Protein AF-A0A3M2DHF3-F1 (afdb_monomer)

pLDDT: mean 87.42, std 21.54, range [24.28, 98.69]

Foldseek 3Di:
DPDPDPPPPPQKFKAFQLRHGDLDSDDVVVLLLLLLLLLLQLQVLQVLLVVLVVQLVVLVVVLVVQLVVLVVVLVVLLVVLVVQLPPDVPDPSNVVSVVSSVVSVVVSVVSNVVSVVVSVVSSVVSPNLVSLVSLQVSVFVSVLQDDFPPKWKKKKWFFDADPRFTWIKIWIAQPPQRKIFIFTFDQDPPACRRHWHALLVQDPPQWFWDFDQDPDPDGDTDTDIDTRRQWTWGIFIDGPAWGKTKTFNDRYDFGWIKIWTCGHNVDPFIWIWIQGRVVRDTGDIDGTDPVSSVSVVSSSVSVCVRVVVRSSRGDHTPFIDGPNHTSSPDSRSSSVSLSSCVRCLVVLQVQQVSNPDPQKRWMWIDPDPPDIDIDIDGLVVSLVSNVPRDPVSSVSNCSNVSPVPPPPPDDPDPDPPPSPPPDDDDDDDDDDDDDDDDDDDDDDDDDDDDPPPPPD

Sequence (456 aa):
MPAGRPGAEATMRYLYGDATPFPLEENFIETLVAATDACVSLLRLDAAAERSRREAHLARMQAGVETGEVDGLAEAVAAVCDRYAQAGEDSAAAALARRLRQTAAAGAKSARAAIARRRDARIRKLGLDTTADAVVEVLGELLCARELPDTTWRLRWKAASGDDATKAHLHATANPIDLQALFEVDVPADHLWHGPVRVDQLAGDVEVSVLSVRSWVRGGKRLRRERLDRQWITEVEVSPERRAFVVSRKPSGPSRRIQVVLDAPDQDDATLRVVDDGAGGVGDVQIVSDADRAELERLWDRIEDTIRSLIVHRRRILLATLDKRPVRELERPQQVAEAILEAIGPLAREMRRRSRVPGEITLKRELGDGRREELFIPKQELAAKFAGLSDEHRRMFDVFGLDGTAELVTTERPRNFPIQKRIARGTGDLSDAGTNPAADDRANAAAGAPPLRLVT

Mean predicted aligned error: 8.52 Å

Secondary structure (DSSP, 8-state):
-PPPPPP---PPPEEETTSPBPSSSS-HHHHHHHHHHHHHHHHHHHHHHHHHHHHHHHHHHHHHHHHHHHHHHHHHHHHHHHHHHTS-TT-HHHHHHHHHHHHHHHHHHHHHHHHHHHHHHHHHHT-HHHHHHHHHHHHHHHHHH-PPTTEEEEEEEE--BTTBPPEEEEEEEETTTTEEEEEEE---TTSGGGSPEEHHHH-SS-EEEEEEEPPTTS--EEEEEEE-TTSEEEEEEEETTEEEEEEESSSSSS-EEEEEEEEBTTBSS-EEEEEETTTTEEEEEEEPPHHHHHHHHHHHHHHHHHHGGGGGGEEEEEEEEETTEEGGG-S-THHHHHHHHHHHHHHHHHHHHH-SSTTEEEEEEE-SSS-EEEEEEEHHHHHHHHTTS-HHHHHGGGGG-TTS--TTS---PPP---------------------------------PPP-----

Structure (mmCIF, N/CA/C/O backbone):
data_AF-A0A3M2DHF3-F1
#
_entry.id   AF-A0A3M2DHF3-F1
#
loop_
_atom_site.group_PDB
_atom_site.id
_atom_site.type_symbol
_atom_site.label_atom_id
_atom_site.label_alt_id
_atom_site.label_comp_id
_atom_site.label_asym_id
_atom_site.label_entity_id
_atom_site.label_seq_id
_atom_site.pdbx_PDB_ins_code
_atom_site.Cartn_x
_atom_site.Cartn_y
_atom_site.Cartn_z
_atom_site.occupancy
_atom_site.B_iso_or_equiv
_atom_site.auth_seq_id
_atom_site.auth_comp_id
_atom_site.auth_asym_id
_atom_site.auth_atom_id
_atom_site.pdbx_PDB_model_num
ATOM 1 N N . MET A 1 1 ? 30.944 -13.758 -37.509 1.00 31.44 1 MET A N 1
ATOM 2 C CA . MET A 1 1 ? 29.666 -14.395 -37.133 1.00 31.44 1 MET A CA 1
ATOM 3 C C . MET A 1 1 ? 28.914 -13.411 -36.249 1.00 31.44 1 MET A C 1
ATOM 5 O O . MET A 1 1 ? 29.344 -13.230 -35.116 1.00 31.44 1 MET A O 1
ATOM 9 N N . PRO A 1 2 ? 27.908 -12.680 -36.755 1.00 34.84 2 PRO A N 1
ATOM 10 C CA . PRO A 1 2 ? 27.100 -11.821 -35.898 1.00 34.84 2 PRO A CA 1
ATOM 11 C C . PRO A 1 2 ? 26.352 -12.716 -34.905 1.00 34.84 2 PRO A C 1
ATOM 13 O O . PRO A 1 2 ? 25.656 -13.641 -35.318 1.00 34.84 2 PRO A O 1
ATOM 16 N N . ALA A 1 3 ? 26.547 -12.481 -33.607 1.00 37.78 3 ALA A N 1
ATOM 17 C CA . ALA A 1 3 ? 25.734 -13.104 -32.573 1.00 37.78 3 ALA A CA 1
ATOM 18 C C . ALA A 1 3 ? 24.266 -12.795 -32.897 1.00 37.78 3 ALA A C 1
ATOM 20 O O . ALA A 1 3 ? 23.898 -11.623 -33.022 1.00 37.78 3 ALA A O 1
ATOM 21 N N . GLY A 1 4 ? 23.465 -13.837 -33.141 1.00 38.34 4 GLY A N 1
ATOM 22 C CA . GLY A 1 4 ? 22.039 -13.687 -33.405 1.00 38.34 4 GLY A CA 1
ATOM 23 C C . GLY A 1 4 ? 21.431 -12.834 -32.301 1.00 38.34 4 GLY A C 1
ATOM 24 O O . GLY A 1 4 ? 21.710 -13.074 -31.126 1.00 38.34 4 GLY A O 1
ATOM 25 N N . ARG A 1 5 ? 20.665 -11.800 -32.676 1.00 40.28 5 ARG A N 1
ATOM 26 C CA . ARG A 1 5 ? 19.909 -11.008 -31.701 1.00 40.28 5 ARG A CA 1
ATOM 27 C C . ARG A 1 5 ? 19.171 -12.001 -30.796 1.00 40.28 5 ARG A C 1
ATOM 29 O O . ARG A 1 5 ? 18.537 -12.896 -31.362 1.00 40.28 5 ARG A O 1
ATOM 36 N N . PRO A 1 6 ? 19.275 -11.892 -29.457 1.00 49.16 6 PRO A N 1
ATOM 37 C CA . PRO A 1 6 ? 18.445 -12.695 -28.569 1.00 49.16 6 PRO A CA 1
ATOM 38 C C . PRO A 1 6 ? 17.013 -12.569 -29.084 1.00 49.16 6 PRO A C 1
ATOM 40 O O . PRO A 1 6 ? 16.548 -11.450 -29.327 1.00 49.16 6 PRO A O 1
ATOM 43 N N . GLY A 1 7 ? 16.408 -13.710 -29.428 1.00 48.88 7 GLY A N 1
ATOM 44 C CA . GLY A 1 7 ? 15.079 -13.739 -30.021 1.00 48.88 7 GLY A CA 1
ATOM 45 C C . GLY A 1 7 ? 14.173 -12.936 -29.111 1.00 48.88 7 GLY A C 1
ATOM 46 O O . GLY A 1 7 ? 14.147 -13.215 -27.917 1.00 48.88 7 GLY A O 1
ATOM 47 N N . ALA A 1 8 ? 13.536 -11.894 -29.648 1.00 58.75 8 ALA A N 1
ATOM 48 C CA . ALA A 1 8 ? 12.580 -11.107 -28.890 1.00 58.75 8 ALA A CA 1
ATOM 49 C C . ALA A 1 8 ? 11.589 -12.101 -28.283 1.00 58.75 8 ALA A C 1
ATOM 51 O O . ALA A 1 8 ? 10.870 -12.765 -29.035 1.00 58.75 8 ALA A O 1
ATOM 52 N N . GLU A 1 9 ? 11.642 -12.284 -26.962 1.00 64.06 9 GLU A N 1
ATOM 53 C CA . GLU A 1 9 ? 10.686 -13.132 -26.268 1.00 64.06 9 GLU A CA 1
ATOM 54 C C . GLU A 1 9 ? 9.311 -12.623 -26.671 1.00 64.06 9 GLU A C 1
ATOM 56 O O . GLU A 1 9 ? 9.014 -11.432 -26.548 1.00 64.06 9 GLU A O 1
ATOM 61 N N . ALA A 1 10 ? 8.520 -13.503 -27.280 1.00 73.50 10 ALA A N 1
ATOM 62 C CA . ALA A 1 10 ? 7.196 -13.141 -27.733 1.00 73.50 10 ALA A CA 1
ATOM 63 C C . ALA A 1 10 ? 6.414 -12.670 -26.504 1.00 73.50 10 ALA A C 1
ATOM 65 O O . ALA A 1 10 ? 6.122 -13.466 -25.613 1.00 73.50 10 ALA A O 1
ATOM 66 N N . THR A 1 11 ? 6.127 -11.367 -26.435 1.00 83.00 11 THR A N 1
ATOM 67 C CA . THR A 1 11 ? 5.344 -10.781 -25.348 1.00 83.00 11 THR A CA 1
ATOM 68 C C . THR A 1 11 ? 4.028 -11.545 -25.264 1.00 83.00 11 THR A C 1
ATOM 70 O O . THR A 1 11 ? 3.289 -11.596 -26.252 1.00 83.00 11 THR A O 1
ATOM 73 N N . MET A 1 12 ? 3.760 -12.188 -24.123 1.00 91.00 12 MET A N 1
ATOM 74 C CA . MET A 1 12 ? 2.538 -12.969 -23.936 1.00 91.00 12 MET A CA 1
ATOM 75 C C . MET A 1 12 ? 1.328 -12.053 -24.105 1.00 91.00 12 MET A C 1
ATOM 77 O O . MET A 1 12 ? 1.151 -11.093 -23.359 1.00 91.00 12 MET A O 1
ATOM 81 N N . ARG A 1 13 ? 0.490 -12.351 -25.099 1.00 95.31 13 ARG A N 1
ATOM 82 C CA . ARG A 1 13 ? -0.731 -11.591 -25.372 1.00 95.31 13 ARG A CA 1
ATOM 83 C C . ARG A 1 13 ? -1.937 -12.303 -24.789 1.00 95.31 13 ARG A C 1
ATOM 85 O O . ARG A 1 13 ? -2.061 -13.526 -24.892 1.00 95.31 13 ARG A O 1
ATOM 92 N N . TYR A 1 14 ? -2.850 -11.516 -24.236 1.00 97.44 14 TYR A N 1
ATOM 93 C CA . TYR A 1 14 ? -4.128 -11.995 -23.733 1.00 97.44 14 TYR A CA 1
ATOM 94 C C . TYR A 1 14 ? -5.268 -11.525 -24.638 1.00 97.44 14 TYR A C 1
ATOM 96 O O . TYR A 1 14 ? -5.214 -10.459 -25.256 1.00 97.44 14 TYR A O 1
ATOM 104 N N . LEU A 1 15 ? -6.312 -12.341 -24.735 1.00 97.75 15 LEU A N 1
ATOM 105 C CA . LEU A 1 15 ? -7.521 -12.067 -25.502 1.00 97.75 15 LEU A CA 1
ATOM 106 C C . LEU A 1 15 ? -8.746 -12.319 -24.620 1.00 97.75 15 LEU A C 1
ATOM 108 O O . LEU A 1 15 ? -8.731 -13.190 -23.751 1.00 97.75 15 LEU A O 1
ATOM 112 N N . TYR A 1 16 ? -9.844 -11.622 -24.884 1.00 98.44 16 TYR A N 1
ATOM 113 C CA . TYR A 1 16 ? -11.146 -11.966 -24.315 1.00 98.44 16 TYR A CA 1
ATOM 114 C C . TYR A 1 16 ? -11.624 -13.352 -24.801 1.00 98.44 16 TYR A C 1
ATOM 116 O O . TYR A 1 16 ? -11.098 -13.917 -25.766 1.00 98.44 16 TYR A O 1
ATOM 124 N N . GLY A 1 17 ? -12.674 -13.898 -24.175 1.00 97.19 17 GLY A N 1
ATOM 125 C CA . GLY A 1 17 ? -13.284 -15.180 -24.571 1.00 97.19 17 GLY A CA 1
ATOM 126 C C . GLY A 1 17 ? -13.715 -15.253 -26.046 1.00 97.19 17 GLY A C 1
ATOM 127 O O . GLY A 1 17 ? -13.624 -16.303 -26.693 1.00 97.19 17 GLY A O 1
ATOM 128 N N . ASP A 1 18 ? -14.102 -14.123 -26.635 1.00 97.31 18 ASP A N 1
ATOM 129 C CA . ASP A 1 18 ? -14.450 -13.990 -28.053 1.00 97.31 18 ASP A CA 1
ATOM 130 C C . ASP A 1 18 ? -13.242 -13.893 -29.010 1.00 97.31 18 ASP A C 1
ATOM 132 O O . ASP A 1 18 ? -13.446 -13.893 -30.223 1.00 97.31 18 ASP A O 1
ATOM 136 N N . ALA A 1 19 ? -12.014 -13.931 -28.478 1.00 96.88 19 ALA A N 1
ATOM 137 C CA . ALA A 1 19 ? -10.724 -13.782 -29.158 1.00 96.88 19 ALA A CA 1
ATOM 138 C C . ALA A 1 19 ? -10.368 -12.356 -29.626 1.00 96.88 19 ALA A C 1
ATOM 140 O O . ALA A 1 19 ? -9.439 -12.187 -30.417 1.00 96.88 19 ALA A O 1
ATOM 141 N N . THR A 1 20 ? -11.056 -11.328 -29.128 1.00 97.50 20 THR A N 1
ATOM 142 C CA . THR A 1 20 ? -10.622 -9.931 -29.301 1.00 97.50 20 THR A CA 1
ATOM 143 C C . THR A 1 20 ? -9.468 -9.574 -28.347 1.00 97.50 20 THR A C 1
ATOM 145 O O . THR A 1 20 ? -9.386 -10.167 -27.270 1.00 97.50 20 THR A O 1
ATOM 148 N N . PRO A 1 21 ? -8.571 -8.626 -28.693 1.00 97.44 21 PRO A N 1
ATOM 149 C CA . PRO A 1 21 ? -7.447 -8.249 -27.829 1.00 97.44 21 PRO A CA 1
ATOM 150 C C . PRO A 1 21 ? -7.879 -7.782 -26.435 1.00 97.44 21 PRO A C 1
ATOM 152 O O . PRO A 1 21 ? -8.762 -6.931 -26.325 1.00 97.44 21 PRO A O 1
ATOM 155 N N . PHE A 1 22 ? -7.245 -8.322 -25.391 1.00 97.50 22 PHE A N 1
ATOM 156 C CA . PHE A 1 22 ? -7.387 -7.856 -24.011 1.00 97.50 22 PHE A CA 1
ATOM 157 C C . PHE A 1 22 ? -6.411 -6.688 -23.765 1.00 97.50 22 PHE A C 1
ATOM 159 O O . PHE A 1 22 ? -5.303 -6.721 -24.300 1.00 97.50 22 PHE A O 1
ATOM 166 N N . PRO A 1 23 ? -6.790 -5.639 -23.010 1.00 96.00 23 PRO A N 1
ATOM 167 C CA . PRO A 1 23 ? -5.954 -4.447 -22.858 1.00 96.00 23 PRO A CA 1
ATOM 168 C C . PRO A 1 23 ? -4.717 -4.647 -21.973 1.00 96.00 23 PRO A C 1
ATOM 170 O O . PRO A 1 23 ? -3.811 -3.824 -22.046 1.00 96.00 23 PRO A O 1
ATOM 173 N N . LEU A 1 24 ? -4.675 -5.700 -21.149 1.00 95.56 24 LEU A N 1
ATOM 174 C CA . LEU A 1 24 ? -3.553 -5.973 -20.246 1.00 95.56 24 LEU A CA 1
ATOM 175 C C . LEU A 1 24 ? -2.720 -7.165 -20.734 1.00 95.56 24 LEU A C 1
ATOM 177 O O . LEU A 1 24 ? -3.219 -8.068 -21.407 1.00 95.56 24 LEU A O 1
ATOM 181 N N . GLU A 1 25 ? -1.452 -7.187 -20.338 1.00 94.25 25 GLU A N 1
ATOM 182 C CA . GLU A 1 25 ? -0.481 -8.239 -20.672 1.00 94.25 25 GLU A CA 1
ATOM 183 C C . GLU A 1 25 ? -0.314 -9.260 -19.526 1.00 94.25 25 GLU A C 1
ATOM 185 O O . GLU A 1 25 ? 0.721 -9.910 -19.402 1.00 94.25 25 GLU A O 1
ATOM 190 N N . GLU A 1 26 ? -1.333 -9.421 -18.674 1.00 95.19 26 GLU A N 1
ATOM 191 C CA . GLU A 1 26 ? -1.298 -10.305 -17.502 1.00 95.19 26 GLU A CA 1
ATOM 192 C C . GLU A 1 26 ? -2.521 -11.230 -17.382 1.00 95.19 26 GLU A C 1
ATOM 194 O O . GLU A 1 26 ? -3.573 -11.014 -17.993 1.00 95.19 26 GLU A O 1
ATOM 199 N N . ASN A 1 27 ? -2.393 -12.258 -16.534 1.00 97.12 27 ASN A N 1
ATOM 200 C CA . ASN A 1 27 ? -3.495 -13.148 -16.180 1.00 97.12 27 ASN A CA 1
ATOM 201 C C . ASN A 1 27 ? -4.488 -12.442 -15.244 1.00 97.12 27 ASN A C 1
ATOM 203 O O . ASN A 1 27 ? -4.478 -12.626 -14.025 1.00 97.12 27 ASN A O 1
ATOM 207 N N . PHE A 1 28 ? -5.391 -11.667 -15.837 1.00 97.88 28 PHE A N 1
ATOM 208 C CA . PHE A 1 28 ? -6.363 -10.890 -15.079 1.00 97.88 28 PHE A CA 1
ATOM 209 C C . PHE A 1 28 ? -7.400 -11.742 -14.328 1.00 97.88 28 PHE A C 1
ATOM 211 O O . PHE A 1 28 ? -8.031 -11.241 -13.403 1.00 97.88 28 PHE A O 1
ATOM 218 N N . ILE A 1 29 ? -7.574 -13.030 -14.656 1.00 98.12 29 ILE A N 1
ATOM 219 C CA . ILE A 1 29 ? -8.435 -13.914 -13.847 1.00 98.12 29 ILE A CA 1
ATOM 220 C C . ILE A 1 29 ? -7.840 -14.092 -12.452 1.00 98.12 29 ILE A C 1
ATOM 222 O O . ILE A 1 29 ? -8.555 -13.983 -11.457 1.00 98.12 29 ILE A O 1
ATOM 226 N N . GLU A 1 30 ? -6.530 -14.308 -12.362 1.00 98.00 30 GLU A N 1
ATOM 227 C CA . GLU A 1 30 ? -5.862 -14.413 -11.068 1.00 98.00 30 GLU A CA 1
ATOM 228 C C . GLU A 1 30 ? -5.871 -13.075 -10.311 1.00 98.00 30 GLU A C 1
ATOM 230 O O . GLU A 1 30 ? -6.071 -13.069 -9.095 1.00 98.00 30 GLU A O 1
ATOM 235 N N . THR A 1 31 ? -5.726 -11.946 -11.016 1.00 97.88 31 THR A N 1
ATOM 236 C CA . THR A 1 31 ? -5.891 -10.600 -10.436 1.00 97.88 31 THR A CA 1
ATOM 237 C C . THR A 1 31 ? -7.302 -10.399 -9.885 1.00 97.88 31 THR A C 1
ATOM 239 O O . THR A 1 31 ? -7.454 -9.971 -8.744 1.00 97.88 31 THR A O 1
ATOM 242 N N . LEU A 1 32 ? -8.341 -10.768 -10.641 1.00 98.31 32 LEU A N 1
ATOM 243 C CA . LEU A 1 32 ? -9.742 -10.665 -10.224 1.00 98.31 32 LEU A CA 1
ATOM 244 C C . LEU A 1 32 ? -10.026 -11.494 -8.964 1.00 98.31 32 LEU A C 1
ATOM 246 O O . LEU A 1 32 ? -10.703 -11.018 -8.051 1.00 98.31 32 LEU A O 1
ATOM 250 N N . VAL A 1 33 ? -9.495 -12.717 -8.894 1.00 98.44 33 VAL A N 1
ATOM 251 C CA . VAL A 1 33 ? -9.628 -13.593 -7.722 1.00 98.44 33 VAL A CA 1
ATOM 252 C C . VAL A 1 33 ? -8.940 -12.990 -6.502 1.00 98.44 33 VAL A C 1
ATOM 254 O O . VAL A 1 33 ? -9.585 -12.825 -5.467 1.00 98.44 33 VAL A O 1
ATOM 257 N N . ALA A 1 34 ? -7.665 -12.619 -6.632 1.00 98.44 34 ALA A N 1
ATOM 258 C CA . ALA A 1 34 ? -6.889 -12.061 -5.530 1.00 98.44 34 ALA A CA 1
ATOM 259 C C . ALA A 1 34 ? -7.490 -10.744 -5.020 1.00 98.44 34 ALA A C 1
ATOM 261 O O . ALA A 1 34 ? -7.609 -10.541 -3.814 1.00 98.44 34 ALA A O 1
ATOM 262 N N . ALA A 1 35 ? -7.927 -9.869 -5.928 1.00 98.38 35 ALA A N 1
ATOM 263 C CA . ALA A 1 35 ? -8.576 -8.618 -5.566 1.00 98.38 35 ALA A CA 1
ATOM 264 C C . ALA A 1 35 ? -9.923 -8.859 -4.866 1.00 98.38 35 ALA A C 1
ATOM 266 O O . ALA A 1 35 ? -10.227 -8.190 -3.883 1.00 98.38 35 ALA A O 1
ATOM 267 N N . THR A 1 36 ? -10.698 -9.859 -5.301 1.00 98.62 36 THR A N 1
ATOM 268 C CA . THR A 1 36 ? -11.938 -10.258 -4.613 1.00 98.62 36 THR A CA 1
ATOM 269 C C . THR A 1 36 ? -11.653 -10.736 -3.190 1.00 98.62 36 THR A C 1
ATOM 271 O O . THR A 1 36 ? -12.309 -10.279 -2.255 1.00 98.62 36 THR A O 1
ATOM 274 N N . ASP A 1 37 ? -10.657 -11.606 -3.002 1.00 98.62 37 ASP A N 1
ATOM 275 C CA . ASP A 1 37 ? -10.268 -12.104 -1.678 1.00 98.62 37 ASP A CA 1
ATOM 276 C C . ASP A 1 37 ? -9.769 -10.967 -0.764 1.00 98.62 37 ASP A C 1
ATOM 278 O O . ASP A 1 37 ? -10.147 -10.897 0.411 1.00 98.62 37 ASP A O 1
ATOM 282 N N . ALA A 1 38 ? -8.994 -10.024 -1.309 1.00 98.56 38 ALA A N 1
ATOM 283 C CA . ALA A 1 38 ? -8.543 -8.834 -0.592 1.00 98.56 38 ALA A CA 1
ATOM 284 C C . ALA A 1 38 ? -9.718 -7.930 -0.181 1.00 98.56 38 ALA A C 1
ATOM 286 O O . ALA A 1 38 ? -9.824 -7.562 0.989 1.00 98.56 38 ALA A O 1
ATOM 287 N N . CYS A 1 39 ? -10.651 -7.629 -1.091 1.00 98.69 39 CYS A N 1
ATOM 288 C CA . CYS A 1 39 ? -11.853 -6.849 -0.784 1.00 98.69 39 CYS A CA 1
ATOM 289 C C . CYS A 1 39 ? -12.715 -7.530 0.288 1.00 98.69 39 CYS A C 1
ATOM 291 O O . CYS A 1 39 ? -13.159 -6.869 1.223 1.00 98.69 39 CYS A O 1
ATOM 293 N N . VAL A 1 40 ? -12.908 -8.852 0.224 1.00 98.62 40 VAL A N 1
ATOM 294 C CA . VAL A 1 40 ? -13.626 -9.610 1.267 1.00 98.62 40 VAL A CA 1
ATOM 295 C C . VAL A 1 40 ? -12.942 -9.460 2.628 1.00 98.62 40 VAL A C 1
ATOM 297 O O . VAL A 1 40 ? -13.617 -9.231 3.636 1.00 98.62 40 VAL A O 1
ATOM 300 N N . SER A 1 41 ? -11.613 -9.560 2.676 1.00 98.50 41 SER A N 1
ATOM 301 C CA . SER A 1 41 ? -10.835 -9.374 3.906 1.00 98.50 41 SER A CA 1
ATOM 302 C C . SER A 1 41 ? -10.956 -7.948 4.453 1.00 98.50 41 SER A C 1
ATOM 304 O O . SER A 1 41 ? -11.246 -7.773 5.638 1.00 98.50 41 SER A O 1
ATOM 306 N N . LEU A 1 42 ? -10.844 -6.929 3.595 1.00 98.50 42 LEU A N 1
ATOM 307 C CA . LEU A 1 42 ? -11.028 -5.520 3.960 1.00 98.50 42 LEU A CA 1
ATOM 308 C C . LEU A 1 42 ? -12.431 -5.242 4.517 1.00 98.50 42 LEU A C 1
ATOM 310 O O . LEU A 1 42 ? -12.566 -4.582 5.544 1.00 98.50 42 LEU A O 1
ATOM 314 N N . LEU A 1 43 ? -13.480 -5.790 3.902 1.00 98.56 43 LEU A N 1
ATOM 315 C CA . LEU A 1 43 ? -14.864 -5.606 4.355 1.00 98.56 43 LEU A CA 1
ATOM 316 C C . LEU A 1 43 ? -15.146 -6.328 5.682 1.00 98.56 43 LEU A C 1
ATOM 318 O O . LEU A 1 43 ? -15.884 -5.827 6.533 1.00 98.56 43 LEU A O 1
ATOM 322 N N . ARG A 1 44 ? -14.497 -7.472 5.931 1.00 98.12 44 ARG A N 1
ATOM 323 C CA . ARG A 1 44 ? -14.533 -8.133 7.249 1.00 98.12 44 ARG A CA 1
ATOM 324 C C . ARG A 1 44 ? -13.843 -7.302 8.328 1.00 98.12 44 ARG A C 1
ATOM 326 O O . ARG A 1 44 ? -14.377 -7.208 9.438 1.00 98.12 44 ARG A O 1
ATOM 333 N N . LEU A 1 45 ? -12.693 -6.701 8.010 1.00 97.75 45 LEU A N 1
ATOM 334 C CA . LEU A 1 45 ? -11.992 -5.769 8.900 1.00 97.75 45 LEU A CA 1
ATOM 335 C C . LEU A 1 45 ? -12.853 -4.534 9.188 1.00 97.75 45 LEU A C 1
ATOM 337 O O . LEU A 1 45 ? -12.972 -4.135 10.343 1.00 97.75 45 LEU A O 1
ATOM 341 N N . ASP A 1 46 ? -13.525 -3.989 8.174 1.00 98.00 46 ASP A N 1
ATOM 342 C CA . ASP A 1 46 ? -14.455 -2.867 8.316 1.00 98.00 46 ASP A CA 1
ATOM 343 C C . ASP A 1 46 ? -15.618 -3.198 9.267 1.00 98.00 46 ASP A C 1
ATOM 345 O O . ASP A 1 46 ? -15.835 -2.493 10.257 1.00 98.00 46 ASP A O 1
ATOM 349 N N . ALA A 1 47 ? -16.292 -4.335 9.060 1.00 97.62 47 ALA A N 1
ATOM 350 C CA . ALA A 1 47 ? -17.375 -4.789 9.933 1.00 97.62 47 ALA A CA 1
ATOM 351 C C . ALA A 1 47 ? -16.903 -5.027 11.381 1.00 97.62 47 ALA A C 1
ATOM 353 O O . ALA A 1 47 ? -17.636 -4.761 12.339 1.00 97.62 47 ALA A O 1
ATOM 354 N N . ALA A 1 48 ? -15.685 -5.546 11.566 1.00 96.81 48 ALA A N 1
ATOM 355 C CA . ALA A 1 48 ? -15.087 -5.713 12.887 1.00 96.81 48 ALA A CA 1
ATOM 356 C C . ALA A 1 48 ? -14.794 -4.358 13.549 1.00 96.81 48 ALA A C 1
ATOM 358 O O . ALA A 1 48 ? -15.181 -4.148 14.700 1.00 96.81 48 ALA A O 1
ATOM 359 N N . ALA A 1 49 ? -14.207 -3.415 12.812 1.00 96.19 49 ALA A N 1
ATOM 360 C CA . ALA A 1 49 ? -13.915 -2.069 13.289 1.00 96.19 49 ALA A CA 1
ATOM 361 C C . ALA A 1 49 ? -15.187 -1.298 13.666 1.00 96.19 49 ALA A C 1
ATOM 363 O O . ALA A 1 49 ? -15.218 -0.595 14.677 1.00 96.19 49 ALA A O 1
ATOM 364 N N . GLU A 1 50 ? -16.272 -1.439 12.904 1.00 97.00 50 GLU A N 1
ATOM 365 C CA . GLU A 1 50 ? -17.580 -0.891 13.269 1.00 97.00 50 GLU A CA 1
ATOM 366 C C . GLU A 1 50 ? -18.131 -1.470 14.576 1.00 97.00 50 GLU A C 1
ATOM 368 O O . GLU A 1 50 ? -18.658 -0.723 15.406 1.00 97.00 50 GLU A O 1
ATOM 373 N N . ARG A 1 51 ? -18.044 -2.794 14.773 1.00 97.06 51 ARG A N 1
ATOM 374 C CA . ARG A 1 51 ? -18.467 -3.430 16.033 1.00 97.06 51 ARG A CA 1
ATOM 375 C C . ARG A 1 51 ? -17.635 -2.906 17.201 1.00 97.06 51 ARG A C 1
ATOM 377 O O . ARG A 1 51 ? -18.211 -2.430 18.178 1.00 97.06 51 ARG A O 1
ATOM 384 N N . SER A 1 52 ? -16.311 -2.864 17.056 1.00 96.25 52 SER A N 1
ATOM 385 C CA . SER A 1 52 ? -15.399 -2.297 18.055 1.00 96.25 52 SER A CA 1
ATOM 386 C C . SER A 1 52 ? -15.710 -0.829 18.364 1.00 96.25 52 SER A C 1
ATOM 388 O O . SER A 1 52 ? -15.755 -0.437 19.529 1.00 96.25 52 SER A O 1
ATOM 390 N N . ARG A 1 53 ? -16.001 0.007 17.359 1.00 96.31 53 ARG A N 1
ATOM 391 C CA . ARG A 1 53 ? -16.387 1.414 17.581 1.00 96.31 53 ARG A CA 1
ATOM 392 C C . ARG A 1 53 ? -17.707 1.540 18.342 1.00 96.31 53 ARG A C 1
ATOM 394 O O . ARG A 1 53 ? -17.785 2.340 19.278 1.00 96.31 53 ARG A O 1
ATOM 401 N N . ARG A 1 54 ? -18.717 0.734 17.996 1.00 97.50 54 ARG A N 1
ATOM 402 C CA . ARG A 1 54 ? -20.002 0.686 18.715 1.00 97.50 54 ARG A CA 1
ATOM 403 C C . ARG A 1 54 ? -19.817 0.259 20.171 1.00 97.50 54 ARG A C 1
ATOM 405 O O . ARG A 1 54 ? -20.324 0.922 21.072 1.00 97.50 54 ARG A O 1
ATOM 412 N N . GLU A 1 55 ? -19.034 -0.784 20.424 1.00 97.25 55 GLU A N 1
ATOM 413 C CA . GLU A 1 55 ? -18.739 -1.244 21.784 1.00 97.25 55 GLU A CA 1
ATOM 414 C C . GLU A 1 55 ? -17.942 -0.219 22.598 1.00 97.25 55 GLU A C 1
ATOM 416 O O . GLU A 1 55 ? -18.241 0.005 23.774 1.00 97.25 55 GLU A O 1
ATOM 421 N N . ALA A 1 56 ? -16.966 0.451 21.982 1.00 96.88 56 ALA A N 1
ATOM 422 C CA . ALA A 1 56 ? -16.221 1.533 22.616 1.00 96.88 56 ALA A CA 1
ATOM 423 C C . ALA A 1 56 ? -17.138 2.709 22.976 1.00 96.88 56 ALA A C 1
ATOM 425 O O . ALA A 1 56 ? -17.002 3.295 24.050 1.00 96.88 56 ALA A O 1
ATOM 426 N N . HIS A 1 57 ? -18.085 3.054 22.100 1.00 97.69 57 HIS A N 1
ATOM 427 C CA . HIS A 1 57 ? -19.087 4.081 22.373 1.00 97.69 57 HIS A CA 1
ATOM 428 C C . HIS A 1 57 ? -19.974 3.699 23.567 1.00 97.69 57 HIS A C 1
ATOM 430 O O . HIS A 1 57 ? -20.077 4.477 24.516 1.00 97.69 57 HIS A O 1
ATOM 436 N N . LEU A 1 58 ? -20.516 2.477 23.590 1.00 98.00 58 LEU A N 1
ATOM 437 C CA . LEU A 1 58 ? -21.303 1.969 24.721 1.00 98.00 58 LEU A CA 1
ATOM 438 C C . LEU A 1 58 ? -20.507 1.969 26.035 1.00 98.00 58 LEU A C 1
ATOM 440 O O . LEU A 1 58 ? -21.022 2.383 27.070 1.00 98.00 58 LEU A O 1
ATOM 444 N N . ALA A 1 59 ? -19.232 1.571 25.999 1.00 97.06 59 ALA A N 1
ATOM 445 C CA . ALA A 1 59 ? -18.360 1.597 27.172 1.00 97.06 59 ALA A CA 1
ATOM 446 C C . ALA A 1 59 ? -18.129 3.021 27.708 1.00 97.06 59 ALA A C 1
ATOM 448 O O . ALA A 1 59 ? -18.061 3.217 28.922 1.00 97.06 59 ALA A O 1
ATOM 449 N N . ARG A 1 60 ? -18.019 4.023 26.822 1.00 97.94 60 ARG A N 1
ATOM 450 C CA . ARG A 1 60 ? -17.920 5.439 27.215 1.00 97.94 60 ARG A CA 1
ATOM 451 C C . ARG A 1 60 ? -19.216 5.934 27.849 1.00 97.94 60 ARG A C 1
ATOM 453 O O . ARG A 1 60 ? -19.147 6.573 28.894 1.00 97.94 60 ARG A O 1
ATOM 460 N N . MET A 1 61 ? -20.365 5.603 27.258 1.00 98.44 61 MET A N 1
ATOM 461 C CA . MET A 1 61 ? -21.679 5.970 27.796 1.00 98.44 61 MET A CA 1
ATOM 462 C C . MET A 1 61 ? -21.896 5.378 29.191 1.00 98.44 61 MET A C 1
ATOM 464 O O . MET A 1 61 ? -22.220 6.109 30.122 1.00 98.44 61 MET A O 1
ATOM 468 N N . GLN A 1 62 ? -21.625 4.081 29.363 1.00 98.12 62 GLN A N 1
ATOM 469 C CA . GLN A 1 62 ? -21.738 3.408 30.657 1.00 98.12 62 GLN A CA 1
ATOM 470 C C . GLN A 1 62 ? -20.815 4.037 31.712 1.00 98.12 62 GLN A C 1
ATOM 472 O O . GLN A 1 62 ? -21.252 4.329 32.821 1.00 98.12 62 GLN A O 1
ATOM 477 N N . ALA A 1 63 ? -19.552 4.304 31.363 1.00 98.00 63 ALA A N 1
ATOM 478 C CA . ALA A 1 63 ? -18.616 4.971 32.265 1.00 98.00 63 ALA A CA 1
ATOM 479 C C . ALA A 1 63 ? -19.074 6.388 32.656 1.00 98.00 63 ALA A C 1
ATOM 481 O O . ALA A 1 63 ? -18.821 6.821 33.781 1.00 98.00 63 ALA A O 1
ATOM 482 N N . GLY A 1 64 ? -19.740 7.104 31.744 1.00 97.88 64 GLY A N 1
ATOM 483 C CA . GLY A 1 64 ? -20.345 8.408 32.016 1.00 97.88 64 GLY A CA 1
ATOM 484 C C . GLY A 1 64 ? -21.471 8.323 33.045 1.00 97.88 64 GLY A C 1
ATOM 485 O O . GLY A 1 64 ? -21.464 9.091 34.003 1.00 97.88 64 GLY A O 1
ATOM 486 N N . VAL A 1 65 ? -22.377 7.351 32.895 1.00 98.44 65 VAL A N 1
ATOM 487 C CA . VAL A 1 65 ? -23.465 7.099 33.858 1.00 98.44 65 VAL A CA 1
ATOM 488 C C . VAL A 1 65 ? -22.906 6.751 35.238 1.00 98.44 65 VAL A C 1
ATOM 490 O O . VAL A 1 65 ? -23.227 7.434 36.204 1.00 98.44 65 VAL A O 1
ATOM 493 N N . GLU A 1 66 ? -21.998 5.772 35.326 1.00 98.25 66 GLU A N 1
ATOM 494 C CA . GLU A 1 66 ? -21.386 5.361 36.603 1.00 98.25 66 GLU A CA 1
ATOM 495 C C . GLU A 1 66 ? -20.643 6.523 37.286 1.00 98.25 66 GLU A C 1
ATOM 497 O O . GLU A 1 66 ? -20.662 6.661 38.507 1.00 98.25 66 GLU A O 1
ATOM 502 N N . THR A 1 67 ? -19.982 7.383 36.503 1.00 98.38 67 THR A N 1
ATOM 503 C CA . THR A 1 67 ? -19.310 8.576 37.038 1.00 98.38 67 THR A CA 1
ATOM 504 C C . THR A 1 67 ? -20.321 9.568 37.610 1.00 98.38 67 THR A C 1
ATOM 506 O O . THR A 1 67 ? -20.120 10.054 38.720 1.00 98.38 67 THR A O 1
ATOM 509 N N . GLY A 1 68 ? -21.424 9.818 36.896 1.00 97.81 68 GLY A N 1
ATOM 510 C CA . GLY A 1 68 ? -22.501 10.689 37.366 1.00 97.81 68 GLY A CA 1
ATOM 511 C C . GLY A 1 68 ? -23.161 10.187 38.653 1.00 97.81 68 GLY A C 1
ATOM 512 O O . GLY A 1 68 ? -23.432 10.982 39.549 1.00 97.81 68 GLY A O 1
ATOM 513 N N . GLU A 1 69 ? -23.354 8.874 38.795 1.00 98.38 69 GLU A N 1
ATOM 514 C CA . GLU A 1 69 ? -23.865 8.261 40.029 1.00 98.38 69 GLU A CA 1
ATOM 515 C C . GLU A 1 69 ? -22.902 8.452 41.212 1.00 98.38 69 GLU A C 1
ATOM 517 O O . GLU A 1 69 ? -23.325 8.809 42.314 1.00 98.38 69 GLU A O 1
ATOM 522 N N . VAL A 1 70 ? -21.597 8.251 40.989 1.00 98.19 70 VAL A N 1
ATOM 523 C CA . VAL A 1 70 ? -20.556 8.464 42.008 1.00 98.19 70 VAL A CA 1
ATOM 524 C C . VAL A 1 70 ? -20.497 9.926 42.448 1.00 98.19 70 VAL A C 1
ATOM 526 O O . VAL A 1 70 ? -20.391 10.198 43.647 1.00 98.19 70 VAL A O 1
ATOM 529 N N . ASP A 1 71 ? -20.559 10.858 41.498 1.00 97.94 71 ASP A N 1
ATOM 530 C CA . ASP A 1 71 ? -20.516 12.289 41.788 1.00 97.94 71 ASP A CA 1
ATOM 531 C C . ASP A 1 71 ? -21.790 12.735 42.524 1.00 97.94 71 ASP A C 1
ATOM 533 O O . ASP A 1 71 ? -21.688 13.373 43.573 1.00 97.94 71 ASP A O 1
ATOM 537 N N . GLY A 1 72 ? -22.973 12.289 42.086 1.00 97.56 72 GLY A N 1
ATOM 538 C CA . GLY A 1 72 ? -24.240 12.565 42.773 1.00 97.56 72 GLY A CA 1
ATOM 539 C C . GLY A 1 72 ? -24.276 12.031 44.210 1.00 97.56 72 GLY A C 1
ATOM 540 O O . GLY A 1 72 ? -24.743 12.715 45.123 1.00 97.56 72 GLY A O 1
ATOM 541 N N . LEU A 1 73 ? -23.716 10.840 44.454 1.00 98.38 73 LEU A N 1
ATOM 542 C CA . LEU A 1 73 ? -23.572 10.302 45.809 1.00 98.38 73 LEU A CA 1
ATOM 543 C C . LEU A 1 73 ? -22.620 11.153 46.664 1.00 98.38 73 LEU A C 1
ATOM 545 O O . LEU A 1 73 ? -22.918 11.441 47.825 1.00 98.38 73 LEU A O 1
ATOM 549 N N . ALA A 1 74 ? -21.477 11.562 46.109 1.00 97.50 74 ALA A N 1
ATOM 550 C CA . ALA A 1 74 ? -20.505 12.389 46.817 1.00 97.50 74 ALA A CA 1
ATOM 551 C C . ALA A 1 74 ? -21.081 13.766 47.188 1.00 97.50 74 ALA A C 1
ATOM 553 O O . ALA A 1 74 ? -20.867 14.242 48.306 1.00 97.50 74 ALA A O 1
ATOM 554 N N . GLU A 1 75 ? -21.842 14.377 46.279 1.00 97.94 75 GLU A N 1
ATOM 555 C CA . GLU A 1 75 ? -22.553 15.637 46.500 1.00 97.94 75 GLU A CA 1
ATOM 556 C C . GLU A 1 75 ? -23.639 15.501 47.569 1.00 97.94 75 GLU A C 1
ATOM 558 O O . GLU A 1 75 ? -23.707 16.332 48.476 1.00 97.94 75 GLU A O 1
ATOM 563 N N . ALA A 1 76 ? -24.434 14.427 47.534 1.00 98.06 76 ALA A N 1
ATOM 564 C CA . ALA A 1 76 ? -25.442 14.161 48.557 1.00 98.06 76 ALA A CA 1
ATOM 565 C C . ALA A 1 76 ? -24.812 14.028 49.956 1.00 98.06 76 ALA A C 1
ATOM 567 O O . ALA A 1 76 ? -25.298 14.627 50.919 1.00 98.06 76 ALA A O 1
ATOM 568 N N . VAL A 1 77 ? -23.690 13.303 50.074 1.00 98.12 77 VAL A N 1
ATOM 569 C CA . VAL A 1 77 ? -22.949 13.182 51.342 1.00 98.12 77 VAL A CA 1
ATOM 570 C C . VAL A 1 77 ? -22.398 14.536 51.790 1.00 98.12 77 VAL A C 1
ATOM 572 O O . VAL A 1 77 ? -22.518 14.878 52.969 1.00 98.12 77 VAL A O 1
ATOM 575 N N . ALA A 1 78 ? -21.827 15.325 50.877 1.00 97.75 78 ALA A N 1
ATOM 576 C CA . ALA A 1 78 ? -21.319 16.657 51.191 1.00 97.75 78 ALA A CA 1
ATOM 577 C C . ALA A 1 78 ? -22.435 17.586 51.696 1.00 97.75 78 ALA A C 1
ATOM 579 O O . ALA A 1 78 ? -22.275 18.206 52.744 1.00 97.75 78 ALA A O 1
ATOM 580 N N . ALA A 1 79 ? -23.590 17.605 51.026 1.00 97.19 79 ALA A N 1
ATOM 581 C CA . ALA A 1 79 ? -24.735 18.428 51.405 1.00 97.19 79 ALA A CA 1
ATOM 582 C C . ALA A 1 79 ? -25.286 18.080 52.799 1.00 97.19 79 ALA A C 1
ATOM 584 O O . ALA A 1 79 ? -25.679 18.972 53.552 1.00 97.19 79 ALA A O 1
ATOM 585 N N . VAL A 1 80 ? -25.301 16.794 53.171 1.00 98.06 80 VAL A N 1
ATOM 586 C CA . VAL A 1 80 ? -25.673 16.367 54.530 1.00 98.06 80 VAL A CA 1
ATOM 587 C C . VAL A 1 80 ? -24.617 16.809 55.543 1.00 98.06 80 VAL A C 1
ATOM 589 O O . VAL A 1 80 ? -24.970 17.378 56.576 1.00 98.06 80 VAL A O 1
ATOM 592 N N . CYS A 1 81 ? -23.331 16.593 55.251 1.00 97.38 81 CYS A N 1
ATOM 593 C CA . CYS A 1 81 ? -22.232 16.971 56.144 1.00 97.38 81 CYS A CA 1
ATOM 594 C C . CYS A 1 81 ? -22.188 18.483 56.408 1.00 97.38 81 CYS A C 1
ATOM 596 O O . CYS A 1 81 ? -21.919 18.898 57.535 1.00 97.38 81 CYS A O 1
ATOM 598 N N . ASP A 1 82 ? -22.508 19.304 55.410 1.00 96.69 82 ASP A N 1
ATOM 599 C CA . ASP A 1 82 ? -22.446 20.764 55.516 1.00 96.69 82 ASP A CA 1
ATOM 600 C C . ASP A 1 82 ? -23.459 21.331 56.518 1.00 96.69 82 ASP A C 1
ATOM 602 O O . ASP A 1 82 ? -23.157 22.305 57.205 1.00 96.69 82 ASP A O 1
ATOM 606 N N . ARG A 1 83 ? -24.609 20.670 56.708 1.00 96.50 83 ARG A N 1
ATOM 607 C CA . ARG A 1 83 ? -25.591 21.053 57.741 1.00 96.50 83 ARG A CA 1
ATOM 608 C C . ARG A 1 83 ? -25.040 20.882 59.157 1.00 96.50 83 ARG A C 1
ATOM 610 O O . ARG A 1 83 ? -25.287 21.715 60.020 1.00 96.50 83 ARG A O 1
ATOM 617 N N . TYR A 1 84 ? -24.279 19.815 59.397 1.00 96.06 84 TYR A N 1
ATOM 618 C CA . TYR A 1 84 ? -23.673 19.542 60.706 1.00 96.06 84 TYR A CA 1
ATOM 619 C C . TYR A 1 84 ? -22.394 20.347 60.940 1.00 96.06 84 TYR A C 1
ATOM 621 O O . TYR A 1 84 ? -22.081 20.683 62.079 1.00 96.06 84 TYR A O 1
ATOM 629 N N . ALA A 1 85 ? -21.669 20.696 59.875 1.00 93.12 85 ALA A N 1
ATOM 630 C CA . ALA A 1 85 ? -20.486 21.545 59.969 1.00 93.12 85 ALA A CA 1
ATOM 631 C C . ALA A 1 85 ? -20.811 22.971 60.462 1.00 93.12 85 ALA A C 1
ATOM 633 O O . ALA A 1 85 ? -19.943 23.620 61.037 1.00 93.12 85 ALA A O 1
ATOM 634 N N . GLN A 1 86 ? -22.053 23.434 60.280 1.00 92.19 86 GLN A N 1
ATOM 635 C CA . GLN A 1 86 ? -22.530 24.749 60.724 1.00 92.19 86 GLN A CA 1
ATOM 636 C C . GLN A 1 86 ? -22.910 24.813 62.217 1.00 92.19 86 GLN A C 1
ATOM 638 O O . GLN A 1 86 ? -23.098 25.905 62.743 1.00 92.19 86 GLN A O 1
ATOM 643 N N . ALA A 1 87 ? -22.996 23.681 62.929 1.00 86.38 87 ALA A N 1
ATOM 644 C CA . ALA A 1 87 ? -23.487 23.619 64.314 1.00 86.38 87 ALA A CA 1
ATOM 645 C C . ALA A 1 87 ? -22.474 24.072 65.399 1.00 86.38 87 ALA A C 1
ATOM 647 O O . ALA A 1 87 ? -22.723 23.877 66.588 1.00 86.38 87 ALA A O 1
ATOM 648 N N . GLY A 1 88 ? -21.342 24.673 65.010 1.00 85.94 88 GLY A N 1
ATOM 649 C CA . GLY A 1 88 ? -20.293 25.187 65.904 1.00 85.94 88 GLY A CA 1
ATOM 650 C C . GLY A 1 88 ? -18.930 24.526 65.668 1.00 85.94 88 GLY A C 1
ATOM 651 O O . GLY A 1 88 ? -18.852 23.302 65.521 1.00 85.94 88 GLY A O 1
ATOM 652 N N . GLU A 1 89 ? -17.861 25.337 65.634 1.00 85.31 89 GLU A N 1
ATOM 653 C CA . GLU A 1 89 ? -16.492 24.924 65.259 1.00 85.31 89 GLU A CA 1
ATOM 654 C C . GLU A 1 89 ? -15.936 23.772 66.114 1.00 85.31 89 GLU A C 1
ATOM 656 O O . GLU A 1 89 ? -15.312 22.857 65.559 1.00 85.31 89 GLU A O 1
ATOM 661 N N . ASP A 1 90 ? -16.270 23.761 67.409 1.00 90.06 90 ASP A N 1
ATOM 662 C CA . ASP A 1 90 ? -15.762 22.809 68.408 1.00 90.06 90 ASP A CA 1
ATOM 663 C C . ASP A 1 90 ? -16.677 21.602 68.667 1.00 90.06 90 ASP A C 1
ATOM 665 O O . ASP A 1 90 ? -16.397 20.766 69.530 1.00 90.06 90 ASP A O 1
ATOM 669 N N . SER A 1 91 ? -17.786 21.458 67.934 1.00 95.94 91 SER A N 1
ATOM 670 C CA . SER A 1 91 ? -18.667 20.308 68.148 1.00 95.94 91 SER A CA 1
ATOM 671 C C . SER A 1 91 ? -18.057 19.017 67.576 1.00 95.94 91 SER A C 1
ATOM 673 O O . SER A 1 91 ? -17.565 18.970 66.443 1.00 95.94 91 SER A O 1
ATOM 675 N N . ALA A 1 92 ? -18.152 17.914 68.328 1.00 94.62 92 ALA A N 1
ATOM 676 C CA . ALA A 1 92 ? -17.741 16.589 67.848 1.00 94.62 92 ALA A CA 1
ATOM 677 C C . ALA A 1 92 ? -18.473 16.186 66.548 1.00 94.62 92 ALA A C 1
ATOM 679 O O . ALA A 1 92 ? -17.899 15.520 65.683 1.00 94.62 92 ALA A O 1
ATOM 680 N N . ALA A 1 93 ? -19.721 16.643 66.380 1.00 94.56 93 ALA A N 1
ATOM 681 C CA . ALA A 1 93 ? -20.516 16.445 65.172 1.00 94.56 93 ALA A CA 1
ATOM 682 C C . ALA A 1 93 ? -19.906 17.151 63.947 1.00 94.56 93 ALA A C 1
ATOM 684 O O . ALA A 1 93 ? -19.790 16.532 62.887 1.00 94.56 93 ALA A O 1
ATOM 685 N N . ALA A 1 94 ? -19.452 18.403 64.087 1.00 94.81 94 ALA A N 1
ATOM 686 C CA . ALA A 1 94 ? -18.796 19.134 63.004 1.00 94.81 94 ALA A CA 1
ATOM 687 C C . ALA A 1 94 ? -17.469 18.474 62.588 1.00 94.81 94 ALA A C 1
ATOM 689 O O . ALA A 1 94 ? -17.183 18.349 61.394 1.00 94.81 94 ALA A O 1
ATOM 690 N N . ALA A 1 95 ? -16.675 17.987 63.550 1.00 94.19 95 ALA A N 1
ATOM 691 C CA . ALA A 1 95 ? -15.441 17.253 63.261 1.00 94.19 95 ALA A CA 1
ATOM 692 C C . ALA A 1 95 ? -15.703 15.950 62.481 1.00 94.19 95 ALA A C 1
ATOM 694 O O . ALA A 1 95 ? -15.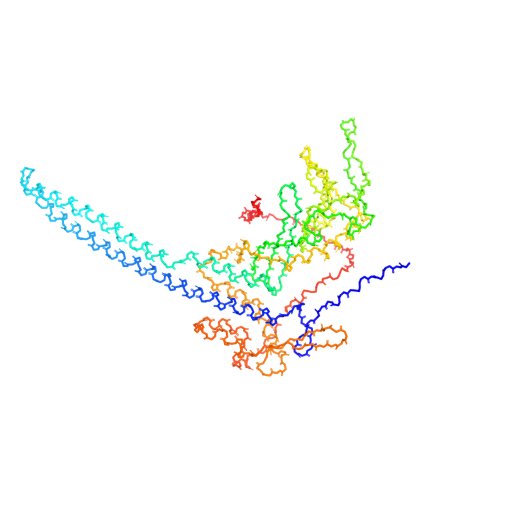021 15.670 61.488 1.00 94.19 95 ALA A O 1
ATOM 695 N N . LEU A 1 96 ? -16.719 15.178 62.883 1.00 95.50 96 LEU A N 1
ATOM 696 C CA . LEU A 1 96 ? -17.126 13.961 62.179 1.00 95.50 96 LEU A CA 1
ATOM 697 C C . LEU A 1 96 ? -17.628 14.263 60.760 1.00 95.50 96 LEU A C 1
ATOM 699 O O . LEU A 1 96 ? -17.212 13.594 59.814 1.00 95.50 96 LEU A O 1
ATOM 703 N N . ALA A 1 97 ? -18.462 15.293 60.593 1.00 96.25 97 ALA A N 1
ATOM 704 C CA . ALA A 1 97 ? -18.994 15.703 59.296 1.00 96.25 97 ALA A CA 1
ATOM 705 C C . ALA A 1 97 ? -17.882 16.091 58.305 1.00 96.25 97 ALA A C 1
ATOM 707 O O . ALA A 1 97 ? -17.874 15.621 57.165 1.00 96.25 97 ALA A O 1
ATOM 708 N N . ARG A 1 98 ? -16.881 16.868 58.748 1.00 95.50 98 ARG A N 1
ATOM 709 C CA . ARG A 1 98 ? -15.701 17.206 57.928 1.00 95.50 98 ARG A CA 1
ATOM 710 C C . ARG A 1 98 ? -14.949 15.953 57.470 1.00 95.50 98 ARG A C 1
ATOM 712 O O . ARG A 1 98 ? -14.604 15.834 56.292 1.00 95.50 98 ARG A O 1
ATOM 719 N N . ARG A 1 99 ? -14.739 14.989 58.374 1.00 96.88 99 ARG A N 1
ATOM 720 C CA . ARG A 1 99 ? -14.051 13.726 58.064 1.00 96.88 99 ARG A CA 1
ATOM 721 C C . ARG A 1 99 ? -14.840 12.858 57.081 1.00 96.88 99 ARG A C 1
ATOM 723 O O . ARG A 1 99 ? -14.241 12.294 56.163 1.00 96.88 99 ARG A O 1
ATOM 730 N N . LEU A 1 100 ? -16.160 12.762 57.242 1.00 97.19 100 LEU A N 1
ATOM 731 C CA . LEU A 1 100 ? -17.035 12.034 56.318 1.00 97.19 100 LEU A CA 1
ATOM 732 C C . LEU A 1 100 ? -16.999 12.651 54.921 1.00 97.19 100 LEU A C 1
ATOM 734 O O . LEU A 1 100 ? -16.775 11.929 53.952 1.00 97.19 100 LEU A O 1
ATOM 738 N N . ARG A 1 101 ? -17.108 13.981 54.816 1.00 97.69 101 ARG A N 1
ATOM 739 C CA . ARG A 1 101 ? -17.000 14.700 53.540 1.00 97.69 101 ARG A CA 1
ATOM 740 C C . ARG A 1 101 ? -15.659 14.445 52.850 1.00 97.69 101 ARG A C 1
ATOM 742 O O . ARG A 1 101 ? -15.634 14.115 51.666 1.00 97.69 101 ARG A O 1
ATOM 749 N N . GLN A 1 102 ? -14.547 14.552 53.578 1.00 97.31 102 GLN A N 1
ATOM 750 C CA . GLN A 1 102 ? -13.215 14.287 53.025 1.00 97.31 102 GLN A CA 1
ATOM 751 C C . GLN A 1 102 ? -13.075 12.834 52.547 1.00 97.31 102 GLN A C 1
ATOM 753 O O . GLN A 1 102 ? -12.543 12.584 51.465 1.00 97.31 102 GLN A O 1
ATOM 758 N N . THR A 1 103 ? -13.584 11.880 53.331 1.00 97.75 103 THR A N 1
ATOM 759 C CA . THR A 1 103 ? -13.554 10.450 52.994 1.00 97.75 103 THR A CA 1
ATOM 760 C C . THR A 1 103 ? -14.403 10.157 51.757 1.00 97.75 103 THR A C 1
ATOM 762 O O . THR A 1 103 ? -13.937 9.468 50.852 1.00 97.75 103 THR A O 1
ATOM 765 N N . ALA A 1 104 ? -15.608 10.726 51.667 1.00 96.81 104 ALA A N 1
ATOM 766 C CA . ALA A 1 104 ? -16.487 10.590 50.509 1.00 96.81 104 ALA A CA 1
ATOM 767 C C . ALA A 1 104 ? -15.858 11.191 49.245 1.00 96.81 104 ALA A C 1
ATOM 769 O O . ALA A 1 104 ? -15.839 10.541 48.204 1.00 96.81 104 ALA A O 1
ATOM 770 N N . ALA A 1 105 ? -15.253 12.380 49.342 1.00 97.31 105 ALA A N 1
ATOM 771 C CA . 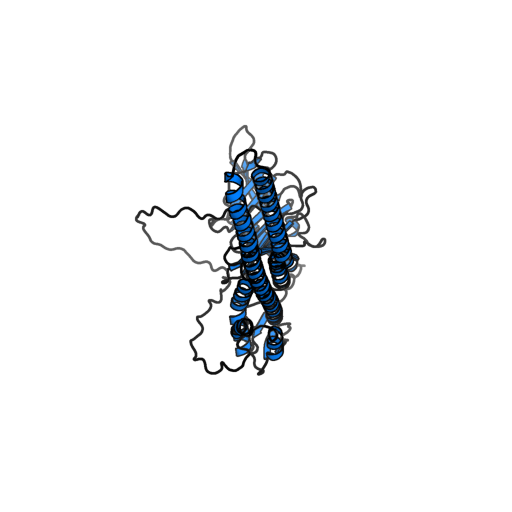ALA A 1 105 ? -14.554 13.009 48.224 1.00 97.31 105 ALA A CA 1
ATOM 772 C C . ALA A 1 105 ? -13.358 12.170 47.734 1.00 97.31 105 ALA A C 1
ATOM 774 O O . ALA A 1 105 ? -13.174 11.980 46.528 1.00 97.31 105 ALA A O 1
ATOM 775 N N . ALA A 1 106 ? -12.558 11.627 48.659 1.00 97.19 106 ALA A N 1
ATOM 776 C CA . ALA A 1 106 ? -11.454 10.728 48.325 1.00 97.19 106 ALA A CA 1
ATOM 777 C C . ALA A 1 106 ? -11.955 9.417 47.689 1.00 97.19 106 ALA A C 1
ATOM 779 O O . ALA A 1 106 ? -11.395 8.965 46.686 1.00 97.19 106 ALA A O 1
ATOM 780 N N . GLY A 1 107 ? -13.039 8.848 48.224 1.00 97.44 107 GLY A N 1
ATOM 781 C CA . GLY A 1 107 ? -13.712 7.670 47.680 1.00 97.44 107 GLY A CA 1
ATOM 782 C C . GLY A 1 107 ? -14.221 7.900 46.258 1.00 97.44 107 GLY A C 1
ATOM 783 O O . GLY A 1 107 ? -13.896 7.123 45.363 1.00 97.44 107 GLY A O 1
ATOM 784 N N . ALA A 1 108 ? -14.913 9.014 46.016 1.00 97.75 108 ALA A N 1
ATOM 785 C CA . ALA A 1 108 ? -15.417 9.395 44.699 1.00 97.75 108 ALA A CA 1
ATOM 786 C C . ALA A 1 108 ? -14.286 9.598 43.682 1.00 97.75 108 ALA A C 1
ATOM 788 O O . ALA A 1 108 ? -14.362 9.118 42.552 1.00 97.75 108 ALA A O 1
ATOM 789 N N . LYS A 1 109 ? -13.187 10.253 44.082 1.00 98.12 109 LYS A N 1
ATOM 790 C CA . LYS A 1 109 ? -11.989 10.390 43.237 1.00 98.12 109 LYS A CA 1
ATOM 791 C C . LYS A 1 109 ? -11.400 9.023 42.864 1.00 98.12 109 LYS A C 1
ATOM 793 O O . LYS A 1 109 ? -11.053 8.801 41.704 1.00 98.12 109 LYS A O 1
ATOM 798 N N . SER A 1 110 ? -11.299 8.108 43.829 1.00 97.75 110 SER A N 1
ATOM 799 C CA . SER A 1 110 ? -10.800 6.746 43.600 1.00 97.75 110 SER A CA 1
ATOM 800 C C . SER A 1 110 ? -11.721 5.943 42.673 1.00 97.75 110 SER A C 1
ATOM 802 O O . SER A 1 110 ? -11.249 5.315 41.722 1.00 97.75 110 SER A O 1
ATOM 804 N N . ALA A 1 111 ? -13.036 6.023 42.893 1.00 98.00 111 ALA A N 1
ATOM 805 C CA . ALA A 1 111 ? -14.046 5.358 42.077 1.00 98.00 111 ALA A CA 1
ATOM 806 C C . ALA A 1 111 ? -14.021 5.854 40.624 1.00 98.00 111 ALA A C 1
ATOM 808 O O . ALA A 1 111 ? -13.946 5.037 39.709 1.00 98.00 111 ALA A O 1
ATOM 809 N N . ARG A 1 112 ? -13.945 7.172 40.393 1.00 98.38 112 ARG A N 1
ATOM 810 C CA . ARG A 1 112 ? -13.781 7.750 39.047 1.00 98.38 112 ARG A CA 1
ATOM 811 C C . ARG A 1 112 ? -12.534 7.234 38.336 1.00 98.38 112 ARG A C 1
ATOM 813 O O . ARG A 1 112 ? -12.603 6.821 37.180 1.00 98.38 112 ARG A O 1
ATOM 820 N N . ALA A 1 113 ? -11.398 7.190 39.033 1.00 97.94 113 ALA A N 1
ATOM 821 C CA . ALA A 1 113 ? -10.171 6.630 38.473 1.00 97.94 113 ALA A CA 1
ATOM 822 C C . ALA A 1 113 ? -10.318 5.13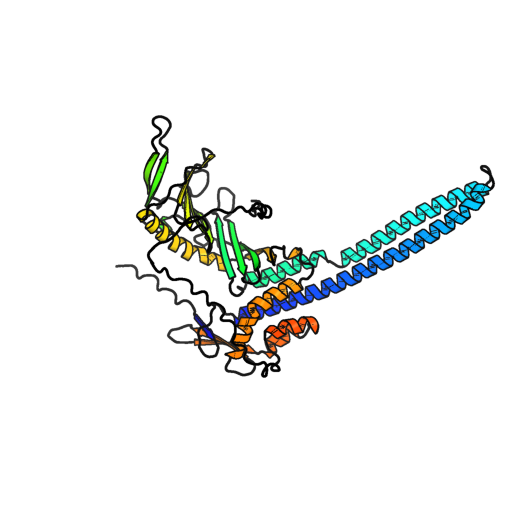3 38.138 1.00 97.94 113 ALA A C 1
ATOM 824 O O . ALA A 1 113 ? -9.792 4.670 37.126 1.00 97.94 113 ALA A O 1
ATOM 825 N N . ALA A 1 114 ? -11.044 4.364 38.956 1.00 98.06 114 ALA A N 1
ATOM 826 C CA . ALA A 1 114 ? -11.333 2.960 38.677 1.00 98.06 114 ALA A CA 1
ATOM 827 C C . ALA A 1 114 ? -12.249 2.785 37.452 1.00 98.06 114 ALA A C 1
ATOM 829 O O . ALA A 1 114 ? -11.940 1.961 36.589 1.00 98.06 114 ALA A O 1
ATOM 830 N N . ILE A 1 115 ? -13.312 3.585 37.332 1.00 98.19 115 ILE A N 1
ATOM 831 C CA . ILE A 1 115 ? -14.221 3.596 36.175 1.00 98.19 115 ILE A CA 1
ATOM 832 C C . ILE A 1 115 ? -13.445 3.932 34.894 1.00 98.19 115 ILE A C 1
ATOM 834 O O . ILE A 1 115 ? -13.518 3.180 33.920 1.00 98.19 115 ILE A O 1
ATOM 838 N N . ALA A 1 116 ? -12.627 4.990 34.917 1.00 98.19 116 ALA A N 1
ATOM 839 C CA . ALA A 1 116 ? -11.785 5.381 33.788 1.00 98.19 116 ALA A CA 1
ATOM 840 C C . ALA A 1 116 ? -10.826 4.253 33.368 1.00 98.19 116 ALA A C 1
ATOM 842 O O . ALA A 1 116 ? -10.789 3.881 32.197 1.00 98.19 116 ALA A O 1
ATOM 843 N N . ARG A 1 117 ? -10.128 3.619 34.324 1.00 98.31 117 ARG A N 1
ATOM 844 C CA . ARG A 1 117 ? -9.244 2.475 34.036 1.00 98.31 117 ARG A CA 1
ATOM 845 C C . ARG A 1 117 ? -9.987 1.295 33.407 1.00 98.31 117 ARG A C 1
ATOM 847 O O . ARG A 1 117 ? -9.463 0.699 32.469 1.00 98.31 117 ARG A O 1
ATOM 854 N N . ARG A 1 118 ? -11.191 0.954 33.891 1.00 98.12 118 ARG A N 1
ATOM 855 C CA . ARG A 1 118 ? -12.016 -0.124 33.309 1.00 98.12 118 ARG A CA 1
ATOM 856 C C . ARG A 1 118 ? -12.443 0.206 31.881 1.00 98.12 118 ARG A C 1
ATOM 858 O O . ARG A 1 118 ? -12.306 -0.643 31.003 1.00 98.12 118 ARG A O 1
ATOM 865 N N . ARG A 1 119 ? -12.908 1.437 31.641 1.00 98.00 119 ARG A N 1
ATOM 866 C CA . ARG A 1 119 ? -13.265 1.939 30.306 1.00 98.00 119 ARG A CA 1
ATOM 867 C C . ARG A 1 119 ? -12.078 1.840 29.351 1.00 98.00 119 ARG A C 1
ATOM 869 O O . ARG A 1 119 ? -12.213 1.263 28.278 1.00 98.00 119 ARG A O 1
ATOM 876 N N . ASP A 1 120 ? -10.915 2.342 29.751 1.00 97.12 120 ASP A N 1
ATOM 877 C CA . ASP A 1 120 ? -9.730 2.390 28.889 1.00 97.12 120 ASP A CA 1
ATOM 878 C C . ASP A 1 120 ? -9.137 0.996 28.649 1.00 97.12 120 ASP A C 1
ATOM 880 O O . ASP A 1 120 ? -8.651 0.703 27.559 1.00 97.12 120 ASP A O 1
ATOM 8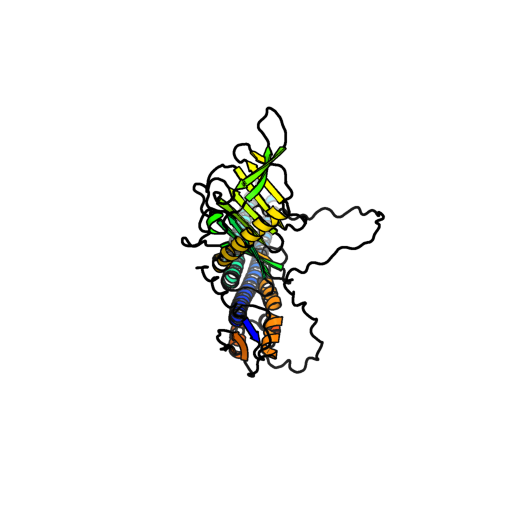84 N N . ALA A 1 121 ? -9.204 0.094 29.634 1.00 96.81 121 ALA A N 1
ATOM 885 C CA . ALA A 1 121 ? -8.860 -1.314 29.440 1.00 96.81 121 ALA A CA 1
ATOM 886 C C . ALA A 1 121 ? -9.815 -1.999 28.449 1.00 96.81 121 ALA A C 1
ATOM 888 O O . ALA A 1 121 ? -9.358 -2.727 27.568 1.00 96.81 121 ALA A O 1
ATOM 889 N N . ARG A 1 122 ? -11.124 -1.727 28.549 1.00 96.88 122 ARG A N 1
ATOM 890 C CA . ARG A 1 122 ? -12.125 -2.249 27.612 1.00 96.88 122 ARG A CA 1
ATOM 891 C C . ARG A 1 122 ? -11.895 -1.717 26.200 1.00 96.88 122 ARG A C 1
ATOM 893 O O . ARG A 1 122 ? -11.862 -2.520 25.283 1.00 96.88 122 ARG A O 1
ATOM 900 N N . ILE A 1 123 ? -11.663 -0.412 26.032 1.00 95.94 123 ILE A N 1
ATOM 901 C CA . ILE A 1 123 ? -11.388 0.203 24.722 1.00 95.94 123 ILE A CA 1
ATOM 902 C C . ILE A 1 123 ? -10.101 -0.356 24.105 1.00 95.94 123 ILE A C 1
ATOM 904 O O . ILE A 1 123 ? -10.113 -0.732 22.939 1.00 95.94 123 ILE A O 1
ATOM 908 N N . ARG A 1 124 ? -9.012 -0.481 24.877 1.00 94.94 124 ARG A N 1
ATOM 909 C CA . ARG A 1 124 ? -7.755 -1.065 24.370 1.00 94.94 124 ARG A CA 1
ATOM 910 C C . ARG A 1 124 ? -7.917 -2.514 23.916 1.00 94.94 124 ARG A C 1
ATOM 912 O O . ARG A 1 124 ? -7.348 -2.895 22.901 1.00 94.94 124 ARG A O 1
ATOM 919 N N . LYS A 1 125 ? -8.727 -3.312 24.622 1.00 95.44 125 LYS A N 1
ATOM 920 C CA . LYS A 1 125 ? -9.010 -4.708 24.245 1.00 95.44 125 LYS A CA 1
ATOM 921 C C . LYS A 1 125 ? -9.709 -4.832 22.881 1.00 95.44 125 LYS A C 1
ATOM 923 O O . LYS A 1 125 ? -9.629 -5.890 22.270 1.00 95.44 125 LYS A O 1
ATOM 928 N N . LEU A 1 126 ? -10.369 -3.777 22.397 1.00 93.94 126 LEU A N 1
ATOM 929 C CA . LEU A 1 126 ? -11.079 -3.787 21.114 1.00 93.94 126 LEU A CA 1
ATOM 930 C C . LEU A 1 126 ? -10.155 -3.664 19.890 1.00 93.94 126 LEU A C 1
ATOM 932 O O . LEU A 1 126 ? -10.648 -3.802 18.773 1.00 93.94 126 LEU A O 1
ATOM 936 N N . GLY A 1 127 ? -8.849 -3.413 20.081 1.00 90.75 127 GLY A N 1
ATOM 937 C CA . GLY A 1 127 ? -7.842 -3.525 19.017 1.00 90.75 127 GLY A CA 1
ATOM 938 C C . GLY A 1 127 ? -8.072 -2.599 17.818 1.00 90.75 127 GLY A C 1
ATOM 939 O O . GLY A 1 127 ? -7.856 -2.999 16.679 1.00 90.75 127 GLY A O 1
ATOM 940 N N . LEU A 1 128 ? -8.539 -1.364 18.035 1.00 87.06 128 LEU A N 1
ATOM 941 C CA . LEU A 1 128 ? -8.769 -0.435 16.920 1.00 87.06 128 LEU A CA 1
ATOM 942 C C . LEU A 1 128 ? -7.475 -0.175 16.124 1.00 87.06 128 LEU A C 1
ATOM 944 O O . LEU A 1 128 ? -7.511 -0.195 14.897 1.00 87.06 128 LEU A O 1
ATOM 948 N N . 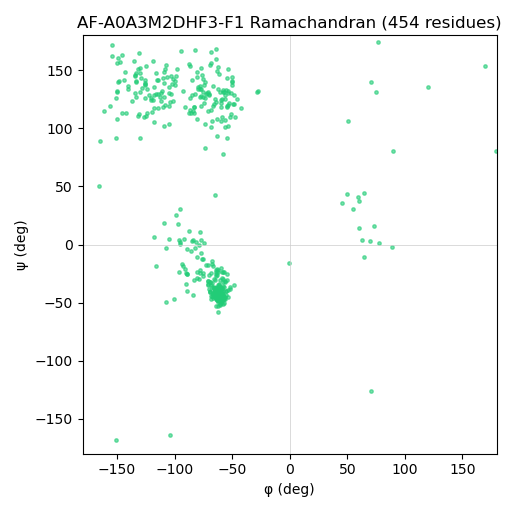ASP A 1 129 ? -6.332 -0.071 16.806 1.00 86.75 129 ASP A N 1
ATOM 949 C CA . ASP A 1 129 ? -5.030 0.178 16.172 1.00 86.75 129 ASP A CA 1
ATOM 950 C C . ASP A 1 129 ? -4.554 -1.002 15.304 1.00 86.75 129 ASP A C 1
ATOM 952 O O . ASP A 1 129 ? -3.966 -0.797 14.246 1.00 86.75 129 ASP A O 1
ATOM 956 N N . THR A 1 130 ? -4.878 -2.248 15.679 1.00 92.12 130 THR A N 1
ATOM 957 C CA . THR A 1 130 ? -4.471 -3.437 14.904 1.00 92.12 130 THR A CA 1
ATOM 958 C C . THR A 1 130 ? -5.219 -3.562 13.580 1.00 92.12 130 THR A C 1
ATOM 960 O O . THR A 1 130 ? -4.777 -4.281 12.689 1.00 92.12 130 THR A O 1
ATOM 963 N N . THR A 1 131 ? -6.349 -2.862 13.430 1.00 94.31 131 THR A N 1
ATOM 964 C CA . THR A 1 131 ? -7.108 -2.860 12.172 1.00 94.31 131 THR A CA 1
ATOM 965 C C . THR A 1 131 ? -6.314 -2.170 11.065 1.00 94.31 131 THR A C 1
ATOM 967 O O . THR A 1 131 ? -6.267 -2.678 9.951 1.00 94.31 131 THR A O 1
ATOM 970 N N . ALA A 1 132 ? -5.658 -1.044 11.364 1.00 93.94 132 ALA A N 1
ATOM 971 C CA . ALA A 1 132 ? -4.910 -0.279 10.368 1.00 93.94 132 ALA A CA 1
ATOM 972 C C . ALA A 1 132 ? -3.731 -1.078 9.788 1.00 93.94 132 ALA A C 1
ATOM 974 O O . ALA A 1 132 ? -3.508 -1.062 8.579 1.00 93.94 132 ALA A O 1
ATOM 975 N N . ASP A 1 133 ? -3.004 -1.813 10.633 1.00 95.00 133 ASP A N 1
ATOM 976 C CA . ASP A 1 133 ? -1.909 -2.671 10.173 1.00 95.00 133 ASP A CA 1
ATOM 977 C C . ASP A 1 133 ? -2.415 -3.872 9.366 1.00 95.00 133 ASP A C 1
ATOM 979 O O . ASP A 1 133 ? -1.847 -4.165 8.316 1.00 95.00 133 ASP A O 1
ATOM 983 N N . ALA A 1 134 ? -3.528 -4.492 9.776 1.00 96.94 134 ALA A N 1
ATOM 984 C CA . ALA A 1 134 ? -4.152 -5.578 9.016 1.00 96.94 134 ALA A CA 1
ATOM 985 C C . ALA A 1 134 ? -4.628 -5.123 7.622 1.00 96.94 134 ALA A C 1
ATOM 987 O O . ALA A 1 134 ? -4.533 -5.875 6.656 1.00 96.94 134 ALA A O 1
ATOM 988 N N . VAL A 1 135 ? -5.102 -3.879 7.484 1.00 97.75 135 VAL A N 1
ATOM 989 C CA . VAL A 1 135 ? -5.458 -3.308 6.173 1.00 97.75 135 VAL A CA 1
ATOM 990 C C . VAL A 1 135 ? -4.230 -3.188 5.268 1.00 97.75 135 VAL A C 1
ATOM 992 O O . VAL A 1 135 ? -4.297 -3.559 4.097 1.00 97.75 135 VAL A O 1
ATOM 995 N N . VAL A 1 136 ? -3.108 -2.688 5.796 1.00 97.31 136 VAL A N 1
ATOM 996 C CA . VAL A 1 136 ? -1.855 -2.571 5.029 1.00 97.31 136 VAL A CA 1
ATOM 997 C C . VAL A 1 136 ? -1.306 -3.946 4.653 1.00 97.31 136 VAL A C 1
ATOM 999 O O . VAL A 1 136 ? -0.783 -4.099 3.553 1.00 97.31 136 VAL A O 1
ATOM 1002 N N . GLU A 1 137 ? -1.438 -4.941 5.529 1.00 97.62 137 GLU A N 1
ATOM 1003 C CA . GLU A 1 137 ? -1.043 -6.326 5.260 1.00 97.62 137 GLU A CA 1
ATOM 1004 C C . GLU A 1 137 ? -1.845 -6.922 4.097 1.00 97.62 137 GLU A C 1
ATOM 1006 O O . GLU A 1 137 ? -1.245 -7.335 3.108 1.00 97.62 137 GLU A O 1
ATOM 1011 N N . VAL A 1 138 ? -3.181 -6.853 4.147 1.00 98.25 138 VAL A N 1
ATOM 1012 C CA . VAL A 1 138 ? -4.061 -7.343 3.068 1.00 98.25 138 VAL A CA 1
ATOM 1013 C C . VAL A 1 138 ? -3.763 -6.645 1.736 1.00 98.25 138 VAL A C 1
ATOM 1015 O O . VAL A 1 138 ? -3.690 -7.288 0.688 1.00 98.25 138 VAL A O 1
ATOM 1018 N N . LEU A 1 139 ? -3.561 -5.323 1.757 1.00 98.12 139 LEU A N 1
ATOM 1019 C CA . LEU A 1 139 ? -3.192 -4.574 0.555 1.00 98.12 139 LEU A CA 1
ATOM 1020 C C . LEU A 1 139 ? -1.795 -4.968 0.046 1.00 98.12 139 LEU A C 1
ATOM 1022 O O . LEU A 1 139 ? -1.575 -5.050 -1.161 1.00 98.12 139 LEU A O 1
ATOM 1026 N N . GLY A 1 140 ? -0.864 -5.233 0.964 1.00 97.38 140 GLY A N 1
ATOM 1027 C CA . GLY A 1 140 ? 0.475 -5.735 0.678 1.00 97.38 140 GLY A CA 1
ATOM 1028 C C . GLY A 1 140 ? 0.451 -7.070 -0.041 1.00 97.38 140 GLY A C 1
ATOM 1029 O O . GLY A 1 140 ? 1.086 -7.203 -1.081 1.00 97.38 140 GLY A O 1
ATOM 1030 N N . GLU A 1 141 ? -0.318 -8.029 0.466 1.00 98.12 141 GLU A N 1
ATOM 1031 C CA . GLU A 1 141 ? -0.489 -9.339 -0.163 1.00 98.12 141 GLU A CA 1
ATOM 1032 C C . GLU A 1 141 ? -1.019 -9.212 -1.595 1.00 98.12 141 GLU A C 1
ATOM 1034 O O . GLU A 1 141 ? -0.451 -9.803 -2.518 1.00 98.12 141 GLU A O 1
ATOM 1039 N N . LEU A 1 142 ? -2.053 -8.386 -1.800 1.00 98.12 142 LEU A N 1
ATOM 1040 C CA . LEU A 1 142 ? -2.617 -8.147 -3.126 1.00 98.12 142 LEU A CA 1
ATOM 1041 C C . LEU A 1 142 ? -1.591 -7.519 -4.072 1.00 98.12 142 LEU A C 1
ATOM 1043 O O . LEU A 1 142 ? -1.308 -8.083 -5.128 1.00 98.12 142 LEU A O 1
ATOM 1047 N N . LEU A 1 143 ? -1.039 -6.356 -3.718 1.00 97.62 143 LEU A N 1
ATOM 1048 C CA . LEU A 1 143 ? -0.227 -5.574 -4.651 1.00 97.62 143 LEU A CA 1
ATOM 1049 C C . LEU A 1 143 ? 1.193 -6.128 -4.823 1.00 97.62 143 LEU A C 1
ATOM 1051 O O . LEU A 1 143 ? 1.829 -5.875 -5.846 1.00 97.62 143 LEU A O 1
ATOM 1055 N N . CYS A 1 144 ? 1.710 -6.915 -3.873 1.00 97.00 144 CYS A N 1
ATOM 1056 C CA . CYS A 1 144 ? 2.952 -7.660 -4.087 1.00 97.00 144 CYS A CA 1
ATOM 1057 C C . CYS A 1 144 ? 2.755 -8.815 -5.079 1.00 97.00 144 CYS A C 1
ATOM 1059 O O . CYS A 1 144 ? 3.678 -9.133 -5.825 1.00 97.00 144 CYS A O 1
ATOM 1061 N N . ALA A 1 145 ? 1.564 -9.418 -5.134 1.00 96.56 145 ALA A N 1
ATOM 1062 C CA . ALA A 1 145 ? 1.280 -10.531 -6.036 1.00 96.56 145 ALA A CA 1
ATOM 1063 C C . ALA A 1 145 ? 0.740 -10.085 -7.406 1.00 96.56 145 ALA A C 1
ATOM 1065 O O . ALA A 1 145 ? 1.031 -10.724 -8.416 1.00 96.56 145 ALA A O 1
ATOM 1066 N N . ARG A 1 146 ? -0.039 -8.997 -7.460 1.00 97.06 146 ARG A N 1
ATOM 1067 C CA . ARG A 1 146 ? -0.832 -8.587 -8.632 1.00 97.06 146 ARG A CA 1
ATOM 1068 C C . ARG A 1 146 ? -0.712 -7.102 -8.931 1.00 97.06 146 ARG A C 1
ATOM 1070 O O . ARG A 1 146 ? -0.374 -6.312 -8.055 1.00 97.06 146 ARG A O 1
ATOM 1077 N N . GLU A 1 147 ? -0.992 -6.746 -10.176 1.00 95.94 147 GLU A N 1
ATOM 1078 C CA . GLU A 1 147 ? -1.114 -5.367 -10.631 1.00 95.94 147 GLU A CA 1
ATOM 1079 C C . GLU A 1 147 ? -2.600 -5.002 -10.754 1.00 95.94 147 GLU A C 1
ATOM 1081 O O . GLU A 1 147 ? -3.429 -5.841 -11.105 1.00 95.94 147 GLU A O 1
ATOM 1086 N N . LEU A 1 148 ? -2.965 -3.767 -10.400 1.00 97.25 148 LEU A N 1
ATOM 1087 C CA . LEU A 1 148 ? -4.305 -3.252 -10.688 1.00 97.25 148 LEU A CA 1
ATOM 1088 C C . LEU A 1 148 ? -4.326 -2.638 -12.096 1.00 97.25 148 LEU A C 1
ATOM 1090 O O . LEU A 1 148 ? -3.289 -2.156 -12.557 1.00 97.25 148 LEU A O 1
ATOM 1094 N N . PRO A 1 149 ? -5.484 -2.588 -12.775 1.00 96.88 149 PRO A N 1
ATOM 1095 C CA . PRO A 1 149 ? -5.602 -1.911 -14.063 1.00 96.88 149 PRO A CA 1
ATOM 1096 C C . PRO A 1 149 ? -5.038 -0.489 -14.027 1.00 96.88 149 PRO A C 1
ATOM 1098 O O . PRO A 1 149 ? -5.153 0.204 -13.016 1.00 96.88 149 PRO A O 1
ATOM 1101 N N . ASP A 1 150 ? -4.420 -0.077 -15.136 1.00 96.00 150 ASP A N 1
ATOM 1102 C CA . ASP A 1 150 ? -3.855 1.264 -15.320 1.00 96.00 150 ASP A CA 1
ATOM 1103 C C . ASP A 1 150 ? -2.851 1.678 -14.220 1.00 96.00 150 ASP A C 1
ATOM 1105 O O . ASP A 1 150 ? -2.695 2.864 -13.891 1.00 96.00 150 ASP A O 1
ATOM 1109 N N . THR A 1 151 ? -2.135 0.695 -13.657 1.00 97.06 151 THR A N 1
ATOM 1110 C CA . THR A 1 151 ? -1.029 0.954 -12.737 1.00 97.06 151 THR A CA 1
ATOM 1111 C C . THR A 1 151 ? 0.174 1.504 -13.491 1.00 97.06 151 THR A C 1
ATOM 1113 O O . THR A 1 151 ? 0.659 0.972 -14.487 1.00 97.06 151 THR A O 1
ATOM 1116 N N . THR A 1 152 ? 0.691 2.611 -12.978 1.00 96.69 152 THR A N 1
ATOM 1117 C CA . THR A 1 152 ? 1.951 3.197 -13.422 1.00 96.69 152 THR A CA 1
ATOM 1118 C C . THR A 1 152 ? 3.030 2.919 -12.392 1.00 96.69 152 THR A C 1
ATOM 1120 O O . THR A 1 152 ? 2.816 3.062 -11.188 1.00 96.69 152 THR A O 1
ATOM 1123 N N . TRP A 1 153 ? 4.206 2.525 -12.874 1.00 96.75 153 TRP A N 1
ATOM 1124 C CA . TRP A 1 153 ? 5.334 2.152 -12.033 1.00 96.75 153 TRP A CA 1
ATOM 1125 C C . TRP A 1 153 ? 6.457 3.184 -12.139 1.00 96.75 153 TRP A C 1
ATOM 1127 O O . TRP A 1 153 ? 6.887 3.546 -13.237 1.00 96.75 153 TRP A O 1
ATOM 1137 N N . ARG A 1 154 ? 6.974 3.615 -10.988 1.00 97.81 154 ARG A N 1
ATOM 1138 C CA . ARG A 1 154 ? 8.217 4.380 -10.852 1.00 97.81 154 ARG A CA 1
ATOM 1139 C C . ARG A 1 154 ? 9.204 3.569 -10.023 1.00 97.81 154 ARG A C 1
ATOM 1141 O O . 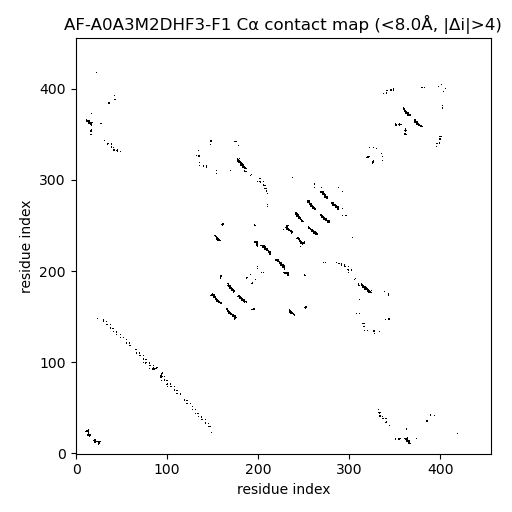ARG A 1 154 ? 8.960 3.303 -8.853 1.00 97.81 154 ARG A O 1
ATOM 1148 N N . LEU A 1 155 ? 10.332 3.202 -10.612 1.00 98.31 155 LEU A N 1
ATOM 1149 C CA . LEU A 1 155 ? 11.397 2.464 -9.947 1.00 98.31 155 LEU A CA 1
ATOM 1150 C C . LEU A 1 155 ? 12.563 3.401 -9.633 1.00 98.31 155 LEU A C 1
ATOM 1152 O O . LEU A 1 155 ? 13.042 4.132 -10.499 1.00 98.31 155 LEU A O 1
ATOM 1156 N N . ARG A 1 156 ? 13.028 3.365 -8.386 1.00 98.31 156 ARG A N 1
ATOM 1157 C CA . ARG A 1 156 ? 14.248 4.034 -7.936 1.00 98.31 156 ARG A CA 1
ATOM 1158 C C . ARG A 1 156 ? 15.203 3.004 -7.378 1.00 98.31 156 ARG A C 1
ATOM 1160 O O . ARG A 1 156 ? 14.871 2.291 -6.436 1.00 98.31 156 ARG A O 1
ATOM 1167 N N . TRP A 1 157 ? 16.401 2.976 -7.925 1.00 98.50 157 TRP A N 1
ATOM 1168 C CA . TRP A 1 157 ? 17.451 2.060 -7.527 1.00 98.50 157 TRP A CA 1
ATOM 1169 C C . TRP A 1 157 ? 18.717 2.835 -7.178 1.00 98.50 157 TRP A C 1
ATOM 1171 O O . TRP A 1 157 ? 19.078 3.801 -7.854 1.00 98.50 157 TRP A O 1
ATOM 1181 N N . LYS A 1 158 ? 19.387 2.400 -6.114 1.00 98.00 158 LYS A N 1
ATOM 1182 C CA . LYS A 1 158 ? 20.670 2.927 -5.666 1.00 98.00 158 LYS A CA 1
ATOM 1183 C C . LYS A 1 158 ? 21.577 1.770 -5.270 1.00 98.00 158 LYS A C 1
ATOM 1185 O O . LYS A 1 158 ? 21.231 0.980 -4.390 1.00 98.00 158 LYS A O 1
ATOM 1190 N N . ALA A 1 159 ? 22.740 1.706 -5.903 1.00 97.69 159 ALA A N 1
ATOM 1191 C CA . ALA A 1 159 ? 23.760 0.717 -5.605 1.00 97.69 159 ALA A CA 1
ATOM 1192 C C . ALA A 1 159 ? 24.285 0.848 -4.167 1.00 97.69 159 ALA A C 1
ATOM 1194 O O . ALA A 1 159 ? 24.327 1.949 -3.607 1.00 97.69 159 ALA A O 1
ATOM 1195 N N . ALA A 1 160 ? 24.748 -0.272 -3.615 1.00 94.81 160 ALA A N 1
ATOM 1196 C CA . ALA A 1 160 ? 25.517 -0.316 -2.378 1.00 94.81 160 ALA A CA 1
ATOM 1197 C C . ALA A 1 160 ? 26.698 0.674 -2.395 1.00 94.81 160 ALA A C 1
ATOM 1199 O O . ALA A 1 160 ? 27.406 0.811 -3.399 1.00 94.81 160 ALA A O 1
ATOM 1200 N N . SER A 1 161 ? 26.944 1.345 -1.268 1.00 91.88 161 SER A N 1
ATOM 1201 C CA . SER A 1 161 ? 28.070 2.269 -1.104 1.00 91.88 161 SER A CA 1
ATOM 1202 C C . SER A 1 161 ? 28.657 2.157 0.299 1.00 91.88 161 SER A C 1
ATOM 1204 O O . SER A 1 161 ? 28.036 2.573 1.271 1.00 91.88 161 SER A O 1
ATOM 1206 N N . GLY A 1 162 ? 29.892 1.662 0.401 1.00 90.31 162 GLY A N 1
ATOM 1207 C CA . GLY A 1 162 ? 30.506 1.382 1.701 1.00 90.31 162 GLY A CA 1
ATOM 1208 C C . GLY A 1 162 ? 29.825 0.184 2.357 1.00 90.31 162 GLY A C 1
ATOM 1209 O O . GLY A 1 162 ? 29.720 -0.861 1.720 1.00 90.31 162 GLY A O 1
ATOM 1210 N N . ASP A 1 163 ? 29.350 0.365 3.588 1.00 90.44 163 ASP A N 1
ATOM 1211 C CA . ASP A 1 163 ? 28.642 -0.670 4.354 1.00 90.44 163 ASP A CA 1
ATOM 1212 C C . ASP A 1 163 ? 27.128 -0.712 4.054 1.00 90.44 163 ASP A C 1
ATOM 1214 O O . ASP A 1 163 ? 26.423 -1.602 4.529 1.00 90.44 163 ASP A O 1
ATOM 1218 N N . ASP A 1 164 ? 26.614 0.234 3.258 1.00 93.69 164 ASP A N 1
ATOM 1219 C CA . ASP A 1 164 ? 25.201 0.278 2.881 1.00 93.69 164 ASP A CA 1
ATOM 1220 C C . ASP A 1 164 ? 24.869 -0.790 1.833 1.00 93.69 164 ASP A C 1
ATOM 1222 O O . ASP A 1 164 ? 25.517 -0.872 0.787 1.00 93.69 164 ASP A O 1
ATOM 1226 N N . ALA A 1 165 ? 23.794 -1.544 2.068 1.00 95.56 165 ALA A N 1
ATOM 1227 C CA . ALA A 1 165 ? 23.230 -2.461 1.084 1.00 95.56 165 ALA A CA 1
ATOM 1228 C C . ALA A 1 165 ? 22.601 -1.714 -0.108 1.00 95.56 165 ALA A C 1
ATOM 1230 O O . ALA A 1 165 ? 22.173 -0.562 0.005 1.00 95.56 165 ALA A O 1
ATOM 1231 N N . THR A 1 166 ? 22.502 -2.398 -1.248 1.00 97.25 166 THR A N 1
ATOM 1232 C CA . THR A 1 166 ? 21.753 -1.917 -2.415 1.00 97.25 166 THR A CA 1
ATOM 1233 C C . THR A 1 166 ? 20.287 -1.718 -2.041 1.00 97.25 166 THR A C 1
ATOM 1235 O O . THR A 1 166 ? 19.666 -2.599 -1.449 1.00 97.25 166 THR A O 1
ATOM 1238 N N . LYS A 1 167 ? 19.730 -0.554 -2.388 1.00 97.69 167 LYS A N 1
ATOM 1239 C CA . LYS A 1 167 ? 18.342 -0.189 -2.084 1.00 97.69 167 LYS A CA 1
ATOM 1240 C C . LYS A 1 167 ? 17.566 -0.015 -3.381 1.00 97.69 167 LYS A C 1
ATOM 1242 O O . LYS A 1 167 ? 17.978 0.743 -4.262 1.00 97.69 167 LYS A O 1
ATOM 1247 N N . ALA A 1 168 ? 16.411 -0.659 -3.468 1.00 98.19 168 ALA A N 1
ATOM 1248 C CA . ALA A 1 168 ? 15.469 -0.480 -4.558 1.00 98.19 168 ALA A CA 1
ATOM 1249 C C . ALA A 1 168 ? 14.073 -0.221 -3.991 1.00 98.19 168 ALA A C 1
ATOM 1251 O O . ALA A 1 168 ? 13.603 -0.922 -3.096 1.00 98.19 168 ALA A O 1
ATOM 1252 N N . HIS A 1 169 ? 13.426 0.812 -4.516 1.00 98.31 169 HIS A N 1
ATOM 1253 C CA . HIS A 1 169 ? 12.067 1.181 -4.169 1.00 98.31 169 HIS A CA 1
ATOM 1254 C C . HIS A 1 169 ? 11.227 1.263 -5.430 1.00 98.31 169 HIS A C 1
ATOM 1256 O O . HIS A 1 169 ? 11.672 1.773 -6.462 1.00 98.31 169 HIS A O 1
ATOM 1262 N N . LEU A 1 170 ? 9.992 0.803 -5.321 1.00 98.25 170 LEU A N 1
ATOM 1263 C CA . LEU A 1 170 ? 9.027 0.830 -6.404 1.00 98.25 170 LEU A CA 1
ATOM 1264 C C . LEU A 1 170 ? 7.806 1.613 -5.939 1.00 98.25 170 LEU A C 1
ATOM 1266 O O . LEU A 1 170 ? 7.281 1.360 -4.865 1.00 98.25 170 LEU A O 1
ATOM 1270 N N . HIS A 1 171 ? 7.377 2.585 -6.722 1.00 98.38 171 HIS A N 1
ATOM 1271 C CA . HIS A 1 171 ? 6.176 3.363 -6.478 1.00 98.38 171 HIS A CA 1
ATOM 1272 C C . HIS A 1 171 ? 5.140 2.989 -7.533 1.00 98.38 171 HIS A C 1
ATOM 1274 O O . HIS A 1 171 ? 5.390 3.168 -8.725 1.00 98.38 171 HIS A O 1
ATOM 1280 N N . ALA A 1 172 ? 4.010 2.455 -7.094 1.00 98.06 172 ALA A N 1
ATOM 1281 C CA . ALA A 1 172 ? 2.865 2.134 -7.929 1.00 98.06 172 ALA A CA 1
ATOM 1282 C C . ALA A 1 172 ? 1.789 3.198 -7.749 1.00 98.06 172 ALA A C 1
ATOM 1284 O O . ALA A 1 172 ? 1.514 3.589 -6.616 1.00 98.06 172 ALA A O 1
ATOM 1285 N N . THR A 1 173 ? 1.156 3.608 -8.842 1.00 98.25 173 THR A N 1
ATOM 1286 C CA . THR A 1 173 ? -0.044 4.451 -8.823 1.00 98.25 173 THR A CA 1
ATOM 1287 C C . THR A 1 173 ? -1.087 3.825 -9.735 1.00 98.25 173 THR A C 1
ATOM 1289 O O . THR A 1 173 ? -0.881 3.807 -10.950 1.00 98.25 173 THR A O 1
ATOM 1292 N N . ALA A 1 174 ? -2.182 3.325 -9.160 1.00 97.69 174 ALA A N 1
ATOM 1293 C CA . ALA A 1 174 ? -3.327 2.796 -9.896 1.00 97.69 174 ALA A CA 1
ATOM 1294 C C . ALA A 1 174 ? -4.304 3.931 -10.232 1.00 97.69 174 ALA A C 1
ATOM 1296 O O . ALA A 1 174 ? -4.883 4.552 -9.338 1.00 97.69 174 ALA A O 1
ATOM 1297 N N . ASN A 1 175 ? -4.480 4.213 -11.523 1.00 95.38 175 ASN A N 1
ATOM 1298 C CA . ASN A 1 175 ? -5.404 5.238 -12.007 1.00 95.38 175 ASN A CA 1
ATOM 1299 C C . ASN A 1 175 ? -6.729 4.591 -12.451 1.00 95.38 175 ASN A C 1
ATOM 1301 O O . ASN A 1 175 ? -6.726 3.441 -12.867 1.00 95.38 175 ASN A O 1
ATOM 1305 N N . PRO A 1 176 ? -7.878 5.286 -12.383 1.00 95.38 176 PRO A N 1
ATOM 1306 C CA . PRO A 1 176 ? -8.086 6.643 -11.876 1.00 95.38 176 PRO A CA 1
ATOM 1307 C C . PRO A 1 176 ? -8.294 6.724 -10.352 1.00 95.38 176 PRO A C 1
ATOM 1309 O O . PRO A 1 176 ? -8.534 7.813 -9.847 1.00 95.38 176 PRO A O 1
ATOM 1312 N N . ILE A 1 177 ? -8.209 5.606 -9.625 1.00 96.31 177 ILE A N 1
ATOM 1313 C CA . ILE A 1 177 ? -8.596 5.510 -8.204 1.00 96.31 177 ILE A CA 1
ATOM 1314 C C . ILE A 1 177 ? -7.607 6.155 -7.211 1.00 96.31 177 ILE A C 1
ATOM 1316 O O . ILE A 1 177 ? -7.801 6.038 -6.007 1.00 96.31 177 ILE A O 1
ATOM 1320 N N . ASP A 1 178 ? -6.518 6.759 -7.700 1.00 97.25 178 ASP A N 1
ATOM 1321 C CA . ASP A 1 178 ? -5.432 7.383 -6.920 1.00 97.25 178 ASP A CA 1
ATOM 1322 C C . ASP A 1 178 ? -4.940 6.535 -5.727 1.00 97.25 178 ASP A C 1
ATOM 1324 O O . ASP A 1 178 ? -4.579 7.050 -4.664 1.00 97.25 178 ASP A O 1
ATOM 1328 N N . LEU A 1 179 ? -4.919 5.207 -5.902 1.00 98.25 179 LEU A N 1
ATOM 1329 C CA . LEU A 1 179 ? -4.310 4.287 -4.948 1.00 98.25 179 LEU A CA 1
ATOM 1330 C C . LEU A 1 179 ? -2.814 4.219 -5.244 1.00 98.25 179 LEU A C 1
ATOM 1332 O O . LEU A 1 179 ? -2.397 3.735 -6.300 1.00 98.25 179 LEU A O 1
ATOM 1336 N N . GLN A 1 180 ? -2.008 4.691 -4.299 1.00 98.50 180 GLN A N 1
ATOM 1337 C CA . GLN A 1 180 ? -0.556 4.712 -4.417 1.00 98.50 180 GLN A CA 1
ATOM 1338 C C . GLN A 1 180 ? 0.076 3.777 -3.393 1.00 98.50 180 GLN A C 1
ATOM 1340 O O . GLN A 1 180 ? -0.368 3.696 -2.246 1.00 98.50 180 GLN A O 1
ATOM 1345 N N . ALA A 1 181 ? 1.140 3.088 -3.789 1.00 98.38 181 ALA A N 1
ATOM 1346 C CA . ALA A 1 181 ? 1.890 2.202 -2.910 1.00 98.38 181 ALA A CA 1
ATOM 1347 C C . ALA A 1 181 ? 3.395 2.320 -3.157 1.00 98.38 181 ALA A C 1
ATOM 1349 O O . ALA A 1 181 ? 3.862 2.296 -4.294 1.00 98.38 181 ALA A O 1
ATOM 1350 N N . LEU A 1 182 ? 4.163 2.420 -2.074 1.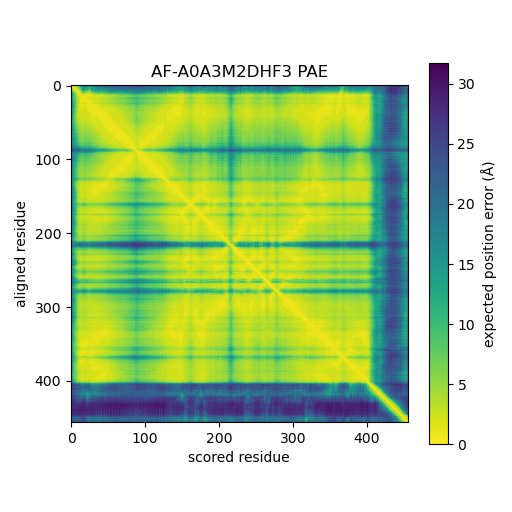00 98.50 182 LEU A N 1
ATOM 1351 C CA . LEU A 1 182 ? 5.619 2.361 -2.076 1.00 98.50 182 LEU A CA 1
ATOM 1352 C C . LEU A 1 182 ? 6.058 0.989 -1.570 1.00 98.50 182 LEU A C 1
ATOM 1354 O O . LEU A 1 182 ? 5.751 0.625 -0.435 1.00 98.50 182 LEU A O 1
ATOM 1358 N N . PHE A 1 183 ? 6.822 0.268 -2.379 1.00 98.50 183 PHE A N 1
ATOM 1359 C CA . PHE A 1 183 ? 7.369 -1.042 -2.061 1.00 98.50 183 PHE A CA 1
ATOM 1360 C C . PHE A 1 183 ? 8.864 -0.964 -1.793 1.00 98.50 183 PHE A C 1
ATOM 1362 O O . PHE A 1 183 ? 9.603 -0.249 -2.475 1.00 98.50 183 PHE A O 1
ATOM 1369 N N . GLU A 1 184 ? 9.299 -1.782 -0.846 1.00 98.06 184 GLU A N 1
ATOM 1370 C CA . GLU A 1 184 ? 10.660 -2.293 -0.800 1.00 98.06 184 GLU A CA 1
ATOM 1371 C C . GLU A 1 184 ? 10.798 -3.424 -1.826 1.00 98.06 184 GLU A C 1
ATOM 1373 O O . GLU A 1 184 ? 9.938 -4.310 -1.922 1.00 98.06 184 GLU A O 1
ATOM 1378 N N . VAL A 1 185 ? 11.878 -3.380 -2.600 1.00 98.12 185 VAL A N 1
ATOM 1379 C CA . VAL A 1 185 ? 12.203 -4.387 -3.609 1.00 98.12 185 VAL A CA 1
ATOM 1380 C C . VAL A 1 185 ? 13.397 -5.195 -3.125 1.00 98.12 185 VAL A C 1
ATOM 1382 O O . VAL A 1 185 ? 14.435 -4.629 -2.782 1.00 98.12 185 VAL A O 1
ATOM 1385 N N . ASP A 1 186 ? 13.245 -6.515 -3.112 1.00 97.88 186 ASP A N 1
ATOM 1386 C CA . ASP A 1 186 ? 14.359 -7.421 -2.859 1.00 97.88 186 ASP A CA 1
ATOM 1387 C C . ASP A 1 186 ? 15.199 -7.524 -4.134 1.00 97.88 186 ASP A C 1
ATOM 1389 O O . ASP A 1 186 ? 14.659 -7.766 -5.209 1.00 97.88 186 ASP A O 1
ATOM 1393 N N . VAL A 1 187 ? 16.507 -7.292 -4.055 1.00 97.88 187 VAL A N 1
ATOM 1394 C CA . VAL A 1 187 ? 17.381 -7.351 -5.235 1.00 97.88 187 VAL A CA 1
ATOM 1395 C C . VAL A 1 187 ? 18.190 -8.644 -5.163 1.00 97.88 187 VAL A C 1
ATOM 1397 O O . VAL A 1 187 ? 19.151 -8.691 -4.384 1.00 97.88 187 VAL A O 1
ATOM 1400 N N . PRO A 1 188 ? 17.840 -9.681 -5.956 1.00 97.81 188 PRO A N 1
ATOM 1401 C CA . PRO A 1 188 ? 18.497 -10.981 -5.874 1.00 97.81 188 PRO A CA 1
ATOM 1402 C C . PRO A 1 188 ? 20.013 -10.862 -6.036 1.00 97.81 188 PRO A C 1
ATOM 1404 O O . PRO A 1 188 ? 20.494 -10.040 -6.815 1.00 97.81 188 PRO A O 1
ATOM 1407 N N . ALA A 1 189 ? 20.773 -11.679 -5.304 1.00 96.69 189 ALA A N 1
ATOM 1408 C CA . ALA A 1 189 ? 22.237 -11.609 -5.288 1.00 96.69 189 ALA A CA 1
ATOM 1409 C C . ALA A 1 189 ? 22.885 -11.908 -6.654 1.00 96.69 189 ALA A C 1
ATOM 1411 O O . ALA A 1 189 ? 23.987 -11.444 -6.936 1.00 96.69 189 ALA A O 1
ATOM 1412 N N . ASP A 1 190 ? 22.200 -12.677 -7.496 1.00 96.94 190 ASP A N 1
ATOM 1413 C CA . ASP A 1 190 ? 22.580 -13.023 -8.866 1.00 96.94 190 ASP A CA 1
ATOM 1414 C C . ASP A 1 190 ? 22.063 -12.022 -9.914 1.00 96.94 190 ASP A C 1
ATOM 1416 O O . ASP A 1 190 ? 22.391 -12.133 -11.097 1.00 96.94 190 ASP A O 1
ATOM 1420 N N . HIS A 1 191 ? 21.285 -11.019 -9.502 1.00 97.81 191 HIS A N 1
ATOM 1421 C CA . HIS A 1 191 ? 20.754 -10.004 -10.401 1.00 97.81 191 HIS A CA 1
ATOM 1422 C C . HIS A 1 191 ? 21.832 -8.986 -10.800 1.00 97.81 191 HIS A C 1
ATOM 1424 O O . HIS A 1 191 ? 22.617 -8.537 -9.964 1.00 97.81 191 HIS A O 1
ATOM 1430 N N . LEU A 1 192 ? 21.814 -8.525 -12.060 1.00 97.81 192 LEU A N 1
ATOM 1431 C CA . LEU A 1 192 ? 22.762 -7.518 -12.576 1.00 97.81 192 LEU A CA 1
ATOM 1432 C C . LEU A 1 192 ? 22.833 -6.270 -11.681 1.00 97.81 192 LEU A C 1
ATOM 1434 O O . LEU A 1 192 ? 23.902 -5.722 -11.437 1.00 97.81 192 LEU A O 1
ATOM 1438 N N . TRP A 1 193 ? 21.678 -5.861 -11.163 1.00 98.31 193 TRP A N 1
ATOM 1439 C CA . TRP A 1 193 ? 21.496 -4.664 -10.343 1.00 98.31 193 TRP A CA 1
ATOM 1440 C C . TRP A 1 193 ? 21.720 -4.891 -8.839 1.00 98.31 193 TRP A C 1
ATOM 1442 O O . TRP A 1 193 ? 21.385 -4.020 -8.041 1.00 98.31 193 TRP A O 1
ATOM 1452 N N . HIS A 1 194 ? 22.279 -6.032 -8.417 1.00 97.81 194 HIS A N 1
ATOM 1453 C CA . HIS A 1 194 ? 22.627 -6.272 -7.009 1.00 97.81 194 HIS A CA 1
ATOM 1454 C C . HIS A 1 194 ? 23.704 -5.311 -6.482 1.00 97.81 194 HIS A C 1
ATOM 1456 O O . HIS A 1 194 ? 23.789 -5.066 -5.281 1.00 97.81 194 HIS A O 1
ATOM 1462 N N . GLY A 1 195 ? 24.494 -4.706 -7.368 1.00 97.00 195 GLY A N 1
ATOM 1463 C CA . GLY A 1 195 ? 25.483 -3.687 -7.034 1.00 97.00 195 GLY A CA 1
ATOM 1464 C C . GLY A 1 195 ? 25.709 -2.714 -8.192 1.00 97.00 195 GLY A C 1
ATOM 1465 O O . GLY A 1 195 ? 24.936 -2.702 -9.149 1.00 97.00 195 GLY A O 1
ATOM 1466 N N . PRO A 1 196 ? 26.761 -1.882 -8.124 1.00 97.88 196 PRO A N 1
ATOM 1467 C CA . PRO A 1 196 ? 27.111 -0.972 -9.209 1.00 97.88 196 PRO A CA 1
ATOM 1468 C C . PRO A 1 196 ? 27.293 -1.725 -10.535 1.00 97.88 196 PRO A C 1
ATOM 1470 O O . PRO A 1 196 ? 28.007 -2.727 -10.583 1.00 97.88 196 PRO A O 1
ATOM 1473 N N . VAL A 1 197 ? 26.700 -1.217 -11.619 1.00 98.38 197 VAL A N 1
ATOM 1474 C CA . VAL A 1 197 ? 26.744 -1.855 -12.950 1.00 98.38 197 VAL A CA 1
ATOM 1475 C C . VAL A 1 197 ? 27.737 -1.118 -13.834 1.00 98.38 197 VAL A C 1
ATOM 1477 O O . VAL A 1 197 ? 27.667 0.105 -13.943 1.00 98.38 197 VAL A O 1
ATOM 1480 N N . ARG A 1 198 ? 28.673 -1.815 -14.486 1.00 98.31 198 ARG A N 1
ATOM 1481 C CA . ARG A 1 198 ? 29.576 -1.131 -15.427 1.00 98.31 198 ARG A CA 1
ATOM 1482 C C . ARG A 1 198 ? 28.829 -0.770 -16.702 1.00 98.31 198 ARG A C 1
ATOM 1484 O O . ARG A 1 198 ? 28.071 -1.578 -17.224 1.00 98.31 198 ARG A O 1
ATOM 1491 N N . VAL A 1 199 ? 29.093 0.416 -17.245 1.00 98.50 199 VAL A N 1
ATOM 1492 C CA . VAL A 1 199 ? 28.442 0.862 -18.490 1.00 98.50 199 VAL A CA 1
ATOM 1493 C C . VAL A 1 199 ? 28.710 -0.115 -19.640 1.00 98.50 199 VAL A C 1
ATOM 1495 O O . VAL A 1 199 ? 27.776 -0.458 -20.359 1.00 98.50 199 VAL A O 1
ATOM 1498 N N . ASP A 1 200 ? 29.932 -0.650 -19.756 1.00 98.06 200 ASP A N 1
ATOM 1499 C CA . ASP A 1 200 ? 30.302 -1.611 -20.808 1.00 98.06 200 ASP A CA 1
ATOM 1500 C C . ASP A 1 200 ? 29.614 -2.983 -20.706 1.00 98.06 200 ASP A C 1
ATOM 1502 O O . ASP A 1 200 ? 29.619 -3.734 -21.680 1.00 98.06 200 ASP A O 1
ATOM 1506 N N . GLN A 1 201 ? 28.985 -3.304 -19.571 1.00 97.69 201 GLN A N 1
ATOM 1507 C CA . GLN A 1 201 ? 28.125 -4.487 -19.443 1.00 97.69 201 GLN A CA 1
ATOM 1508 C C . GLN A 1 201 ? 26.763 -4.289 -20.122 1.00 97.69 201 GLN A C 1
ATOM 1510 O O . GLN A 1 201 ? 26.133 -5.272 -20.506 1.00 97.69 201 GLN A O 1
ATOM 1515 N N . LEU A 1 202 ? 26.312 -3.039 -20.276 1.00 98.00 202 LEU A N 1
ATOM 1516 C CA . LEU A 1 202 ? 25.032 -2.693 -20.901 1.00 98.00 202 LEU A CA 1
ATOM 1517 C C . LEU A 1 202 ? 25.211 -2.227 -22.350 1.00 98.00 202 LEU A C 1
ATOM 1519 O O . LEU A 1 202 ? 24.489 -2.673 -23.243 1.00 98.00 202 LEU A O 1
ATOM 1523 N N . ALA A 1 203 ? 26.171 -1.332 -22.594 1.00 97.56 203 ALA A N 1
ATOM 1524 C CA . ALA A 1 203 ? 26.472 -0.790 -23.912 1.00 97.56 203 ALA A CA 1
ATOM 1525 C C . ALA A 1 203 ? 27.959 -0.426 -24.034 1.00 97.56 203 ALA A C 1
ATOM 1527 O O . ALA A 1 203 ? 28.522 0.244 -23.172 1.00 97.56 203 ALA A O 1
ATOM 1528 N N . GLY A 1 204 ? 28.588 -0.850 -25.132 1.00 96.44 204 GLY A N 1
ATOM 1529 C CA . GLY A 1 204 ? 29.967 -0.486 -25.459 1.00 96.44 204 GLY A CA 1
ATOM 1530 C C . GLY A 1 204 ? 30.076 0.822 -26.244 1.00 96.44 204 GLY A C 1
ATOM 1531 O O . GLY A 1 204 ? 29.145 1.208 -26.963 1.00 96.44 204 GLY A O 1
ATOM 1532 N N . ASP A 1 205 ? 31.248 1.445 -26.117 1.00 96.62 205 ASP A N 1
ATOM 1533 C CA . ASP A 1 205 ? 31.687 2.656 -26.817 1.00 96.62 205 ASP A CA 1
ATOM 1534 C C . ASP A 1 205 ? 30.783 3.870 -26.558 1.00 96.62 205 ASP A C 1
ATOM 1536 O O . ASP A 1 205 ? 30.479 4.649 -27.458 1.00 96.62 205 ASP A O 1
ATOM 1540 N N . VAL A 1 206 ? 30.338 4.036 -25.308 1.00 98.00 206 VAL A N 1
ATOM 1541 C CA . VAL A 1 206 ? 29.518 5.186 -24.905 1.00 98.00 206 VAL A CA 1
ATOM 1542 C C . VAL A 1 206 ? 30.432 6.353 -24.529 1.00 98.00 206 VAL A C 1
ATOM 1544 O O . VAL A 1 206 ? 31.146 6.315 -23.519 1.00 98.00 206 VAL A O 1
ATOM 1547 N N . GLU A 1 207 ? 30.390 7.426 -25.317 1.00 97.81 207 GLU A N 1
ATOM 1548 C CA . GLU A 1 207 ? 31.134 8.663 -25.067 1.00 97.81 207 GLU A CA 1
ATOM 1549 C C . GLU A 1 207 ? 30.207 9.874 -25.050 1.00 97.81 207 GLU A C 1
ATOM 1551 O O . GLU A 1 207 ? 29.359 10.028 -25.923 1.00 97.81 207 GLU A O 1
ATOM 1556 N N . VAL A 1 208 ? 30.420 10.787 -24.102 1.00 97.94 208 VAL A N 1
ATOM 1557 C CA . VAL A 1 208 ? 29.650 12.036 -24.017 1.00 97.94 208 VAL A CA 1
ATOM 1558 C C . VAL A 1 208 ? 30.554 13.243 -23.834 1.00 97.94 208 VAL A C 1
ATOM 1560 O O . VAL A 1 208 ? 31.642 13.159 -23.258 1.00 97.94 208 VAL A O 1
ATOM 1563 N N . SER A 1 209 ? 30.112 14.395 -24.321 1.00 97.75 209 SER A N 1
ATOM 1564 C CA . SER A 1 209 ? 30.806 15.663 -24.130 1.00 97.75 209 SER A CA 1
ATOM 1565 C C . SER A 1 209 ? 30.423 16.252 -22.778 1.00 97.75 209 SER A C 1
ATOM 1567 O O . SER A 1 209 ? 29.264 16.572 -22.539 1.00 97.75 209 SER A O 1
ATOM 1569 N N . VAL A 1 210 ? 31.401 16.433 -21.893 1.00 96.50 210 VAL A N 1
ATOM 1570 C CA . VAL A 1 210 ? 31.198 16.961 -20.540 1.00 96.50 210 VAL A CA 1
ATOM 1571 C C . VAL A 1 210 ? 31.950 18.274 -20.367 1.00 96.50 210 VAL A C 1
ATOM 1573 O O . VAL A 1 210 ? 33.127 18.389 -20.730 1.00 96.50 210 VAL A O 1
ATOM 1576 N N . LEU A 1 211 ? 31.299 19.262 -19.761 1.00 93.38 211 LEU A N 1
ATOM 1577 C CA . LEU A 1 211 ? 31.913 20.524 -19.382 1.00 93.38 211 LEU A CA 1
ATOM 1578 C C . LEU A 1 211 ? 32.926 20.291 -18.256 1.00 93.38 211 LEU A C 1
ATOM 1580 O O . LEU A 1 211 ? 32.584 19.886 -17.145 1.00 93.38 211 LEU A O 1
ATOM 1584 N N . SER A 1 212 ? 34.201 20.541 -18.540 1.00 87.19 212 SER A N 1
ATOM 1585 C CA . SER A 1 212 ? 35.265 20.488 -17.540 1.00 87.19 212 SER A CA 1
ATOM 1586 C C . SER A 1 212 ? 35.620 21.905 -17.107 1.00 87.19 212 SER A C 1
ATOM 1588 O O . SER A 1 212 ? 36.026 22.726 -17.935 1.00 87.19 212 SER A O 1
ATOM 1590 N N . VAL A 1 213 ? 35.535 22.181 -15.803 1.00 78.94 213 VAL A N 1
ATOM 1591 C CA . VAL A 1 213 ? 36.123 23.391 -15.214 1.00 78.94 213 VAL A CA 1
ATOM 1592 C C . VAL A 1 213 ? 37.625 23.149 -15.092 1.00 78.94 213 VAL A C 1
ATOM 1594 O O . VAL A 1 213 ? 38.060 22.179 -14.470 1.00 78.94 213 VAL A O 1
ATOM 1597 N N . ARG A 1 214 ? 38.441 23.970 -15.754 1.00 66.12 214 ARG A N 1
ATOM 1598 C CA . ARG A 1 214 ? 39.899 23.870 -15.651 1.00 66.12 214 ARG A CA 1
ATOM 1599 C C . ARG A 1 214 ? 40.352 24.510 -14.337 1.00 66.12 214 ARG A C 1
ATOM 1601 O O . ARG A 1 214 ? 39.877 25.586 -13.988 1.00 66.12 214 ARG A O 1
ATOM 1608 N N . SER A 1 215 ? 41.276 23.857 -13.633 1.00 54.97 215 SER A N 1
ATOM 1609 C CA . SER A 1 215 ? 41.828 24.335 -12.362 1.00 54.97 215 SER A CA 1
ATOM 1610 C C . SER A 1 215 ? 42.303 25.794 -12.426 1.00 54.97 215 SER A C 1
ATOM 1612 O O . SER A 1 215 ? 42.959 26.197 -13.386 1.00 54.97 215 SER A O 1
ATOM 1614 N N . TRP A 1 216 ? 41.958 26.513 -11.356 1.00 56.75 216 TRP A N 1
ATOM 1615 C CA . TRP A 1 216 ? 42.186 27.890 -10.878 1.00 56.75 216 TRP A CA 1
ATOM 1616 C C . TRP A 1 216 ? 43.013 28.952 -11.644 1.00 56.75 216 TRP A C 1
ATOM 1618 O O . TRP A 1 216 ? 42.860 30.124 -11.326 1.00 56.75 216 TRP A O 1
ATOM 1628 N N . VAL A 1 217 ? 43.845 28.641 -12.643 1.00 68.56 217 VAL A N 1
ATOM 1629 C CA . VAL A 1 217 ? 44.786 29.627 -13.228 1.00 68.56 217 VAL A CA 1
ATOM 1630 C C . VAL A 1 217 ? 44.259 30.308 -14.503 1.00 68.56 217 VAL A C 1
ATOM 1632 O O . VAL A 1 217 ? 44.679 31.417 -14.817 1.00 68.56 217 VAL A O 1
ATOM 1635 N N . ARG A 1 218 ? 43.324 29.699 -15.251 1.00 68.75 218 ARG A N 1
ATOM 1636 C CA . ARG A 1 218 ? 42.675 30.309 -16.440 1.00 68.75 218 ARG A CA 1
ATOM 1637 C C . ARG A 1 218 ? 41.264 29.735 -16.612 1.00 68.75 218 ARG A C 1
ATOM 1639 O O . ARG A 1 218 ? 41.115 28.689 -17.241 1.00 68.75 218 ARG A O 1
ATOM 1646 N N . GLY A 1 219 ? 40.258 30.386 -16.023 1.00 70.12 219 GLY A N 1
ATOM 1647 C CA . GLY A 1 219 ? 38.868 29.920 -15.836 1.00 70.12 219 GLY A CA 1
ATOM 1648 C C . GLY A 1 219 ? 38.002 29.698 -17.089 1.00 70.12 219 GLY A C 1
ATOM 1649 O O . GLY A 1 219 ? 36.832 30.062 -17.099 1.00 70.12 219 GLY A O 1
ATOM 1650 N N . GLY A 1 220 ? 38.543 29.100 -18.150 1.00 81.44 220 GLY A N 1
ATOM 1651 C CA . GLY A 1 220 ? 37.769 28.701 -19.324 1.00 81.44 220 GLY A CA 1
ATOM 1652 C C . GLY A 1 220 ? 37.071 27.353 -19.122 1.00 81.44 220 GLY A C 1
ATOM 1653 O O . GLY A 1 220 ? 37.717 26.361 -18.774 1.00 81.44 220 GLY A O 1
ATOM 1654 N N . LYS A 1 221 ? 35.764 27.306 -19.395 1.00 87.81 221 LYS A N 1
ATOM 1655 C CA . LYS A 1 221 ? 34.989 26.066 -19.542 1.00 87.81 221 LYS A CA 1
ATOM 1656 C C . LYS A 1 221 ? 35.325 25.437 -20.898 1.00 87.81 221 LYS A C 1
ATOM 1658 O O . LYS A 1 221 ? 35.250 26.113 -21.921 1.00 87.81 221 LYS A O 1
ATOM 1663 N N . ARG A 1 222 ? 35.713 24.158 -20.928 1.00 90.44 222 ARG A N 1
ATOM 1664 C CA . ARG A 1 222 ? 35.959 23.422 -22.182 1.00 90.44 222 ARG A CA 1
ATOM 1665 C C . ARG A 1 222 ? 35.173 22.117 -22.177 1.00 90.44 222 ARG A C 1
ATOM 1667 O O . ARG A 1 222 ? 35.202 21.393 -21.184 1.00 90.44 222 ARG A O 1
ATOM 1674 N N . LEU A 1 223 ? 34.511 21.816 -23.292 1.00 94.31 223 LEU A N 1
ATOM 1675 C CA . LEU A 1 223 ? 33.906 20.509 -23.532 1.00 94.31 223 LEU A CA 1
ATOM 1676 C C . LEU A 1 223 ? 35.008 19.467 -23.747 1.00 94.31 223 LEU A C 1
ATOM 1678 O O . LEU A 1 223 ? 35.925 19.665 -24.550 1.00 94.31 223 LEU A O 1
ATOM 1682 N N . ARG A 1 224 ? 34.928 18.362 -23.009 1.00 95.50 224 ARG A N 1
ATOM 1683 C CA . ARG A 1 224 ? 35.820 17.209 -23.129 1.00 95.50 224 ARG A CA 1
ATOM 1684 C C . ARG A 1 224 ? 34.982 15.963 -23.392 1.00 95.50 224 ARG A C 1
ATOM 1686 O O . ARG A 1 224 ? 34.019 15.730 -22.675 1.00 95.50 224 ARG A O 1
ATOM 1693 N N . ARG A 1 225 ? 35.395 15.143 -24.361 1.00 97.00 225 ARG A N 1
ATOM 1694 C CA . ARG A 1 225 ? 34.858 13.787 -24.543 1.00 97.00 225 ARG A CA 1
ATOM 1695 C C . ARG A 1 225 ? 35.265 12.917 -23.350 1.00 97.00 225 ARG A C 1
ATOM 1697 O O . ARG A 1 225 ? 36.458 12.761 -23.069 1.00 97.00 225 ARG A O 1
ATOM 1704 N N . GLU A 1 226 ? 34.282 12.412 -22.619 1.00 97.44 226 GLU A N 1
ATOM 1705 C CA . GLU A 1 226 ? 34.449 11.494 -21.496 1.00 97.44 226 GLU A CA 1
ATOM 1706 C C . GLU A 1 226 ? 33.882 10.128 -21.898 1.00 97.44 226 GLU A C 1
ATOM 1708 O O . GLU A 1 226 ? 32.713 10.012 -22.264 1.00 97.44 226 GLU A O 1
ATOM 1713 N N . ARG A 1 227 ? 34.721 9.091 -21.812 1.00 97.81 227 ARG A N 1
ATOM 1714 C CA . ARG A 1 227 ? 34.307 7.700 -22.020 1.00 97.81 227 ARG A CA 1
ATOM 1715 C C . ARG A 1 227 ? 33.578 7.186 -20.788 1.00 97.81 227 ARG A C 1
ATOM 1717 O O . ARG A 1 227 ? 34.123 7.263 -19.680 1.00 97.81 227 ARG A O 1
ATOM 1724 N N . LEU A 1 228 ? 32.383 6.643 -20.983 1.00 98.19 228 LEU A N 1
ATOM 1725 C CA . LEU A 1 228 ? 31.564 6.101 -19.903 1.00 98.19 228 LEU A CA 1
ATOM 1726 C C . LEU A 1 228 ? 31.791 4.599 -19.684 1.00 98.19 228 LEU A C 1
ATOM 1728 O O . LEU A 1 228 ? 31.553 4.140 -18.579 1.00 98.19 228 LEU A O 1
ATOM 1732 N N . ASP A 1 229 ? 32.356 3.859 -20.645 1.00 97.62 229 ASP A N 1
ATOM 1733 C CA . ASP A 1 229 ? 32.568 2.390 -20.599 1.00 97.62 229 ASP A CA 1
ATOM 1734 C C . ASP A 1 229 ? 33.210 1.857 -19.298 1.00 97.62 229 ASP A C 1
ATOM 1736 O O . ASP A 1 229 ? 32.943 0.752 -18.824 1.00 97.62 229 ASP A O 1
ATOM 1740 N N . ARG A 1 230 ? 34.122 2.643 -18.712 1.00 96.69 230 ARG A N 1
ATOM 1741 C CA . ARG A 1 230 ? 34.858 2.283 -17.485 1.00 96.69 230 ARG A CA 1
ATOM 1742 C C . ARG A 1 230 ? 34.218 2.827 -16.208 1.00 96.69 230 ARG A C 1
ATOM 1744 O O . ARG A 1 230 ? 34.792 2.672 -15.134 1.00 96.69 230 ARG A O 1
ATOM 1751 N N . GLN A 1 231 ? 33.084 3.501 -16.333 1.00 98.06 231 GLN A N 1
ATOM 1752 C CA . GLN A 1 231 ? 32.321 4.061 -15.229 1.00 98.06 231 GLN A CA 1
ATOM 1753 C C . GLN A 1 231 ? 31.225 3.087 -14.792 1.00 98.06 231 GLN A C 1
ATOM 1755 O O . GLN A 1 231 ? 30.919 2.103 -15.469 1.00 98.06 231 GLN A O 1
ATOM 1760 N N . TRP A 1 232 ? 30.666 3.374 -13.626 1.00 98.31 232 TRP A N 1
ATOM 1761 C CA . TRP A 1 232 ? 29.691 2.554 -12.930 1.00 98.31 232 TRP A CA 1
ATOM 1762 C C . TRP A 1 232 ? 28.390 3.319 -12.799 1.00 98.31 232 TRP A C 1
ATOM 1764 O O . TRP A 1 232 ? 28.398 4.440 -12.302 1.00 98.31 232 TRP A O 1
ATOM 1774 N N . ILE A 1 233 ? 27.283 2.719 -13.202 1.00 98.31 233 ILE A N 1
ATOM 1775 C CA . ILE A 1 233 ? 25.950 3.208 -12.891 1.00 98.31 233 ILE A CA 1
ATOM 1776 C C . ILE A 1 233 ? 25.689 2.894 -11.418 1.00 98.31 233 ILE A C 1
ATOM 1778 O O . ILE A 1 233 ? 25.766 1.739 -10.995 1.00 98.31 233 ILE A O 1
ATOM 1782 N N . THR A 1 234 ? 25.416 3.934 -10.635 1.00 98.00 234 THR A N 1
ATOM 1783 C CA . THR A 1 234 ? 25.226 3.838 -9.178 1.00 98.00 234 THR A CA 1
ATOM 1784 C C . THR A 1 234 ? 23.823 4.226 -8.733 1.00 98.00 234 THR A C 1
ATOM 1786 O O . THR A 1 234 ? 23.424 3.889 -7.623 1.00 98.00 234 THR A O 1
ATOM 1789 N N . GLU A 1 235 ? 23.072 4.945 -9.567 1.00 98.25 235 GLU A N 1
ATOM 1790 C CA . GLU A 1 235 ? 21.689 5.342 -9.290 1.00 98.25 235 GLU A CA 1
ATOM 1791 C C . GLU A 1 235 ? 20.884 5.312 -10.590 1.00 98.25 235 GLU A C 1
ATOM 1793 O O . GLU A 1 235 ? 21.400 5.705 -11.639 1.00 98.25 235 GLU A O 1
ATOM 1798 N N . VAL A 1 236 ? 19.629 4.868 -10.517 1.00 98.44 236 VAL A N 1
ATOM 1799 C CA . VAL A 1 236 ? 18.683 4.853 -11.640 1.00 98.44 236 VAL A CA 1
ATOM 1800 C C . VAL A 1 236 ? 17.295 5.247 -11.140 1.00 98.44 236 VAL A C 1
ATOM 1802 O O . VAL A 1 236 ? 16.833 4.769 -10.104 1.00 98.44 236 VAL A O 1
ATOM 1805 N N . GLU A 1 237 ? 16.613 6.105 -11.892 1.00 98.06 237 GLU A N 1
ATOM 1806 C CA . GLU A 1 237 ? 15.207 6.456 -11.709 1.00 98.06 237 GLU A CA 1
ATOM 1807 C C . GLU A 1 237 ? 14.461 6.246 -13.031 1.00 98.06 237 GLU A C 1
ATOM 1809 O O . GLU A 1 237 ? 14.661 6.998 -13.986 1.00 98.06 237 GLU A O 1
ATOM 1814 N N . VAL A 1 238 ? 13.598 5.227 -13.070 1.00 97.00 238 VAL A N 1
ATOM 1815 C CA . VAL A 1 238 ? 12.705 4.916 -14.195 1.00 97.00 238 VAL A CA 1
ATOM 1816 C C . VAL A 1 238 ? 11.291 5.334 -13.818 1.00 97.00 238 VAL A C 1
ATOM 1818 O O . VAL A 1 238 ? 10.723 4.807 -12.866 1.00 97.00 238 VAL A O 1
ATOM 1821 N N . SER A 1 239 ? 10.691 6.258 -14.559 1.00 95.75 239 SER A N 1
ATOM 1822 C CA . SER A 1 239 ? 9.265 6.583 -14.450 1.00 95.75 239 SER A CA 1
ATOM 1823 C C . SER A 1 239 ? 8.732 7.159 -15.760 1.00 95.75 239 SER A C 1
ATOM 1825 O O . SER A 1 239 ? 9.537 7.641 -16.556 1.00 95.75 239 SER A O 1
ATOM 1827 N N . PRO A 1 240 ? 7.403 7.174 -15.979 1.00 92.06 240 PRO A N 1
ATOM 1828 C CA . PRO A 1 240 ? 6.818 7.798 -17.170 1.00 92.06 240 PRO A CA 1
ATOM 1829 C C . PRO A 1 240 ? 7.215 9.270 -17.338 1.00 92.06 240 PRO A C 1
ATOM 1831 O O . PRO A 1 240 ? 7.362 9.756 -18.449 1.00 92.06 240 PRO A O 1
ATOM 1834 N N . GLU A 1 241 ? 7.410 9.966 -16.219 1.00 94.50 241 GLU A N 1
ATOM 1835 C CA . GLU A 1 241 ? 7.718 11.397 -16.168 1.00 94.50 241 GLU A CA 1
ATOM 1836 C C . GLU A 1 241 ? 9.216 11.703 -16.180 1.00 94.50 241 GLU A C 1
ATOM 1838 O O . GLU A 1 241 ? 9.615 12.837 -16.426 1.00 94.50 241 GLU A O 1
ATOM 1843 N N . ARG A 1 242 ? 10.057 10.731 -15.810 1.00 95.50 242 ARG A N 1
ATOM 1844 C CA . ARG A 1 242 ? 11.478 10.978 -15.570 1.00 95.50 242 ARG A CA 1
ATOM 1845 C C . ARG A 1 242 ? 12.324 9.758 -15.862 1.00 95.50 242 ARG A C 1
ATOM 1847 O O . ARG A 1 242 ? 12.115 8.704 -15.256 1.00 95.50 242 ARG A O 1
ATOM 1854 N N . ARG A 1 243 ? 13.324 9.968 -16.719 1.00 97.38 243 ARG A N 1
ATOM 1855 C CA . ARG A 1 243 ? 14.372 9.008 -17.077 1.00 97.38 243 ARG A CA 1
ATOM 1856 C C . ARG A 1 243 ? 15.719 9.575 -16.658 1.00 97.38 243 ARG A C 1
ATOM 1858 O O . ARG A 1 243 ? 16.206 10.529 -17.269 1.00 97.38 243 ARG A O 1
ATOM 1865 N N . ALA A 1 244 ? 16.298 9.043 -15.587 1.00 97.75 244 ALA A N 1
ATOM 1866 C CA . ALA A 1 244 ? 17.556 9.553 -15.058 1.00 97.75 244 ALA A CA 1
ATOM 1867 C C . ALA A 1 244 ? 18.452 8.443 -14.519 1.00 97.75 244 ALA A C 1
ATOM 1869 O O . ALA A 1 244 ? 17.982 7.444 -13.976 1.00 97.75 244 ALA A O 1
ATOM 1870 N N . PHE A 1 245 ? 19.760 8.647 -14.626 1.00 98.50 245 PHE A N 1
ATOM 1871 C CA . PHE A 1 245 ? 20.752 7.770 -14.020 1.00 98.50 245 PHE A CA 1
ATOM 1872 C C . PHE A 1 245 ? 22.012 8.544 -13.639 1.00 98.50 245 PHE A C 1
ATOM 1874 O O . PHE A 1 245 ? 22.264 9.652 -14.119 1.00 98.50 245 PHE A O 1
ATOM 1881 N N . VAL A 1 246 ? 22.806 7.965 -12.745 1.00 98.12 246 VAL A N 1
ATOM 1882 C CA . VAL A 1 246 ? 24.083 8.529 -12.307 1.00 98.12 246 VAL A CA 1
ATOM 1883 C C . VAL A 1 246 ? 25.191 7.541 -12.617 1.00 98.12 246 VAL A C 1
ATOM 1885 O O . VAL A 1 246 ? 25.127 6.390 -12.185 1.00 98.12 246 VAL A O 1
ATOM 1888 N N . VAL A 1 247 ? 26.219 8.008 -13.327 1.00 98.12 247 VAL A N 1
ATOM 1889 C CA . VAL A 1 247 ? 27.476 7.276 -13.513 1.00 98.12 247 VAL A CA 1
ATOM 1890 C C . VAL A 1 247 ? 28.579 7.847 -12.630 1.00 98.12 247 VAL A C 1
ATOM 1892 O O . VAL A 1 247 ? 28.650 9.049 -12.384 1.00 98.12 247 VAL A O 1
ATOM 1895 N N . SER A 1 248 ? 29.453 6.978 -12.147 1.00 97.25 248 SER A N 1
ATOM 1896 C CA . SER A 1 248 ? 30.528 7.271 -11.206 1.00 97.25 248 SER A CA 1
ATOM 1897 C C . SER A 1 248 ? 31.823 6.611 -11.670 1.00 97.25 248 SER A C 1
ATOM 1899 O O . SER A 1 248 ? 31.823 5.509 -12.218 1.00 97.25 248 SER A O 1
ATOM 1901 N N . ARG A 1 249 ? 32.970 7.251 -11.426 1.00 96.62 249 ARG A N 1
ATOM 1902 C CA . ARG A 1 249 ? 34.276 6.653 -11.767 1.00 96.62 249 ARG A CA 1
ATOM 1903 C C . ARG A 1 249 ? 34.643 5.466 -10.883 1.00 96.62 249 ARG A C 1
ATOM 1905 O O . ARG A 1 249 ? 35.429 4.621 -11.304 1.00 96.62 249 ARG A O 1
ATOM 1912 N N . LYS A 1 250 ? 34.122 5.426 -9.659 1.00 96.06 250 LYS A N 1
ATOM 1913 C CA . LYS A 1 250 ? 34.306 4.321 -8.715 1.00 96.06 250 LYS A CA 1
ATOM 1914 C C . LYS A 1 250 ? 32.956 3.659 -8.428 1.00 96.06 250 LYS A C 1
ATOM 1916 O O . LYS A 1 250 ? 31.955 4.374 -8.389 1.00 96.06 250 LYS A O 1
ATOM 1921 N N . PRO A 1 251 ? 32.928 2.339 -8.182 1.00 96.25 251 PRO A N 1
ATOM 1922 C CA . PRO A 1 251 ? 31.697 1.640 -7.816 1.00 96.25 251 PRO A CA 1
ATOM 1923 C C . PRO A 1 251 ? 31.152 2.114 -6.460 1.00 96.25 251 PRO A C 1
ATOM 1925 O O . PRO A 1 251 ? 29.946 2.138 -6.261 1.00 96.25 251 PRO A O 1
ATOM 1928 N N . SER A 1 252 ? 32.034 2.533 -5.548 1.00 94.69 252 SER A N 1
ATOM 1929 C CA . SER A 1 252 ? 31.680 3.043 -4.225 1.00 94.69 252 SER A CA 1
ATOM 1930 C C . SER A 1 252 ? 32.638 4.147 -3.762 1.00 94.69 252 SER A C 1
ATOM 1932 O O . SER A 1 252 ? 33.746 4.312 -4.293 1.00 94.69 252 SER A O 1
ATOM 1934 N N . GLY A 1 253 ? 32.202 4.903 -2.752 1.00 90.69 253 GLY A N 1
ATOM 1935 C CA . GLY A 1 253 ? 32.964 5.999 -2.156 1.00 90.69 253 GLY A CA 1
ATOM 1936 C C . GLY A 1 253 ? 32.984 7.283 -3.000 1.00 90.69 253 GLY A C 1
ATOM 1937 O O . GLY A 1 253 ? 32.487 7.310 -4.127 1.00 90.69 253 GLY A O 1
ATOM 1938 N N . PRO A 1 254 ? 33.568 8.370 -2.464 1.00 91.62 254 PRO A N 1
ATOM 1939 C CA . PRO A 1 254 ? 33.555 9.671 -3.119 1.00 91.62 254 PRO A CA 1
ATOM 1940 C C . PRO A 1 254 ? 34.338 9.623 -4.433 1.00 91.62 254 PRO A C 1
ATOM 1942 O O . PRO A 1 254 ? 35.516 9.237 -4.484 1.00 91.62 254 PRO A O 1
ATOM 1945 N N . SER A 1 255 ? 33.678 10.020 -5.517 1.00 93.81 255 SER A N 1
ATOM 1946 C CA . SER A 1 255 ? 34.311 10.189 -6.817 1.00 93.81 255 SER A CA 1
ATOM 1947 C C . SER A 1 255 ? 33.542 11.198 -7.668 1.00 93.81 255 SER A C 1
ATOM 1949 O O . SER A 1 255 ? 32.458 11.644 -7.306 1.00 93.81 255 SER A O 1
ATOM 1951 N N . ARG A 1 256 ? 34.112 11.578 -8.812 1.00 94.12 256 ARG A N 1
ATOM 1952 C CA . ARG A 1 256 ? 33.404 12.405 -9.789 1.00 94.12 256 ARG A CA 1
ATOM 1953 C C . ARG A 1 256 ? 32.231 11.606 -10.358 1.00 94.12 256 ARG A C 1
ATOM 1955 O O . ARG A 1 256 ? 32.458 10.564 -10.980 1.00 94.12 256 ARG A O 1
ATOM 1962 N N . ARG A 1 257 ? 31.020 12.130 -10.186 1.00 96.31 257 ARG A N 1
ATOM 1963 C CA . ARG A 1 257 ? 29.769 11.579 -10.708 1.00 96.31 257 ARG A CA 1
ATOM 1964 C C . ARG A 1 257 ? 29.237 12.434 -11.852 1.00 96.31 257 ARG A C 1
ATOM 1966 O O . ARG A 1 257 ? 29.486 13.639 -11.920 1.00 96.31 257 ARG A O 1
ATOM 1973 N N . ILE A 1 258 ? 28.517 11.806 -12.766 1.00 97.25 258 ILE A N 1
ATOM 1974 C CA . ILE A 1 258 ? 27.798 12.460 -13.852 1.00 97.25 258 ILE A CA 1
ATOM 1975 C C . ILE A 1 258 ? 26.343 12.023 -13.738 1.00 97.25 258 ILE A C 1
ATOM 1977 O O . ILE A 1 258 ? 26.022 10.851 -13.918 1.00 97.25 258 ILE A O 1
ATOM 1981 N N . GLN A 1 259 ? 25.474 12.970 -13.412 1.00 97.56 259 GLN A N 1
ATOM 1982 C CA . GLN A 1 259 ? 24.034 12.783 -13.430 1.00 97.56 259 GLN A CA 1
ATOM 1983 C C . GLN A 1 259 ? 23.518 13.084 -14.833 1.00 97.56 259 GLN A C 1
ATOM 1985 O O . GLN A 1 259 ? 23.770 14.165 -15.367 1.00 97.56 259 GLN A O 1
ATOM 1990 N N . VAL A 1 260 ? 22.790 12.134 -15.403 1.00 97.88 260 VAL A N 1
ATOM 1991 C CA . VAL A 1 260 ? 22.134 12.246 -16.703 1.00 97.88 260 VAL A CA 1
ATOM 1992 C C . VAL A 1 260 ? 20.628 12.262 -16.474 1.00 97.88 260 VAL A C 1
ATOM 1994 O O . VAL A 1 260 ? 20.099 11.407 -15.763 1.00 97.88 260 VAL A O 1
ATOM 1997 N N . VAL A 1 261 ? 19.940 13.233 -17.072 1.00 97.69 261 VAL A N 1
ATOM 1998 C CA . VAL A 1 261 ? 18.476 13.325 -17.098 1.00 97.69 261 VAL A CA 1
ATOM 1999 C C . VAL A 1 261 ? 18.057 13.425 -18.557 1.00 97.69 261 VAL A C 1
ATOM 2001 O O . VAL A 1 261 ? 18.351 14.423 -19.208 1.00 97.69 261 VAL A O 1
ATOM 2004 N N . LEU A 1 262 ? 17.418 12.379 -19.075 1.00 97.19 262 LEU A N 1
ATOM 2005 C CA . LEU A 1 262 ? 16.975 12.329 -20.468 1.00 97.19 262 LEU A CA 1
ATOM 2006 C C . LEU A 1 262 ? 15.627 13.017 -20.654 1.00 97.19 262 LEU A C 1
ATOM 2008 O O . LEU A 1 262 ? 15.496 13.806 -21.579 1.00 97.19 262 LEU A O 1
ATOM 2012 N N . ASP A 1 263 ? 14.693 12.768 -19.733 1.00 93.56 263 ASP A N 1
ATOM 2013 C CA . ASP A 1 263 ? 13.370 13.395 -19.709 1.00 93.56 263 ASP A CA 1
ATOM 2014 C C . ASP A 1 263 ? 13.032 13.865 -18.292 1.00 93.56 263 ASP A C 1
ATOM 2016 O O . ASP A 1 263 ? 13.364 13.185 -17.308 1.00 93.56 263 ASP A O 1
ATOM 2020 N N . ALA A 1 264 ? 12.332 14.995 -18.201 1.00 89.81 264 ALA A N 1
ATOM 2021 C CA . ALA A 1 264 ? 11.653 15.479 -17.003 1.00 89.81 264 ALA A CA 1
ATOM 2022 C C . ALA A 1 264 ? 10.418 16.316 -17.411 1.00 89.81 264 ALA A C 1
ATOM 2024 O O . ALA A 1 264 ? 10.428 16.873 -18.506 1.00 89.81 264 ALA A O 1
ATOM 2025 N N . PRO A 1 265 ? 9.385 16.465 -16.555 1.00 83.00 265 PRO A N 1
ATOM 2026 C CA . PRO A 1 265 ? 8.141 17.161 -16.919 1.00 83.00 265 PRO A CA 1
ATOM 2027 C C . PRO A 1 265 ? 8.326 18.613 -17.375 1.00 83.00 265 PRO A C 1
ATOM 2029 O O . PRO A 1 265 ? 7.553 19.101 -18.189 1.00 83.00 265 PRO A O 1
ATOM 2032 N N . ASP A 1 266 ? 9.364 19.280 -16.865 1.00 88.88 266 ASP A N 1
ATOM 2033 C CA . ASP A 1 266 ? 9.639 20.701 -17.098 1.00 88.88 266 ASP A CA 1
ATOM 2034 C C . ASP A 1 266 ? 10.873 20.926 -17.999 1.00 88.88 266 ASP A C 1
ATOM 2036 O O . ASP A 1 266 ? 11.492 21.992 -17.950 1.00 88.88 266 ASP A O 1
ATOM 2040 N N . GLN A 1 267 ? 11.314 19.909 -18.752 1.00 88.56 267 GLN A N 1
ATOM 2041 C CA . GLN A 1 267 ? 12.571 19.959 -19.507 1.00 88.56 267 GLN A CA 1
ATOM 2042 C C . GLN A 1 267 ? 12.481 19.184 -20.831 1.00 88.56 267 GLN A C 1
ATOM 2044 O O . GLN A 1 267 ? 12.423 17.956 -20.829 1.00 88.56 267 GLN A O 1
ATOM 2049 N N . ASP A 1 268 ? 12.552 19.906 -21.952 1.00 89.88 268 ASP A N 1
ATOM 2050 C CA . ASP A 1 268 ? 12.470 19.322 -23.303 1.00 89.88 268 ASP A CA 1
ATOM 2051 C C . ASP A 1 268 ? 13.788 18.665 -23.761 1.00 89.88 268 ASP A C 1
ATOM 2053 O O . ASP A 1 268 ? 13.803 17.696 -24.532 1.00 89.88 268 ASP A O 1
ATOM 2057 N N . ASP A 1 269 ? 14.915 19.185 -23.269 1.00 95.06 269 ASP A N 1
ATOM 2058 C CA . ASP A 1 269 ? 16.253 18.740 -23.651 1.00 95.06 269 ASP A CA 1
ATOM 2059 C C . ASP A 1 269 ? 16.851 17.765 -22.641 1.00 95.06 269 ASP A C 1
ATOM 2061 O O . ASP A 1 269 ? 16.716 17.944 -21.434 1.00 95.06 269 ASP A O 1
ATOM 2065 N N . ALA A 1 270 ? 17.627 16.786 -23.108 1.00 96.94 270 ALA A N 1
ATOM 2066 C CA . ALA A 1 270 ? 18.443 15.968 -22.217 1.00 96.94 270 ALA A CA 1
ATOM 2067 C C . ALA A 1 270 ? 19.543 16.826 -21.566 1.00 96.94 270 ALA A C 1
ATOM 2069 O O . ALA A 1 270 ? 20.214 17.621 -22.232 1.00 96.94 270 ALA A O 1
ATOM 2070 N N . THR A 1 271 ? 19.771 16.648 -20.264 1.00 97.38 271 THR A N 1
ATOM 2071 C CA . THR A 1 271 ? 20.816 17.370 -19.531 1.00 97.38 271 THR A CA 1
ATOM 2072 C C . THR A 1 271 ? 21.785 16.452 -18.808 1.00 97.38 271 THR A C 1
ATOM 2074 O O . THR A 1 271 ? 21.488 15.321 -18.417 1.00 97.38 271 THR A O 1
ATOM 2077 N N . LEU A 1 272 ? 22.988 16.984 -18.625 1.00 97.12 272 LEU A N 1
ATOM 2078 C CA . LEU A 1 272 ? 24.083 16.367 -17.908 1.00 97.12 272 LEU A CA 1
ATOM 2079 C C . LEU A 1 272 ? 24.570 17.323 -16.824 1.00 97.12 272 LEU A C 1
ATOM 2081 O O . LEU A 1 272 ? 24.732 18.522 -17.055 1.00 97.12 272 LEU A O 1
ATOM 2085 N N . ARG A 1 273 ? 24.848 16.790 -15.636 1.00 96.00 273 ARG A N 1
ATOM 2086 C CA . ARG A 1 273 ? 25.435 17.546 -14.530 1.00 96.00 273 ARG A CA 1
ATOM 2087 C C . ARG A 1 273 ? 26.582 16.768 -13.904 1.00 96.00 273 ARG A C 1
ATOM 2089 O O . ARG A 1 273 ? 26.419 15.623 -13.495 1.00 96.00 273 ARG A O 1
ATOM 2096 N N . VAL A 1 274 ? 27.747 17.399 -13.797 1.00 94.75 274 VAL A N 1
ATOM 2097 C CA . VAL A 1 274 ? 28.895 16.825 -13.080 1.00 94.75 274 VAL A CA 1
ATOM 2098 C C . VAL A 1 274 ? 28.765 17.152 -11.598 1.00 94.75 274 VAL A C 1
ATOM 2100 O O . VAL A 1 274 ? 28.604 18.315 -11.241 1.00 94.75 274 VAL A O 1
ATOM 2103 N N . VAL A 1 275 ? 28.875 16.147 -10.738 1.00 93.56 275 VAL A N 1
ATOM 2104 C CA . VAL A 1 275 ? 28.858 16.298 -9.280 1.00 93.56 275 VAL A CA 1
ATOM 2105 C C . VAL A 1 275 ? 30.194 15.803 -8.737 1.00 93.56 275 VAL A C 1
ATOM 2107 O O . VAL A 1 275 ? 30.606 14.681 -9.032 1.00 93.56 275 VAL A O 1
ATOM 2110 N N . ASP A 1 276 ? 30.901 16.649 -7.988 1.00 88.88 276 ASP A N 1
ATOM 2111 C CA . ASP A 1 276 ? 32.160 16.274 -7.340 1.00 88.88 276 ASP A CA 1
ATOM 2112 C C . ASP A 1 276 ? 31.962 16.174 -5.825 1.00 88.88 276 ASP A C 1
ATOM 2114 O O . ASP A 1 276 ? 31.914 17.183 -5.113 1.00 88.88 276 ASP A O 1
ATOM 2118 N N . ASP A 1 277 ? 31.844 14.937 -5.338 1.00 82.50 277 ASP A N 1
ATOM 2119 C CA . ASP A 1 277 ? 31.570 14.648 -3.927 1.00 82.50 277 ASP A CA 1
ATOM 2120 C C . ASP A 1 277 ? 32.699 15.114 -2.997 1.00 82.50 277 ASP A C 1
ATOM 2122 O O . ASP A 1 277 ? 32.453 15.404 -1.830 1.00 82.50 277 ASP A O 1
ATOM 2126 N N . GLY A 1 278 ? 33.937 15.221 -3.496 1.00 77.25 278 GLY A N 1
ATOM 2127 C CA . GLY A 1 278 ? 35.086 15.634 -2.685 1.00 77.25 278 GLY A CA 1
ATOM 2128 C C . GLY A 1 278 ? 35.155 17.141 -2.430 1.00 77.25 278 GLY A C 1
ATOM 2129 O O . GLY A 1 278 ? 35.753 17.569 -1.446 1.00 77.25 278 GLY A O 1
ATOM 2130 N N . ALA A 1 279 ? 34.547 17.945 -3.303 1.00 73.44 279 ALA A N 1
ATOM 2131 C CA . ALA A 1 279 ? 34.583 19.406 -3.229 1.00 73.44 279 ALA A CA 1
ATOM 2132 C C . ALA A 1 279 ? 33.243 20.024 -2.792 1.00 73.44 279 ALA A C 1
ATOM 2134 O O . ALA A 1 279 ? 33.146 21.247 -2.695 1.00 73.44 279 ALA A O 1
ATOM 2135 N N . GLY A 1 280 ? 32.198 19.207 -2.595 1.00 74.69 280 GLY A N 1
ATOM 2136 C CA . GLY A 1 280 ? 30.824 19.683 -2.380 1.00 74.69 280 GLY A CA 1
ATOM 2137 C C . GLY A 1 280 ? 30.275 20.502 -3.558 1.00 74.69 280 GLY A C 1
ATOM 2138 O O . GLY A 1 280 ? 29.274 21.203 -3.420 1.00 74.69 280 GLY A O 1
ATOM 2139 N N . GLY A 1 281 ? 30.950 20.448 -4.709 1.00 78.44 281 GLY A N 1
ATOM 2140 C CA . GLY A 1 281 ? 30.657 21.262 -5.877 1.00 78.44 281 GLY A CA 1
ATOM 2141 C C . GLY A 1 281 ? 29.620 20.585 -6.760 1.00 78.44 281 GLY A C 1
ATOM 2142 O O . GLY A 1 281 ? 29.894 19.557 -7.383 1.00 78.44 281 GLY A O 1
ATOM 2143 N N . VAL A 1 282 ? 28.439 21.190 -6.852 1.00 85.69 282 VAL A N 1
ATOM 2144 C CA . VAL A 1 282 ? 27.454 20.859 -7.883 1.00 85.69 282 VAL A CA 1
ATOM 2145 C C . VAL A 1 282 ? 27.836 21.642 -9.137 1.00 85.69 282 VAL A C 1
ATOM 2147 O O . VAL A 1 282 ? 27.813 22.871 -9.127 1.00 85.69 282 VAL A O 1
ATOM 2150 N N . GLY A 1 283 ? 28.251 20.942 -10.193 1.00 86.50 283 GLY A N 1
ATOM 2151 C CA . GLY A 1 283 ? 28.587 21.565 -11.469 1.00 86.50 283 GLY A CA 1
ATOM 2152 C C . GLY A 1 283 ? 27.363 22.149 -12.176 1.00 86.50 283 GLY A C 1
ATOM 2153 O O . GLY A 1 283 ? 26.218 21.835 -11.844 1.00 86.50 283 GLY A O 1
ATOM 2154 N N . ASP A 1 284 ? 27.620 22.983 -13.183 1.00 91.69 284 ASP A N 1
ATOM 2155 C CA . ASP A 1 284 ? 26.566 23.560 -14.017 1.00 91.69 284 ASP A CA 1
ATOM 2156 C C . ASP A 1 284 ? 25.798 22.478 -14.790 1.00 91.69 284 ASP A C 1
ATOM 2158 O O . ASP A 1 284 ? 26.355 21.446 -15.178 1.00 91.69 284 ASP A O 1
ATOM 2162 N N . VAL A 1 285 ? 24.514 22.743 -15.044 1.00 94.81 285 VAL A N 1
ATOM 2163 C CA . VAL A 1 285 ? 23.702 21.948 -15.971 1.00 94.81 285 VAL A CA 1
ATOM 2164 C C . VAL A 1 285 ? 24.182 22.207 -17.392 1.00 94.81 285 VAL A C 1
ATOM 2166 O O . VAL A 1 285 ? 24.300 23.355 -17.818 1.00 94.81 285 VAL A O 1
ATOM 2169 N N . GLN A 1 286 ? 24.440 21.134 -18.127 1.00 96.25 286 GLN A N 1
ATOM 2170 C CA . GLN A 1 286 ? 24.816 21.169 -19.528 1.00 96.25 286 GLN A CA 1
ATOM 2171 C C . GLN A 1 286 ? 23.713 20.519 -20.365 1.00 96.25 286 GLN A C 1
ATOM 2173 O O . GLN A 1 286 ? 23.318 19.391 -20.080 1.00 96.25 286 GLN A O 1
ATOM 2178 N N . ILE A 1 287 ? 23.267 21.201 -21.420 1.00 96.88 287 ILE A N 1
ATOM 2179 C CA . ILE A 1 287 ? 22.408 20.602 -22.448 1.00 96.88 287 ILE A CA 1
ATOM 2180 C C . ILE A 1 287 ? 23.239 19.609 -23.268 1.00 96.88 287 ILE A C 1
ATOM 2182 O O . ILE A 1 287 ? 24.369 19.901 -23.680 1.00 96.88 287 ILE A O 1
ATOM 2186 N N . VAL A 1 288 ? 22.701 18.411 -23.453 1.00 97.50 288 VAL A N 1
ATOM 2187 C CA . VAL A 1 288 ? 23.339 17.327 -24.198 1.00 97.50 288 VAL A CA 1
ATOM 2188 C C . VAL A 1 288 ? 23.141 17.569 -25.696 1.00 97.50 288 VAL A C 1
ATOM 2190 O O . VAL A 1 288 ? 22.051 17.915 -26.132 1.00 97.50 288 VAL A O 1
ATOM 2193 N N . SER A 1 289 ? 24.198 17.394 -26.494 1.00 97.00 289 SER A N 1
ATOM 2194 C CA . SER A 1 289 ? 24.088 17.479 -27.959 1.00 97.00 289 SER A CA 1
ATOM 2195 C C . SER A 1 289 ? 23.300 16.298 -28.536 1.00 97.00 289 SER A C 1
ATOM 2197 O O . SER A 1 289 ? 23.338 15.217 -27.958 1.00 97.00 289 SER A O 1
ATOM 2199 N N . ASP A 1 290 ? 22.676 16.445 -29.706 1.00 96.31 290 ASP A N 1
ATOM 2200 C CA . ASP A 1 290 ? 21.881 15.370 -30.333 1.00 96.31 290 ASP A CA 1
ATOM 2201 C C . ASP A 1 290 ? 22.652 14.052 -30.500 1.00 96.31 290 ASP A C 1
ATOM 2203 O O . ASP A 1 290 ? 22.118 12.970 -30.259 1.00 96.31 290 ASP A O 1
ATOM 2207 N N . ALA A 1 291 ? 23.936 14.138 -30.864 1.00 96.44 291 ALA A N 1
ATOM 2208 C CA . ALA A 1 291 ? 24.798 12.967 -31.002 1.00 96.44 291 ALA A CA 1
ATOM 2209 C C . ALA A 1 291 ? 25.011 12.251 -29.658 1.00 96.44 291 ALA A C 1
ATOM 2211 O O . ALA A 1 291 ? 24.872 11.034 -29.574 1.00 96.44 291 ALA A O 1
ATOM 2212 N N . ASP A 1 292 ? 25.303 13.005 -28.594 1.00 97.62 292 ASP A N 1
ATOM 2213 C CA . ASP A 1 292 ? 25.475 12.438 -27.253 1.00 97.62 292 ASP A CA 1
ATOM 2214 C C . ASP A 1 292 ? 24.132 11.927 -26.691 1.00 97.62 292 ASP A C 1
ATOM 2216 O O . ASP A 1 292 ? 24.103 10.932 -25.969 1.00 97.62 292 ASP A O 1
ATOM 2220 N N . ARG A 1 293 ? 23.008 12.567 -27.049 1.00 97.12 293 ARG A N 1
ATOM 2221 C CA . ARG A 1 293 ? 21.653 12.136 -26.677 1.00 97.12 293 ARG A CA 1
ATOM 2222 C C . ARG A 1 293 ? 21.337 10.768 -27.268 1.00 97.12 293 ARG A C 1
ATOM 2224 O O . ARG A 1 293 ? 20.871 9.908 -26.531 1.00 97.12 293 ARG A O 1
ATOM 2231 N N . ALA A 1 294 ? 21.628 10.540 -28.548 1.00 96.62 294 ALA A N 1
ATOM 2232 C CA . ALA A 1 294 ? 21.402 9.243 -29.188 1.00 96.62 294 ALA A CA 1
ATOM 2233 C C . ALA A 1 294 ? 22.185 8.107 -28.500 1.00 96.62 294 ALA A C 1
ATOM 2235 O O . ALA A 1 294 ? 21.645 7.021 -28.283 1.00 96.62 294 ALA A O 1
ATOM 2236 N N . GLU A 1 295 ? 23.433 8.366 -28.095 1.00 97.56 295 GLU A N 1
ATOM 2237 C CA . GLU A 1 295 ? 24.246 7.397 -27.348 1.00 97.56 295 GLU A CA 1
ATOM 2238 C C . GLU A 1 295 ? 23.687 7.114 -25.947 1.00 97.56 295 GLU A C 1
ATOM 2240 O O . GLU A 1 295 ? 23.635 5.961 -25.510 1.00 97.56 295 GLU A O 1
ATOM 2245 N N . LEU A 1 296 ? 23.230 8.153 -25.244 1.00 97.94 296 LEU A N 1
ATOM 2246 C CA . LEU A 1 296 ? 22.627 8.003 -23.922 1.00 97.94 296 LEU A CA 1
ATOM 2247 C C . LEU A 1 296 ? 21.247 7.337 -23.975 1.00 97.94 296 LEU A C 1
ATOM 2249 O O . LEU A 1 296 ? 20.936 6.566 -23.073 1.00 97.94 296 LEU A O 1
ATOM 2253 N N . GLU A 1 297 ? 20.443 7.577 -25.015 1.00 97.56 297 GLU A N 1
ATOM 2254 C CA . GLU A 1 297 ? 19.178 6.866 -25.242 1.00 97.56 297 GLU A CA 1
ATOM 2255 C C . GLU A 1 297 ? 19.429 5.374 -25.498 1.00 97.56 297 GLU A C 1
ATOM 2257 O O . GLU A 1 297 ? 18.794 4.535 -24.870 1.00 97.56 297 GLU A O 1
ATOM 2262 N N . ARG A 1 298 ? 20.438 5.025 -26.309 1.00 97.38 298 ARG A N 1
ATOM 2263 C CA . ARG A 1 298 ? 20.842 3.625 -26.527 1.00 97.38 298 ARG A CA 1
ATOM 2264 C C . ARG A 1 298 ? 21.255 2.927 -25.228 1.00 97.38 298 ARG A C 1
ATOM 2266 O O . ARG A 1 298 ? 20.913 1.763 -25.020 1.00 97.38 298 ARG A O 1
ATOM 2273 N N . LEU A 1 299 ? 22.019 3.608 -24.371 1.00 98.12 299 LEU A N 1
ATOM 2274 C CA . LEU A 1 299 ? 22.368 3.092 -23.044 1.00 98.12 299 LEU A CA 1
ATOM 2275 C C . LEU A 1 299 ? 21.123 2.975 -22.155 1.00 98.12 299 LEU A C 1
ATOM 2277 O O . LEU A 1 299 ? 20.962 1.971 -21.463 1.00 98.12 299 LEU A O 1
ATOM 2281 N N . TRP A 1 300 ? 20.243 3.974 -22.184 1.00 98.12 300 TRP A N 1
ATOM 2282 C CA . TRP A 1 300 ? 19.017 3.988 -21.398 1.00 98.12 300 TRP A CA 1
ATOM 2283 C C . TRP A 1 300 ? 18.086 2.831 -21.739 1.00 98.12 300 TRP A C 1
ATOM 2285 O O . TRP A 1 300 ? 17.618 2.176 -20.818 1.00 98.12 300 TRP A O 1
ATOM 2295 N N . ASP A 1 301 ? 17.876 2.525 -23.018 1.00 97.06 301 ASP A N 1
ATOM 2296 C CA . ASP A 1 301 ? 17.035 1.398 -23.431 1.00 97.06 301 ASP A CA 1
ATOM 2297 C C . ASP A 1 301 ? 17.524 0.090 -22.781 1.00 97.06 301 ASP A C 1
ATOM 2299 O O . ASP A 1 301 ? 16.738 -0.691 -22.252 1.00 97.06 301 ASP A O 1
ATOM 2303 N N . ARG A 1 302 ? 18.849 -0.106 -22.695 1.00 98.00 302 ARG A N 1
ATOM 2304 C CA . ARG A 1 302 ? 19.453 -1.261 -22.005 1.00 98.00 302 ARG A CA 1
ATOM 2305 C C . ARG A 1 302 ? 19.291 -1.215 -20.490 1.00 98.00 302 ARG A C 1
ATOM 2307 O O . ARG A 1 302 ? 19.081 -2.260 -19.870 1.00 98.00 302 ARG A O 1
ATOM 2314 N N . ILE A 1 303 ? 19.407 -0.033 -19.886 1.00 97.88 303 ILE A N 1
ATOM 2315 C CA . ILE A 1 303 ? 19.132 0.157 -18.458 1.00 97.88 303 ILE A CA 1
ATOM 2316 C C . ILE A 1 303 ? 17.678 -0.221 -18.170 1.00 97.88 303 ILE A C 1
ATOM 2318 O O . ILE A 1 303 ? 17.422 -1.033 -17.289 1.00 97.88 303 ILE A O 1
ATOM 2322 N N . GLU A 1 304 ? 16.738 0.334 -18.929 1.00 97.19 304 GLU A N 1
ATOM 2323 C CA . GLU A 1 304 ? 15.306 0.151 -18.741 1.00 97.19 304 GLU A CA 1
ATOM 2324 C C . GLU A 1 304 ? 14.883 -1.309 -18.940 1.00 97.19 304 GLU A C 1
ATOM 2326 O O . GLU A 1 304 ? 14.219 -1.863 -18.060 1.00 97.19 304 GLU A O 1
ATOM 2331 N N . ASP A 1 305 ? 15.334 -1.951 -20.022 1.00 95.12 305 ASP A N 1
ATOM 2332 C CA . ASP A 1 305 ? 15.077 -3.367 -20.307 1.00 95.12 305 ASP A CA 1
ATOM 2333 C C . ASP A 1 305 ? 15.525 -4.275 -19.150 1.00 95.12 305 ASP A C 1
ATOM 2335 O O . ASP A 1 305 ? 14.816 -5.201 -18.760 1.00 95.12 305 ASP A O 1
ATOM 2339 N N . THR A 1 306 ? 16.707 -4.011 -18.581 1.00 97.44 306 THR A N 1
ATOM 2340 C CA . THR A 1 306 ? 17.309 -4.889 -17.564 1.00 97.44 306 THR A CA 1
ATOM 2341 C C . THR A 1 306 ? 16.897 -4.556 -16.137 1.00 97.44 306 THR A C 1
ATOM 2343 O O . THR A 1 306 ? 16.983 -5.426 -15.278 1.00 97.44 306 THR A O 1
ATOM 2346 N N . ILE A 1 307 ? 16.504 -3.317 -15.832 1.00 97.88 307 ILE A N 1
ATOM 2347 C CA . ILE A 1 307 ? 16.132 -2.923 -14.466 1.00 97.88 307 ILE A CA 1
ATOM 2348 C C . ILE A 1 307 ? 14.648 -3.156 -14.183 1.00 97.88 307 ILE A C 1
ATOM 2350 O O . ILE A 1 307 ? 14.269 -3.368 -13.032 1.00 97.88 307 ILE A O 1
ATOM 2354 N N . ARG A 1 308 ? 13.794 -3.163 -15.218 1.00 96.25 308 ARG A N 1
ATOM 2355 C CA . ARG A 1 308 ? 12.354 -3.440 -15.078 1.00 96.25 308 ARG A CA 1
ATOM 2356 C C . ARG A 1 308 ? 12.064 -4.848 -14.556 1.00 96.25 308 ARG A C 1
ATOM 2358 O O . ARG A 1 308 ? 11.031 -5.033 -13.918 1.00 96.25 308 ARG A O 1
ATOM 2365 N N . SER A 1 309 ? 12.977 -5.805 -14.724 1.00 96.00 309 SER A N 1
ATOM 2366 C CA . SER A 1 309 ? 12.865 -7.129 -14.094 1.00 96.00 309 SER A CA 1
ATOM 2367 C C . SER A 1 309 ? 12.814 -7.058 -12.563 1.00 96.00 309 SER A C 1
ATOM 2369 O O . SER A 1 309 ? 12.277 -7.963 -11.941 1.00 96.00 309 SER A O 1
ATOM 2371 N N . LEU A 1 310 ? 13.266 -5.969 -11.928 1.00 97.38 310 LEU A N 1
ATOM 2372 C CA . LEU A 1 310 ? 13.128 -5.782 -10.479 1.00 97.38 310 LEU A CA 1
ATOM 2373 C C . LEU A 1 310 ? 11.673 -5.609 -10.008 1.00 97.38 310 LEU A C 1
ATOM 2375 O O . LEU A 1 310 ? 11.391 -5.816 -8.831 1.00 97.38 310 LEU A O 1
ATOM 2379 N N . ILE A 1 311 ? 10.729 -5.275 -10.897 1.00 96.19 311 ILE A N 1
ATOM 2380 C CA . ILE A 1 311 ? 9.311 -5.072 -10.543 1.00 96.19 311 ILE A CA 1
ATOM 2381 C C . ILE A 1 311 ? 8.682 -6.351 -9.966 1.00 96.19 311 ILE A C 1
ATOM 2383 O O . ILE A 1 311 ? 7.853 -6.285 -9.051 1.00 96.19 311 ILE A O 1
ATOM 2387 N N . VAL A 1 312 ? 9.088 -7.529 -10.454 1.00 96.00 312 VAL A N 1
ATOM 2388 C CA . VAL A 1 312 ? 8.563 -8.813 -9.955 1.00 96.00 312 VAL A CA 1
ATOM 2389 C C . VAL A 1 312 ? 9.132 -9.198 -8.587 1.00 96.00 312 VAL A C 1
ATOM 2391 O O . VAL A 1 312 ? 8.582 -10.076 -7.934 1.00 96.00 312 VAL A O 1
ATOM 2394 N N . HIS A 1 313 ? 10.184 -8.515 -8.123 1.00 97.69 313 HIS A N 1
ATOM 2395 C CA . HIS A 1 313 ? 10.815 -8.740 -6.819 1.00 97.69 313 HIS A CA 1
ATOM 2396 C C . HIS A 1 313 ? 10.335 -7.763 -5.731 1.00 97.69 313 HIS A C 1
ATOM 2398 O O . HIS A 1 313 ? 10.973 -7.596 -4.686 1.00 97.69 313 HIS A O 1
ATOM 2404 N N . ARG A 1 314 ? 9.196 -7.096 -5.952 1.00 97.38 314 ARG A N 1
ATOM 2405 C CA . ARG A 1 314 ? 8.514 -6.320 -4.909 1.00 97.38 314 ARG A CA 1
ATOM 2406 C C . ARG A 1 314 ? 8.165 -7.231 -3.729 1.00 97.38 314 ARG A C 1
ATOM 2408 O O . ARG A 1 314 ? 7.534 -8.270 -3.898 1.00 97.38 314 ARG A O 1
ATOM 2415 N N . ARG A 1 315 ? 8.605 -6.849 -2.530 1.00 96.38 315 ARG A N 1
ATOM 2416 C CA . ARG A 1 315 ? 8.540 -7.712 -1.343 1.00 96.38 315 ARG A CA 1
ATOM 2417 C C . ARG A 1 315 ? 7.487 -7.255 -0.349 1.00 96.38 315 ARG A C 1
ATOM 2419 O O . ARG A 1 315 ? 6.714 -8.066 0.154 1.00 96.38 315 ARG A O 1
ATOM 2426 N N . ARG A 1 316 ? 7.494 -5.966 -0.016 1.00 96.12 316 ARG A N 1
ATOM 2427 C CA . ARG A 1 316 ? 6.682 -5.420 1.074 1.00 96.12 316 ARG A CA 1
ATOM 2428 C C . ARG A 1 316 ? 6.272 -3.984 0.788 1.00 96.12 316 ARG A C 1
ATOM 2430 O O . ARG A 1 316 ? 7.101 -3.187 0.360 1.00 96.12 316 ARG A O 1
ATOM 2437 N N . ILE A 1 317 ? 5.030 -3.639 1.122 1.00 97.75 317 ILE A N 1
ATOM 2438 C CA . ILE A 1 317 ? 4.569 -2.247 1.163 1.00 97.75 317 ILE A CA 1
ATOM 2439 C C . ILE A 1 317 ? 5.155 -1.527 2.386 1.00 97.75 317 ILE A C 1
ATOM 2441 O O . ILE A 1 317 ? 4.990 -1.960 3.528 1.00 97.75 317 ILE A O 1
ATOM 2445 N N . LEU A 1 318 ? 5.811 -0.397 2.137 1.00 96.75 318 LEU A N 1
ATOM 2446 C CA . LEU A 1 318 ? 6.294 0.548 3.146 1.00 96.75 318 LEU A CA 1
ATOM 2447 C C . LEU A 1 318 ? 5.236 1.606 3.476 1.00 96.75 318 LEU A C 1
ATOM 2449 O O . LEU A 1 318 ? 5.066 1.984 4.635 1.00 96.75 318 LEU A O 1
ATOM 2453 N N . LEU A 1 319 ? 4.528 2.078 2.450 1.00 97.62 319 LEU A N 1
ATOM 2454 C CA . LEU A 1 319 ? 3.499 3.107 2.547 1.00 97.62 319 LEU A CA 1
ATOM 2455 C C . LEU A 1 319 ? 2.425 2.848 1.494 1.00 97.62 319 LEU A C 1
ATOM 2457 O O . LEU A 1 319 ? 2.754 2.508 0.362 1.00 97.62 319 LEU A O 1
ATOM 2461 N N . ALA A 1 320 ? 1.165 3.069 1.853 1.00 98.19 320 ALA A N 1
ATOM 2462 C CA . ALA A 1 320 ? 0.064 3.129 0.905 1.00 98.19 320 ALA A CA 1
ATOM 2463 C C . ALA A 1 320 ? -0.816 4.345 1.199 1.00 98.19 320 ALA A C 1
ATOM 2465 O O . ALA A 1 320 ? -1.063 4.664 2.370 1.00 98.19 320 ALA A O 1
ATOM 2466 N N . THR A 1 321 ? -1.285 5.008 0.148 1.00 98.56 321 THR A N 1
ATOM 2467 C CA . THR A 1 321 ? -2.221 6.130 0.225 1.00 98.56 321 THR A CA 1
ATOM 2468 C C . THR A 1 321 ? -3.391 5.911 -0.727 1.00 98.56 321 THR A C 1
ATOM 2470 O O . THR A 1 321 ? -3.231 5.308 -1.782 1.00 98.56 321 THR A O 1
ATOM 2473 N N . LEU A 1 322 ? -4.564 6.398 -0.339 1.00 98.50 322 LEU A N 1
ATOM 2474 C CA . LEU A 1 322 ? -5.759 6.485 -1.173 1.00 98.50 322 LEU A CA 1
ATOM 2475 C C . LEU A 1 322 ? -6.220 7.942 -1.142 1.00 98.50 322 LEU A C 1
ATOM 2477 O O . LEU A 1 322 ? -6.337 8.508 -0.051 1.00 98.50 322 LEU A O 1
ATOM 2481 N N . ASP A 1 323 ? -6.391 8.570 -2.305 1.00 97.56 323 ASP A N 1
ATOM 2482 C CA . ASP A 1 323 ? -6.675 10.009 -2.422 1.00 97.56 323 ASP A CA 1
ATOM 2483 C C . ASP A 1 323 ? -5.694 10.865 -1.601 1.00 97.56 323 ASP A C 1
ATOM 2485 O O . ASP A 1 323 ? -6.069 11.774 -0.851 1.00 97.56 323 ASP A O 1
ATOM 2489 N N . LYS A 1 324 ? -4.400 10.520 -1.682 1.00 97.19 324 LYS A N 1
ATOM 2490 C CA . LYS A 1 324 ? -3.293 11.146 -0.928 1.00 97.19 324 LYS A CA 1
ATOM 2491 C C . LYS A 1 324 ? -3.379 11.006 0.599 1.00 97.19 324 LYS A C 1
ATOM 2493 O O . LYS A 1 324 ? -2.508 11.529 1.295 1.00 97.19 324 LYS A O 1
ATOM 2498 N N . ARG A 1 325 ? -4.367 10.289 1.143 1.00 98.19 325 ARG A N 1
ATOM 2499 C CA . ARG A 1 325 ? -4.468 9.988 2.575 1.00 98.19 325 ARG A CA 1
ATOM 2500 C C . ARG A 1 325 ? -3.809 8.643 2.877 1.00 98.19 325 ARG A C 1
ATOM 2502 O O . ARG A 1 325 ? -4.109 7.672 2.187 1.00 98.19 325 ARG A O 1
ATOM 2509 N N . PRO A 1 326 ? -2.941 8.535 3.898 1.00 98.19 326 PRO A N 1
ATOM 2510 C CA . PRO A 1 326 ? -2.406 7.247 4.321 1.00 98.19 326 PRO A CA 1
ATOM 2511 C C . PRO A 1 326 ? -3.525 6.247 4.609 1.00 98.19 326 PRO A C 1
ATOM 2513 O O . PRO A 1 326 ? -4.458 6.546 5.350 1.00 98.19 326 PRO A O 1
ATOM 2516 N N . VAL A 1 327 ? -3.410 5.034 4.069 1.00 97.69 327 VAL A N 1
ATOM 2517 C CA . VAL A 1 327 ? -4.420 3.976 4.246 1.00 97.69 327 VAL A CA 1
ATOM 2518 C C . VAL A 1 327 ? -4.655 3.654 5.728 1.00 97.69 327 VAL A C 1
ATOM 2520 O O . VAL A 1 327 ? -5.778 3.373 6.138 1.00 97.69 327 VAL A O 1
ATOM 2523 N N . ARG A 1 328 ? -3.613 3.779 6.560 1.00 96.69 328 ARG A N 1
ATOM 2524 C CA . ARG A 1 328 ? -3.698 3.617 8.022 1.00 96.69 328 ARG A CA 1
ATOM 2525 C C . ARG A 1 328 ? -4.574 4.657 8.724 1.00 96.69 328 ARG A C 1
ATOM 2527 O O . ARG A 1 328 ? -5.016 4.414 9.840 1.00 96.69 328 ARG A O 1
ATOM 2534 N N . GLU A 1 329 ? -4.788 5.810 8.099 1.00 96.81 329 GLU A N 1
ATOM 2535 C CA . GLU A 1 329 ? -5.583 6.917 8.639 1.00 96.81 329 GLU A CA 1
ATOM 2536 C C . GLU A 1 329 ? -7.035 6.888 8.138 1.00 96.81 329 GLU A C 1
ATOM 2538 O O . GLU A 1 329 ? -7.833 7.762 8.482 1.00 96.81 329 GLU A O 1
ATOM 2543 N N . LEU A 1 330 ? -7.407 5.900 7.318 1.00 96.38 330 LEU A N 1
ATOM 2544 C CA . LEU A 1 330 ? -8.780 5.747 6.856 1.00 96.38 330 LEU A CA 1
ATOM 2545 C C . LEU A 1 330 ? -9.677 5.254 7.993 1.00 96.38 330 LEU A C 1
ATOM 2547 O O . LEU A 1 330 ? -9.408 4.247 8.643 1.00 96.38 330 LEU A O 1
ATOM 2551 N N . GLU A 1 331 ? -10.807 5.933 8.189 1.00 95.25 331 GLU A N 1
ATOM 2552 C CA . GLU A 1 331 ? -11.798 5.538 9.197 1.00 95.25 331 GLU A CA 1
ATOM 2553 C C . GLU A 1 331 ? -12.514 4.223 8.857 1.00 95.25 331 GLU A C 1
ATOM 2555 O O . GLU A 1 331 ? -13.068 3.561 9.741 1.00 95.25 331 GLU A O 1
ATOM 2560 N N . ARG A 1 332 ? -12.567 3.888 7.563 1.00 97.19 332 ARG A N 1
ATOM 2561 C CA . ARG A 1 332 ? -13.292 2.746 7.006 1.00 97.19 332 ARG A CA 1
ATOM 2562 C C . ARG A 1 332 ? -12.376 1.972 6.061 1.00 97.19 332 ARG A C 1
ATOM 2564 O O . ARG A 1 332 ? -12.111 2.470 4.966 1.00 97.19 332 ARG A O 1
ATOM 2571 N N . PRO A 1 333 ? -11.955 0.746 6.414 1.00 98.00 333 PRO A N 1
ATOM 2572 C CA . PRO A 1 333 ? -11.296 -0.157 5.469 1.00 98.00 333 PRO A CA 1
ATOM 2573 C C . PRO A 1 333 ? -12.112 -0.397 4.189 1.00 98.00 333 PRO A C 1
ATOM 2575 O O . PRO A 1 333 ? -11.538 -0.652 3.133 1.00 98.00 333 PRO A O 1
ATOM 2578 N N . GLN A 1 334 ? -13.440 -0.250 4.266 1.00 98.31 334 GLN A N 1
ATOM 2579 C CA . GLN A 1 334 ? -14.344 -0.310 3.118 1.00 98.31 334 GLN A CA 1
ATOM 2580 C C . GLN A 1 334 ? -13.939 0.625 1.967 1.00 98.31 334 GLN A C 1
ATOM 2582 O O . GLN A 1 334 ? -14.051 0.214 0.819 1.00 98.31 334 GLN A O 1
ATOM 2587 N N . GLN A 1 335 ? -13.404 1.821 2.244 1.00 98.31 335 GLN A N 1
ATOM 2588 C CA . GLN A 1 335 ? -12.995 2.775 1.198 1.00 98.31 335 GLN A CA 1
ATOM 2589 C C . GLN A 1 335 ? -11.912 2.189 0.276 1.00 98.31 335 GLN A C 1
ATOM 2591 O O . GLN A 1 335 ? -11.936 2.394 -0.934 1.00 98.31 335 GLN A O 1
ATOM 2596 N N . VAL A 1 336 ? -10.988 1.394 0.829 1.00 98.50 336 VAL A N 1
ATOM 2597 C CA . VAL A 1 336 ? -9.955 0.708 0.036 1.00 98.50 336 VAL A CA 1
ATOM 2598 C C . VAL A 1 336 ? -10.580 -0.389 -0.826 1.00 98.50 336 VAL A C 1
ATOM 2600 O O . VAL A 1 336 ? -10.217 -0.543 -1.990 1.00 98.50 336 VAL A O 1
ATOM 2603 N N . ALA A 1 337 ? -11.542 -1.138 -0.276 1.00 98.56 337 ALA A N 1
ATOM 2604 C CA . ALA A 1 337 ? -12.253 -2.169 -1.026 1.00 98.56 337 ALA A CA 1
ATOM 2605 C C . ALA A 1 337 ? -13.076 -1.570 -2.179 1.00 98.56 337 ALA A C 1
ATOM 2607 O O . ALA A 1 337 ? -13.074 -2.137 -3.268 1.00 98.56 337 ALA A O 1
ATOM 2608 N N . GLU A 1 338 ? -13.737 -0.429 -1.958 1.00 98.50 338 GLU A N 1
ATOM 2609 C CA . GLU A 1 338 ? -14.468 0.327 -2.985 1.00 98.50 338 GLU A CA 1
ATOM 2610 C C . GLU A 1 338 ? -13.554 0.727 -4.135 1.00 98.50 338 GLU A C 1
ATOM 2612 O O . GLU A 1 338 ? -13.852 0.395 -5.279 1.00 98.50 338 GLU A O 1
ATOM 2617 N N . ALA A 1 339 ? -12.414 1.347 -3.826 1.00 98.38 339 ALA A N 1
ATOM 2618 C CA . ALA A 1 339 ? -11.444 1.767 -4.830 1.00 98.38 339 ALA A CA 1
ATOM 2619 C C . ALA A 1 339 ? -10.935 0.580 -5.670 1.00 98.38 339 ALA A C 1
ATOM 2621 O O . ALA A 1 339 ? -10.916 0.638 -6.898 1.00 98.38 339 ALA A O 1
ATOM 2622 N N . ILE A 1 340 ? -10.587 -0.545 -5.035 1.00 98.50 340 ILE A N 1
ATOM 2623 C CA . ILE A 1 340 ? -10.149 -1.751 -5.759 1.00 98.50 340 ILE A CA 1
ATOM 2624 C C . ILE A 1 340 ? -11.267 -2.283 -6.671 1.00 98.50 340 ILE A C 1
ATOM 2626 O O . ILE A 1 340 ? -11.014 -2.596 -7.837 1.00 98.50 340 ILE A O 1
ATOM 2630 N N . LEU A 1 341 ? -12.502 -2.371 -6.165 1.00 98.31 341 LEU A N 1
ATOM 2631 C CA . LEU A 1 341 ? -13.662 -2.835 -6.934 1.00 98.31 341 LEU A CA 1
ATOM 2632 C C . LEU A 1 341 ? -13.992 -1.902 -8.105 1.00 98.31 341 LEU A C 1
ATOM 2634 O O . LEU A 1 341 ? -14.340 -2.382 -9.185 1.00 98.31 341 LEU A O 1
ATOM 2638 N N . GLU A 1 342 ? -13.849 -0.591 -7.914 1.00 97.50 342 GLU A N 1
ATOM 2639 C CA . GLU A 1 342 ? -14.015 0.417 -8.959 1.00 97.50 342 GLU A CA 1
ATOM 2640 C C . GLU A 1 342 ? -12.989 0.235 -10.083 1.00 97.50 342 GLU A C 1
ATOM 2642 O O . GLU A 1 342 ? -13.368 0.249 -11.257 1.00 97.50 342 GLU A O 1
ATOM 2647 N N . ALA A 1 343 ? -11.721 -0.021 -9.745 1.00 97.56 343 ALA A N 1
ATOM 2648 C CA . ALA A 1 343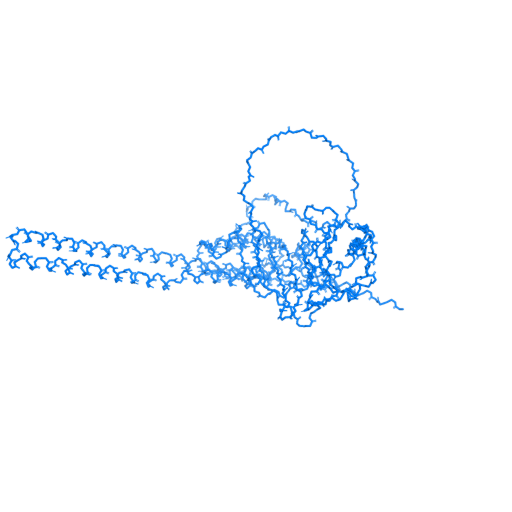 ? -10.672 -0.245 -10.738 1.00 97.56 343 ALA A CA 1
ATOM 2649 C C . ALA A 1 343 ? -10.889 -1.529 -11.559 1.00 97.56 343 ALA A C 1
ATOM 2651 O O . ALA A 1 343 ? -10.746 -1.520 -12.782 1.00 97.56 343 ALA A O 1
ATOM 2652 N N . ILE A 1 344 ? -11.256 -2.646 -10.921 1.00 98.12 344 ILE A N 1
ATOM 2653 C CA . ILE A 1 344 ? -11.338 -3.951 -11.608 1.00 98.12 344 ILE A CA 1
ATOM 2654 C C . ILE A 1 344 ? -12.722 -4.248 -12.212 1.00 98.12 344 ILE A C 1
ATOM 2656 O O . ILE A 1 344 ? -12.835 -5.022 -13.168 1.00 98.12 344 ILE A O 1
ATOM 2660 N N . GLY A 1 345 ? -13.787 -3.643 -11.679 1.00 97.69 345 GLY A N 1
ATOM 2661 C CA . GLY A 1 345 ? -15.178 -3.913 -12.051 1.00 97.69 345 GLY A CA 1
ATOM 2662 C C . GLY A 1 345 ? -15.494 -3.733 -13.544 1.00 97.69 345 GLY A C 1
ATOM 2663 O O . GLY A 1 345 ? -16.143 -4.609 -14.131 1.00 97.69 345 GLY A O 1
ATOM 2664 N N . PRO A 1 346 ? -15.038 -2.653 -14.214 1.00 97.50 346 PRO A N 1
ATOM 2665 C CA . PRO A 1 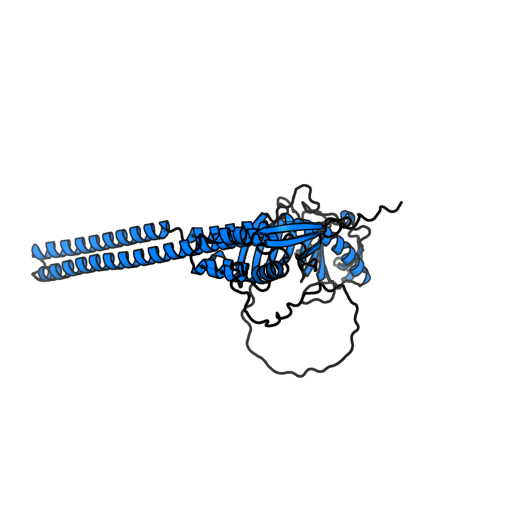346 ? -15.233 -2.471 -15.651 1.00 97.50 346 PRO A CA 1
ATOM 2666 C C . PRO A 1 346 ? -14.690 -3.635 -16.491 1.00 97.50 346 PRO A C 1
ATOM 2668 O O . PRO A 1 346 ? -15.417 -4.159 -17.339 1.00 97.50 346 PRO A O 1
ATOM 2671 N N . LEU A 1 347 ? -13.462 -4.091 -16.219 1.00 97.56 347 LEU A N 1
ATOM 2672 C CA . LEU A 1 347 ? -12.847 -5.206 -16.944 1.00 97.56 347 LEU A CA 1
ATOM 2673 C C . LEU A 1 347 ? -13.529 -6.539 -16.628 1.00 97.56 347 LEU A C 1
ATOM 2675 O O . LEU A 1 347 ? -13.801 -7.308 -17.550 1.00 97.56 347 LEU A O 1
ATOM 2679 N N . ALA A 1 348 ? -13.893 -6.787 -15.367 1.00 97.81 348 ALA A N 1
ATOM 2680 C CA . ALA A 1 348 ? -14.632 -7.989 -14.981 1.00 97.81 348 ALA A CA 1
ATOM 2681 C C . ALA A 1 348 ? -15.973 -8.109 -15.736 1.00 97.81 348 ALA A C 1
ATOM 2683 O O . ALA A 1 348 ? -16.295 -9.168 -16.284 1.00 97.81 348 ALA A O 1
ATOM 2684 N N . ARG A 1 349 ? -16.735 -7.008 -15.852 1.00 97.31 349 ARG A N 1
ATOM 2685 C CA . ARG A 1 349 ? -17.989 -6.975 -16.632 1.00 97.31 349 ARG A CA 1
ATOM 2686 C C . ARG A 1 349 ? -17.765 -7.195 -18.118 1.00 97.31 349 ARG A C 1
ATOM 2688 O O . ARG A 1 349 ? -18.576 -7.868 -18.758 1.00 97.31 349 ARG A O 1
ATOM 2695 N N . GLU A 1 350 ? -16.705 -6.610 -18.665 1.00 97.81 350 GLU A N 1
ATOM 2696 C CA . GLU A 1 350 ? -16.339 -6.769 -20.069 1.00 97.81 350 GLU A CA 1
ATOM 2697 C C . GLU A 1 350 ? -16.010 -8.229 -20.385 1.00 97.81 350 GLU A C 1
ATOM 2699 O O . GLU A 1 350 ? -16.566 -8.799 -21.325 1.00 97.81 350 GLU A O 1
ATOM 2704 N N . MET A 1 351 ? -15.183 -8.860 -19.550 1.00 97.81 351 MET A N 1
ATOM 2705 C CA . MET A 1 351 ? -14.847 -10.276 -19.671 1.00 97.81 351 MET A CA 1
ATOM 2706 C C . MET A 1 351 ? -16.087 -11.150 -19.551 1.00 97.81 351 MET A C 1
ATOM 2708 O O . MET A 1 351 ? -16.311 -11.999 -20.410 1.00 97.81 351 MET A O 1
ATOM 2712 N N . ARG A 1 352 ? -16.948 -10.898 -18.556 1.00 96.75 352 ARG A N 1
ATOM 2713 C CA . ARG A 1 352 ? -18.238 -11.586 -18.406 1.00 96.75 352 ARG A CA 1
ATOM 2714 C C . ARG A 1 352 ? -19.084 -11.489 -19.679 1.00 96.75 352 ARG A C 1
ATOM 2716 O O . ARG A 1 352 ? -19.650 -12.493 -20.098 1.00 96.75 352 ARG A O 1
ATOM 2723 N N . ARG A 1 353 ? -19.178 -10.302 -20.294 1.00 97.00 353 ARG A N 1
ATOM 2724 C CA . ARG A 1 353 ? -19.974 -10.072 -21.515 1.00 97.00 353 ARG A CA 1
ATOM 2725 C C . ARG A 1 353 ? -19.391 -10.777 -22.740 1.00 97.00 353 ARG A C 1
ATOM 2727 O O . ARG A 1 353 ? -20.149 -11.225 -23.591 1.00 97.00 353 ARG A O 1
ATOM 2734 N N . ARG A 1 354 ? -18.062 -10.865 -22.835 1.00 97.44 354 ARG A N 1
ATOM 2735 C CA . ARG A 1 354 ? -17.346 -11.512 -23.950 1.00 97.44 354 ARG A CA 1
ATOM 2736 C C . ARG A 1 354 ? -17.030 -12.992 -23.706 1.00 97.44 354 ARG A C 1
ATOM 2738 O O . ARG A 1 354 ? -16.345 -13.609 -24.521 1.00 97.44 354 ARG A O 1
ATOM 2745 N N . SER A 1 355 ? -17.505 -13.567 -22.602 1.00 97.12 355 SER A N 1
ATOM 2746 C CA . SER A 1 355 ? -17.356 -14.995 -22.308 1.00 97.12 355 SER A CA 1
ATOM 2747 C C . SER A 1 355 ? -18.390 -15.801 -23.087 1.00 97.12 355 SER A C 1
ATOM 2749 O O . SER A 1 355 ? -19.561 -15.434 -23.141 1.00 97.12 355 SER A O 1
ATOM 2751 N N . ARG A 1 356 ? -17.956 -16.898 -23.718 1.00 95.56 356 ARG A N 1
ATOM 2752 C CA . ARG A 1 356 ? -18.832 -17.736 -24.560 1.00 95.56 356 ARG A CA 1
ATOM 2753 C C . ARG A 1 356 ? -19.652 -18.737 -23.756 1.00 95.56 356 ARG A C 1
ATOM 2755 O O . ARG A 1 356 ? -20.743 -19.100 -24.185 1.00 95.56 356 ARG A O 1
ATOM 2762 N N . VAL A 1 357 ? -19.118 -19.193 -22.624 1.00 95.81 357 VAL A N 1
ATOM 2763 C CA . VAL A 1 357 ? -19.764 -20.182 -21.761 1.00 95.81 357 VAL A CA 1
ATOM 2764 C C . VAL A 1 357 ? -20.614 -19.454 -20.715 1.00 95.81 357 VAL A C 1
ATOM 2766 O O . VAL A 1 357 ? -20.081 -18.672 -19.918 1.00 95.81 357 VAL A O 1
ATOM 2769 N N . PRO A 1 358 ? -21.943 -19.668 -20.697 1.00 93.88 358 PRO A N 1
ATOM 2770 C CA . PRO A 1 358 ? -22.792 -19.126 -19.649 1.00 93.88 358 PRO A CA 1
ATOM 2771 C C . PRO A 1 358 ? -22.328 -19.618 -18.277 1.00 93.88 358 PRO A C 1
ATOM 2773 O O . PRO A 1 358 ? -22.094 -20.803 -18.078 1.00 93.88 358 PRO A O 1
ATOM 2776 N N . GLY A 1 359 ? -22.218 -18.702 -17.317 1.00 95.00 359 GLY A N 1
ATOM 2777 C CA . GLY A 1 359 ? -21.779 -19.042 -15.961 1.00 95.00 359 GLY A CA 1
ATOM 2778 C C . GLY A 1 359 ? -20.268 -18.985 -15.739 1.00 95.00 359 GLY A C 1
ATOM 2779 O O . GLY A 1 359 ? -19.850 -19.120 -14.595 1.00 95.00 359 GLY A O 1
ATOM 2780 N N . GLU A 1 360 ? -19.466 -18.685 -16.761 1.00 97.19 360 GLU A N 1
ATOM 2781 C CA . GLU A 1 360 ? -18.009 -18.542 -16.642 1.00 97.19 360 GLU A CA 1
ATOM 2782 C C . GLU A 1 360 ? -17.541 -17.131 -17.021 1.00 97.19 360 GLU A C 1
ATOM 2784 O O . GLU A 1 360 ? -18.237 -16.379 -17.713 1.00 97.19 360 GLU A O 1
ATOM 2789 N N . ILE A 1 361 ? -16.360 -16.767 -16.524 1.00 98.12 361 ILE A N 1
ATOM 2790 C CA . ILE A 1 361 ? -15.572 -15.621 -16.975 1.00 98.12 361 ILE A CA 1
ATOM 2791 C C . ILE A 1 361 ? -14.296 -16.187 -17.603 1.00 98.12 361 ILE A C 1
ATOM 2793 O O . ILE A 1 361 ? -13.519 -16.838 -16.911 1.00 98.12 361 ILE A O 1
ATOM 2797 N N . THR A 1 362 ? -14.090 -15.948 -18.898 1.00 98.31 362 THR A N 1
ATOM 2798 C CA . THR A 1 362 ? -13.009 -16.561 -19.694 1.00 98.31 362 THR A CA 1
ATOM 2799 C C . THR A 1 362 ? -11.994 -15.531 -20.196 1.00 98.31 362 THR A C 1
ATOM 2801 O O . THR A 1 362 ? -12.380 -14.452 -20.660 1.00 98.31 362 THR A O 1
ATOM 2804 N N . LEU A 1 363 ? -10.715 -15.902 -20.191 1.00 98.31 363 LEU A N 1
ATOM 2805 C CA . LEU A 1 363 ? -9.579 -15.169 -20.752 1.00 98.31 363 LEU A CA 1
ATOM 2806 C C . LEU A 1 363 ? -8.726 -16.145 -21.565 1.00 98.31 363 LEU A C 1
ATOM 2808 O O . LEU A 1 363 ? -8.513 -17.275 -21.146 1.00 98.31 363 LEU A O 1
ATOM 2812 N N . LYS A 1 364 ? -8.208 -15.735 -22.717 1.00 98.25 364 LYS A N 1
ATOM 2813 C CA . LYS A 1 364 ? -7.324 -16.575 -23.533 1.00 98.25 364 LYS A CA 1
ATOM 2814 C C . LYS A 1 364 ? -5.906 -16.039 -23.486 1.00 98.25 364 LYS A C 1
ATOM 2816 O O . LYS A 1 364 ? -5.710 -14.832 -23.578 1.00 98.25 364 LYS A O 1
ATOM 2821 N N . ARG A 1 365 ? -4.930 -16.935 -23.385 1.00 97.75 365 ARG A N 1
ATOM 2822 C CA . ARG A 1 365 ? -3.494 -16.643 -23.398 1.00 97.75 365 ARG A CA 1
ATOM 2823 C C . ARG A 1 365 ? -2.870 -17.210 -24.669 1.00 97.75 365 ARG A C 1
ATOM 2825 O O . ARG A 1 365 ? -3.051 -18.389 -24.974 1.00 97.75 365 ARG A O 1
ATOM 2832 N N . GLU A 1 366 ? -2.148 -16.387 -25.424 1.00 96.44 366 GLU A N 1
ATOM 2833 C CA . GLU A 1 366 ? -1.350 -16.847 -26.565 1.00 96.44 366 GLU A CA 1
ATOM 2834 C C . GLU A 1 366 ? 0.008 -17.358 -26.063 1.00 96.44 366 GLU A C 1
ATOM 2836 O O . GLU A 1 366 ? 0.777 -16.607 -25.471 1.00 96.44 366 GLU A O 1
ATOM 2841 N N . LEU A 1 367 ? 0.291 -18.646 -26.281 1.00 93.31 367 LEU A N 1
ATOM 2842 C CA . LEU A 1 367 ? 1.542 -19.298 -25.854 1.00 93.31 367 LEU A CA 1
ATOM 2843 C C . LEU A 1 367 ? 2.622 -19.296 -26.944 1.00 93.31 367 LEU A C 1
ATOM 2845 O O . LEU A 1 367 ? 3.760 -19.682 -26.694 1.00 93.31 367 LEU A O 1
ATOM 2849 N N . GLY A 1 368 ? 2.182 -19.053 -28.180 1.00 87.81 368 GLY A N 1
ATOM 2850 C CA . GLY A 1 368 ? 2.500 -19.994 -29.256 1.00 87.81 368 GLY A CA 1
ATOM 2851 C C . GLY A 1 368 ? 3.584 -19.572 -30.218 1.00 87.81 368 GLY A C 1
ATOM 2852 O O . GLY A 1 368 ? 4.295 -18.661 -29.894 1.00 87.81 368 GLY A O 1
ATOM 2853 N N . ASP A 1 369 ? 3.840 -20.095 -31.419 1.00 88.56 369 ASP A N 1
ATOM 2854 C CA . ASP A 1 369 ? 3.418 -21.302 -32.153 1.00 88.56 369 ASP A CA 1
ATOM 2855 C C . ASP A 1 369 ? 1.964 -21.422 -32.647 1.00 88.56 369 ASP A C 1
ATOM 2857 O O . ASP A 1 369 ? 1.592 -22.430 -33.246 1.00 88.56 369 ASP A O 1
ATOM 2861 N N . GLY A 1 370 ? 1.143 -20.389 -32.452 1.00 90.88 370 GLY A N 1
ATOM 2862 C CA . GLY A 1 370 ? -0.270 -20.416 -32.840 1.00 90.88 370 GLY A CA 1
ATOM 2863 C C . GLY A 1 370 ? -1.183 -21.193 -31.882 1.00 90.88 370 GLY A C 1
ATOM 2864 O O . GLY A 1 370 ? -2.391 -21.247 -32.120 1.00 90.88 370 GLY A O 1
ATOM 2865 N N . ARG A 1 371 ? -0.661 -21.756 -30.782 1.00 95.50 371 ARG A N 1
ATOM 2866 C CA . ARG A 1 371 ? -1.480 -22.330 -29.707 1.00 95.50 371 ARG A CA 1
ATOM 2867 C C . ARG A 1 371 ? -2.010 -21.255 -28.767 1.00 95.50 371 ARG A C 1
ATOM 2869 O O . ARG A 1 371 ? -1.376 -20.231 -28.500 1.00 95.50 371 ARG A O 1
ATOM 2876 N N . ARG A 1 372 ? -3.195 -21.538 -28.232 1.00 96.56 372 ARG A N 1
ATOM 2877 C CA . ARG A 1 372 ? -3.882 -20.724 -27.234 1.00 96.56 372 ARG A CA 1
ATOM 2878 C C . ARG A 1 372 ? -4.305 -21.601 -26.074 1.00 96.56 372 ARG A C 1
ATOM 2880 O O . ARG A 1 372 ? -4.714 -22.742 -26.273 1.00 96.56 372 ARG A O 1
ATOM 2887 N N . GLU A 1 373 ? -4.227 -21.034 -24.889 1.00 97.38 373 GLU A N 1
ATOM 2888 C CA . GLU A 1 373 ? -4.765 -21.599 -23.664 1.00 97.38 373 GLU A CA 1
ATOM 2889 C C . GLU A 1 373 ? -5.964 -20.769 -23.225 1.00 97.38 373 GLU A C 1
ATOM 2891 O O . GLU A 1 373 ? -5.979 -19.549 -23.397 1.00 97.38 373 GLU A O 1
ATOM 2896 N N . GLU A 1 374 ? -6.981 -21.429 -22.687 1.00 97.94 374 GLU A N 1
ATOM 2897 C CA . GLU A 1 374 ? -8.168 -20.780 -22.145 1.00 97.94 374 GLU A CA 1
ATOM 2898 C C . GLU A 1 374 ? -8.143 -20.899 -20.623 1.00 97.94 374 GLU A C 1
ATOM 2900 O O . GLU A 1 374 ? -8.102 -21.991 -20.063 1.00 97.94 374 GLU A O 1
ATOM 2905 N N . LEU A 1 375 ? -8.128 -19.744 -19.974 1.00 98.31 375 LEU A N 1
ATOM 2906 C CA . LEU A 1 375 ? -8.209 -19.558 -18.538 1.00 98.31 375 LEU A CA 1
ATOM 2907 C C . LEU A 1 375 ? -9.660 -19.196 -18.219 1.00 98.31 375 LEU A C 1
ATOM 2909 O O . LEU A 1 375 ? -10.268 -18.388 -18.927 1.00 98.31 375 LEU A O 1
ATOM 2913 N N . PHE A 1 376 ? -10.229 -19.759 -17.159 1.00 98.12 376 PHE A N 1
ATOM 2914 C CA . PHE A 1 376 ? -11.609 -19.467 -16.782 1.00 98.12 376 PHE A CA 1
ATOM 2915 C C . PHE A 1 376 ? -11.816 -19.520 -15.269 1.00 98.12 376 PHE A C 1
ATOM 2917 O O . PHE A 1 376 ? -11.067 -20.178 -14.552 1.00 98.12 376 PHE A O 1
ATOM 2924 N N . ILE A 1 377 ? -12.852 -18.824 -14.800 1.00 98.25 377 ILE A N 1
ATOM 2925 C CA . ILE A 1 377 ? -13.388 -18.951 -13.442 1.00 98.25 377 ILE A CA 1
ATOM 2926 C C . ILE A 1 377 ? -14.925 -19.037 -13.482 1.00 98.25 377 ILE A C 1
ATOM 2928 O O . ILE A 1 377 ? -15.569 -18.191 -14.118 1.00 98.25 377 ILE A O 1
ATOM 2932 N N . PRO A 1 378 ? -15.548 -20.021 -12.806 1.00 97.94 378 PRO A N 1
ATOM 2933 C CA . PRO A 1 378 ? -16.996 -20.058 -12.631 1.00 97.94 378 PRO A CA 1
ATOM 2934 C C . PRO A 1 378 ? -17.504 -18.849 -11.831 1.00 97.94 378 PRO A C 1
ATOM 2936 O O . PRO A 1 378 ? -17.002 -18.533 -10.754 1.00 97.94 378 PRO A O 1
ATOM 2939 N N . LYS A 1 379 ? -18.579 -18.202 -12.294 1.00 97.25 379 LYS A N 1
ATOM 2940 C CA . LYS A 1 379 ? -19.217 -17.069 -11.592 1.00 97.25 379 LYS A CA 1
ATOM 2941 C C . LYS A 1 379 ? -19.667 -17.450 -10.183 1.00 97.25 379 LYS A C 1
ATOM 2943 O O . LYS A 1 379 ? -19.576 -16.631 -9.277 1.00 97.25 379 LYS A O 1
ATOM 2948 N N . GLN A 1 380 ? -20.130 -18.689 -10.001 1.00 96.88 380 GLN A N 1
ATOM 2949 C CA . GLN A 1 380 ? -20.535 -19.213 -8.694 1.00 96.88 380 GLN A CA 1
ATOM 2950 C C . GLN A 1 380 ? -19.355 -19.323 -7.727 1.00 96.88 380 GLN A C 1
ATOM 2952 O O . GLN A 1 380 ? -19.516 -19.031 -6.547 1.00 96.88 380 GLN A O 1
ATOM 2957 N N . GLU A 1 381 ? -18.174 -19.700 -8.220 1.00 97.88 381 GLU A N 1
ATOM 2958 C CA . GLU A 1 381 ? -16.960 -19.765 -7.407 1.00 97.88 381 GLU A CA 1
ATOM 2959 C C . GLU A 1 381 ? -16.542 -18.365 -6.946 1.00 97.88 381 GLU A C 1
ATOM 2961 O O . GLU A 1 381 ? -16.273 -18.153 -5.763 1.00 97.88 381 GLU A O 1
ATOM 2966 N N . LEU A 1 382 ? -16.581 -17.384 -7.853 1.00 97.50 382 LEU A N 1
ATOM 2967 C CA . LEU A 1 382 ? -16.301 -15.991 -7.511 1.00 97.50 382 LEU A CA 1
ATOM 2968 C C . LEU A 1 382 ? -17.339 -15.425 -6.522 1.00 97.50 382 LEU A C 1
ATOM 2970 O O . LEU A 1 382 ? -16.964 -14.782 -5.546 1.00 97.50 382 LEU A O 1
ATOM 2974 N N . ALA A 1 383 ? -18.628 -15.721 -6.722 1.00 97.38 383 ALA A N 1
ATOM 2975 C CA . ALA A 1 383 ? -19.709 -15.308 -5.825 1.00 97.38 383 ALA A CA 1
ATOM 2976 C C . ALA A 1 383 ? -19.611 -15.943 -4.428 1.00 97.38 383 ALA A C 1
ATOM 2978 O O . ALA A 1 383 ? -19.871 -15.291 -3.413 1.00 97.38 383 ALA A O 1
ATOM 2979 N N . ALA A 1 384 ? -19.185 -17.206 -4.349 1.00 97.56 384 ALA A N 1
ATOM 2980 C CA . ALA A 1 384 ? -19.020 -17.914 -3.085 1.00 97.56 384 ALA A CA 1
ATOM 2981 C C . ALA A 1 384 ? -18.000 -17.233 -2.154 1.00 97.56 384 ALA A C 1
ATOM 2983 O O . ALA A 1 384 ? -18.175 -17.271 -0.934 1.00 97.56 384 ALA A O 1
ATOM 2984 N N . LYS A 1 385 ? -16.981 -16.552 -2.702 1.00 98.25 385 LYS A N 1
ATOM 2985 C CA . LYS A 1 385 ? -15.947 -15.850 -1.916 1.00 98.25 385 LYS A CA 1
ATOM 2986 C C . LYS A 1 385 ? -16.520 -14.748 -1.024 1.00 98.25 385 LYS A C 1
ATOM 2988 O O . LYS A 1 385 ? -16.083 -14.595 0.117 1.00 98.25 385 LYS A O 1
ATOM 2993 N N . PHE A 1 386 ? -17.532 -14.024 -1.500 1.00 98.00 386 PHE A N 1
ATOM 2994 C CA . PHE A 1 386 ? -18.165 -12.933 -0.753 1.00 98.00 386 PHE A CA 1
ATOM 2995 C C . PHE A 1 386 ? -19.542 -13.292 -0.174 1.00 98.00 386 PHE A C 1
ATOM 2997 O O . PHE A 1 386 ? -20.172 -12.460 0.478 1.00 98.00 386 PHE A O 1
ATOM 3004 N N . ALA A 1 387 ? -19.998 -14.542 -0.310 1.00 97.44 387 ALA A N 1
ATOM 3005 C CA . ALA A 1 387 ? -21.302 -14.982 0.193 1.00 97.44 387 ALA A CA 1
ATOM 3006 C C . ALA A 1 387 ? -21.473 -14.806 1.715 1.00 97.44 387 ALA A C 1
ATOM 3008 O O . ALA A 1 387 ? -22.593 -14.593 2.179 1.00 97.44 387 ALA A O 1
ATOM 3009 N N . GLY A 1 388 ? -20.374 -14.864 2.480 1.00 97.56 388 GLY A N 1
ATOM 3010 C CA . GLY A 1 388 ? -20.362 -14.695 3.938 1.00 97.56 388 GLY A CA 1
ATOM 3011 C C . GLY A 1 388 ? -20.325 -13.246 4.442 1.00 97.56 388 GLY A C 1
ATOM 3012 O O . GLY A 1 388 ? -20.186 -13.043 5.647 1.00 97.56 388 GLY A O 1
ATOM 3013 N N . LEU A 1 389 ? -20.382 -12.248 3.557 1.00 98.12 389 LEU A N 1
ATOM 3014 C CA . LEU A 1 389 ? -20.467 -10.836 3.941 1.00 98.12 389 LEU A CA 1
ATOM 3015 C C . LEU A 1 389 ? -21.916 -10.420 4.264 1.00 98.12 389 LEU A C 1
ATOM 3017 O O . LEU A 1 389 ? -22.865 -11.149 3.972 1.00 98.12 389 LEU A O 1
ATOM 3021 N N . SER A 1 390 ? -22.086 -9.242 4.876 1.00 97.75 390 SER A N 1
ATOM 3022 C CA . SER A 1 390 ? -23.406 -8.624 5.074 1.00 97.75 390 SER A CA 1
ATOM 3023 C C . SER A 1 390 ? -24.049 -8.268 3.727 1.00 97.75 390 SER A C 1
ATOM 3025 O O . SER A 1 390 ? -23.349 -8.105 2.732 1.00 97.75 390 SER A O 1
ATOM 3027 N N . ASP A 1 391 ? -25.373 -8.095 3.680 1.00 97.19 391 ASP A N 1
ATOM 3028 C CA . ASP A 1 391 ? -26.067 -7.681 2.448 1.00 97.19 391 ASP A CA 1
ATOM 3029 C C . ASP A 1 391 ? -25.512 -6.380 1.866 1.00 97.19 391 ASP A C 1
ATOM 3031 O O . ASP A 1 391 ? -25.355 -6.266 0.655 1.00 97.19 391 ASP A O 1
ATOM 3035 N N . GLU A 1 392 ? -25.192 -5.417 2.728 1.00 97.31 392 GLU A N 1
ATOM 3036 C CA . GLU A 1 392 ? -24.594 -4.140 2.341 1.00 97.31 392 GLU A CA 1
ATOM 3037 C C . GLU A 1 392 ? -23.234 -4.338 1.660 1.00 97.31 392 GLU A C 1
ATOM 3039 O O . GLU A 1 392 ? -23.015 -3.839 0.561 1.00 97.31 392 GLU A O 1
ATOM 3044 N N . HIS A 1 393 ? -22.354 -5.144 2.258 1.00 98.31 393 HIS A N 1
ATOM 3045 C CA . HIS A 1 393 ? -21.032 -5.434 1.701 1.00 98.31 393 HIS A CA 1
ATOM 3046 C C . HIS A 1 393 ? -21.088 -6.325 0.456 1.00 98.31 393 HIS A C 1
ATOM 3048 O O . HIS A 1 393 ? -20.264 -6.170 -0.439 1.00 98.31 393 HIS A O 1
ATOM 3054 N N . ARG A 1 394 ? -22.067 -7.233 0.352 1.00 97.94 394 ARG A N 1
ATOM 3055 C CA . ARG A 1 394 ? -22.268 -8.052 -0.855 1.00 97.94 394 ARG A CA 1
ATOM 3056 C C . ARG A 1 394 ? -22.663 -7.207 -2.061 1.00 97.94 394 ARG A C 1
ATOM 3058 O O . ARG A 1 394 ? -22.110 -7.432 -3.131 1.00 97.94 394 ARG A O 1
ATOM 3065 N N . ARG A 1 395 ? -23.524 -6.198 -1.878 1.00 97.19 395 ARG A N 1
ATOM 3066 C CA . ARG A 1 395 ? -23.940 -5.280 -2.959 1.00 97.19 395 ARG A CA 1
ATOM 3067 C C . ARG A 1 395 ? -22.779 -4.529 -3.600 1.00 97.19 395 ARG A C 1
ATOM 3069 O O . ARG A 1 395 ? -22.865 -4.111 -4.747 1.00 97.19 395 ARG A O 1
ATOM 3076 N N . MET A 1 396 ? -21.663 -4.368 -2.896 1.00 97.88 396 MET A N 1
ATOM 3077 C CA . MET A 1 396 ? -20.474 -3.741 -3.475 1.00 97.88 396 MET A CA 1
ATOM 3078 C C . MET A 1 396 ? -19.895 -4.566 -4.635 1.00 97.88 396 MET A C 1
ATOM 3080 O O . MET A 1 396 ? -19.310 -4.002 -5.556 1.00 97.88 396 MET A O 1
ATOM 3084 N N . PHE A 1 397 ? -20.105 -5.887 -4.637 1.00 97.88 397 PHE A N 1
ATOM 3085 C CA . PHE A 1 397 ? -19.692 -6.788 -5.715 1.00 97.88 397 PHE A CA 1
ATOM 3086 C C . PHE A 1 397 ? -20.684 -6.827 -6.890 1.00 97.88 397 PHE A C 1
ATOM 3088 O O . PHE A 1 397 ? -20.377 -7.432 -7.923 1.00 97.88 397 PHE A O 1
ATOM 3095 N N . ASP A 1 398 ? -21.820 -6.119 -6.811 1.00 96.38 398 ASP A N 1
ATOM 3096 C CA . ASP A 1 398 ? -22.774 -5.977 -7.924 1.00 96.38 398 ASP A CA 1
ATOM 3097 C C . ASP A 1 398 ? -22.096 -5.369 -9.163 1.00 96.38 398 ASP A C 1
ATOM 3099 O O . ASP A 1 398 ? -22.508 -5.617 -10.301 1.00 96.38 398 ASP A O 1
ATOM 3103 N N . VAL A 1 399 ? -20.990 -4.638 -8.964 1.00 95.94 399 VAL A N 1
ATOM 3104 C CA . VAL A 1 399 ? -20.148 -4.095 -10.037 1.00 95.94 399 VAL A CA 1
ATOM 3105 C C . VAL A 1 399 ? -19.614 -5.166 -10.986 1.00 95.94 399 VAL A C 1
ATOM 3107 O O . VAL A 1 399 ? -19.339 -4.838 -12.134 1.00 95.94 399 VAL A O 1
ATOM 3110 N N . PHE A 1 400 ? -19.508 -6.434 -10.571 1.00 96.00 400 PHE A N 1
ATOM 3111 C CA . PHE A 1 400 ? -19.123 -7.549 -11.446 1.00 96.00 400 PHE A CA 1
ATOM 3112 C C . PHE A 1 400 ? -20.289 -8.070 -12.296 1.00 96.00 400 PHE A C 1
ATOM 3114 O O . PHE A 1 400 ? -20.074 -8.670 -13.354 1.00 96.00 400 PHE A O 1
ATOM 3121 N N . GLY A 1 401 ? -21.532 -7.847 -11.858 1.00 94.19 401 GLY A N 1
ATOM 3122 C CA . GLY A 1 401 ? -22.735 -8.368 -12.499 1.00 94.19 401 GLY A CA 1
ATOM 3123 C C . GLY A 1 401 ? -22.819 -9.898 -12.468 1.00 94.19 401 GLY A C 1
ATOM 3124 O O . GLY A 1 401 ? -23.107 -10.521 -13.489 1.00 94.19 401 GLY A O 1
ATOM 3125 N N . LEU A 1 402 ? -22.532 -10.552 -11.343 1.00 92.88 402 LEU A N 1
ATOM 3126 C CA . LEU A 1 402 ? -22.568 -12.022 -11.293 1.00 92.88 402 LEU A CA 1
ATOM 3127 C C . LEU A 1 402 ? -23.995 -12.595 -11.262 1.00 92.88 402 LEU A C 1
ATOM 3129 O O . LEU A 1 402 ? -24.212 -13.677 -11.804 1.00 92.88 402 LEU A O 1
ATOM 3133 N N . ASP A 1 403 ? -24.970 -11.841 -10.750 1.00 84.38 403 ASP A N 1
ATOM 3134 C CA . ASP A 1 403 ? -26.295 -12.357 -10.366 1.00 84.38 403 ASP A CA 1
ATOM 3135 C C . ASP A 1 403 ? -27.282 -12.624 -11.512 1.00 84.38 403 ASP A C 1
ATOM 3137 O O . ASP A 1 403 ? -28.426 -12.994 -11.269 1.00 84.38 403 ASP A O 1
ATOM 3141 N N . GLY A 1 404 ? -26.884 -12.456 -12.777 1.00 68.44 404 GLY A N 1
ATOM 3142 C CA . GLY A 1 404 ? -27.724 -12.783 -13.945 1.00 68.44 404 GLY A CA 1
ATOM 3143 C C . GLY A 1 404 ? -29.015 -11.955 -14.100 1.00 68.44 404 GLY A C 1
ATOM 3144 O O . GLY A 1 404 ? -29.624 -11.976 -15.160 1.00 68.44 404 GLY A O 1
ATOM 3145 N N . THR A 1 405 ? -29.406 -11.169 -13.096 1.00 58.03 405 THR A N 1
ATOM 3146 C CA . THR A 1 405 ? -30.626 -10.346 -13.055 1.00 58.03 405 THR A CA 1
ATOM 3147 C C . THR A 1 405 ? -30.537 -9.069 -13.895 1.00 58.03 405 THR A C 1
ATOM 3149 O O . THR A 1 405 ? -31.554 -8.437 -14.166 1.00 58.03 405 THR A O 1
ATOM 3152 N N . ALA A 1 406 ? -29.342 -8.694 -14.360 1.00 50.88 406 ALA A N 1
ATOM 3153 C CA . ALA A 1 406 ? -29.084 -7.439 -15.071 1.00 50.88 406 ALA A CA 1
ATOM 3154 C C . ALA A 1 406 ? -29.119 -7.550 -16.613 1.00 50.88 406 ALA A C 1
ATOM 3156 O O . ALA A 1 406 ? -28.402 -6.816 -17.291 1.00 50.88 406 ALA A O 1
ATOM 3157 N N . GLU A 1 407 ? -29.920 -8.450 -17.191 1.00 49.50 407 GLU A N 1
ATOM 3158 C CA . GLU A 1 407 ? -30.030 -8.594 -18.658 1.00 49.50 407 GLU A CA 1
ATOM 3159 C C . GLU A 1 407 ? -30.968 -7.568 -19.334 1.00 49.50 407 GLU A C 1
ATOM 3161 O O . GLU A 1 407 ? -31.113 -7.580 -20.552 1.00 49.50 407 GLU A O 1
ATOM 3166 N N . LEU A 1 408 ? -31.566 -6.631 -18.581 1.00 49.56 408 LEU A N 1
ATOM 3167 C CA . LEU A 1 408 ? -32.517 -5.638 -19.118 1.00 49.56 408 LEU A CA 1
ATOM 3168 C C . LEU A 1 408 ? -32.086 -4.165 -18.997 1.00 49.56 408 LEU A C 1
ATOM 3170 O O . LEU A 1 408 ? -32.869 -3.279 -19.340 1.00 49.56 408 LEU A O 1
ATOM 3174 N N . VAL A 1 409 ? -30.860 -3.859 -18.558 1.00 45.56 409 VAL A N 1
ATOM 3175 C CA . VAL A 1 409 ? -30.405 -2.457 -18.518 1.00 45.56 409 VAL A CA 1
ATOM 3176 C C . VAL A 1 409 ? -29.941 -2.025 -19.909 1.00 45.56 409 VAL A C 1
ATOM 3178 O O . VAL A 1 409 ? -28.908 -2.456 -20.418 1.00 45.56 409 VAL A O 1
ATOM 3181 N N . THR A 1 410 ? -30.775 -1.178 -20.506 1.00 42.31 410 THR A N 1
ATOM 3182 C CA . THR A 1 410 ? -30.605 -0.399 -21.734 1.00 42.31 410 THR A CA 1
ATOM 3183 C C . THR A 1 410 ? -29.160 -0.029 -22.048 1.00 42.31 410 THR A C 1
ATOM 3185 O O . THR A 1 410 ? -28.438 0.519 -21.220 1.00 42.31 410 THR A O 1
ATOM 3188 N N . THR A 1 411 ? -28.781 -0.282 -23.298 1.00 40.41 411 THR A N 1
ATOM 3189 C CA . THR A 1 411 ? -27.529 0.104 -23.948 1.00 40.41 411 THR A CA 1
ATOM 3190 C C . THR A 1 411 ? -27.313 1.620 -23.934 1.00 40.41 411 THR A C 1
ATOM 3192 O O . THR A 1 411 ? -27.486 2.289 -24.953 1.00 40.41 411 THR A O 1
ATOM 3195 N N . GLU A 1 412 ? -26.883 2.187 -22.812 1.00 40.53 412 GLU A N 1
ATOM 3196 C CA . GLU A 1 412 ? -26.029 3.365 -22.887 1.00 40.53 412 GLU A CA 1
ATOM 3197 C C . GLU A 1 412 ? -24.671 2.887 -23.395 1.00 40.53 412 GLU A C 1
ATOM 3199 O O . GLU A 1 412 ? -24.000 2.057 -22.779 1.00 40.53 412 GLU A O 1
ATOM 3204 N N . ARG A 1 413 ? -24.308 3.351 -24.597 1.00 37.72 413 ARG A N 1
ATOM 3205 C CA . ARG A 1 413 ? -22.988 3.119 -25.188 1.00 37.72 413 ARG A CA 1
ATOM 3206 C C . ARG A 1 413 ? -21.930 3.401 -24.116 1.00 37.72 413 ARG A C 1
ATOM 3208 O O . ARG A 1 413 ? -21.942 4.510 -23.578 1.00 37.72 413 ARG A O 1
ATOM 3215 N N . PRO A 1 414 ? -21.017 2.459 -23.819 1.00 44.19 414 PRO A N 1
ATOM 3216 C CA . PRO A 1 414 ? -19.935 2.737 -22.892 1.00 44.19 414 PRO A CA 1
ATOM 3217 C C . PRO A 1 414 ? -19.207 3.989 -23.375 1.00 44.19 414 PRO A C 1
ATOM 3219 O O . PRO A 1 414 ? -18.871 4.101 -24.560 1.00 44.19 414 PRO A O 1
ATOM 3222 N N . ARG A 1 415 ? -18.998 4.948 -22.462 1.00 44.56 415 ARG A N 1
ATOM 3223 C CA . ARG A 1 415 ? -18.029 6.023 -22.681 1.00 44.56 415 ARG A CA 1
ATOM 3224 C C . ARG A 1 415 ? -16.749 5.331 -23.128 1.00 44.56 415 ARG A C 1
ATOM 3226 O O . ARG A 1 415 ? -16.275 4.434 -22.437 1.00 44.56 415 ARG A O 1
ATOM 3233 N N . ASN A 1 416 ? -16.275 5.682 -24.320 1.00 36.94 416 ASN A N 1
ATOM 3234 C CA . ASN A 1 416 ? -15.019 5.186 -24.858 1.00 36.94 416 ASN A CA 1
ATOM 3235 C C . ASN A 1 416 ? -13.957 5.485 -23.798 1.00 36.94 416 ASN A C 1
ATOM 3237 O O . ASN A 1 416 ? -13.560 6.639 -23.641 1.00 36.94 416 ASN A O 1
ATOM 3241 N N . PHE A 1 417 ? -13.548 4.476 -23.030 1.00 43.00 417 PHE A N 1
ATOM 3242 C CA . PHE A 1 417 ? -12.324 4.588 -22.261 1.00 43.00 417 PHE A CA 1
ATOM 3243 C C . PHE A 1 417 ? -11.241 4.822 -23.309 1.00 43.00 417 PHE A C 1
ATOM 3245 O O . PHE A 1 417 ? -11.156 4.032 -24.260 1.00 43.00 417 PHE A O 1
ATOM 3252 N N . PRO A 1 418 ? -10.490 5.932 -23.245 1.00 33.66 418 PRO A N 1
ATOM 3253 C CA . PRO A 1 418 ? -9.374 6.105 -24.144 1.00 33.66 418 PRO A CA 1
ATOM 3254 C C . PRO A 1 418 ? -8.437 4.934 -23.870 1.00 33.66 418 PRO A C 1
ATOM 3256 O O . PRO A 1 418 ? -7.783 4.888 -22.835 1.00 33.66 418 PRO A O 1
ATOM 3259 N N . ILE A 1 419 ? -8.402 3.968 -24.792 1.00 40.12 419 ILE A N 1
ATOM 3260 C CA . ILE A 1 419 ? -7.277 3.052 -24.913 1.00 40.12 419 ILE A CA 1
ATOM 3261 C C . ILE A 1 419 ? -6.099 3.996 -25.094 1.00 40.12 419 ILE A C 1
ATOM 3263 O O . ILE A 1 419 ? -5.949 4.591 -26.166 1.00 40.12 419 ILE A O 1
ATOM 3267 N N . GLN A 1 420 ? -5.339 4.225 -24.024 1.00 36.91 420 GLN A N 1
ATOM 3268 C CA . GLN A 1 420 ? -4.109 4.984 -24.102 1.00 36.91 420 GLN A CA 1
ATOM 3269 C C . GLN A 1 420 ? -3.203 4.174 -25.020 1.00 36.91 420 GLN A C 1
ATOM 3271 O O . GLN A 1 420 ? -2.539 3.223 -24.615 1.00 36.91 420 GLN A O 1
ATOM 3276 N N . LYS A 1 421 ? -3.233 4.505 -26.314 1.00 33.12 421 LYS A N 1
ATOM 3277 C CA . LYS A 1 421 ? -2.198 4.092 -27.242 1.00 33.12 421 LYS A CA 1
ATOM 3278 C C . LYS A 1 421 ? -0.910 4.611 -26.626 1.00 33.12 421 LYS A C 1
ATOM 3280 O O . LYS A 1 421 ? -0.675 5.816 -26.648 1.00 33.12 421 LYS A O 1
ATOM 3285 N N . ARG A 1 422 ? -0.089 3.711 -26.081 1.00 33.44 422 ARG A N 1
ATOM 3286 C CA . ARG A 1 422 ? 1.341 3.967 -25.919 1.00 33.44 422 ARG A CA 1
ATOM 3287 C C . ARG A 1 422 ? 1.823 4.508 -27.261 1.00 33.44 422 ARG A C 1
ATOM 3289 O O . ARG A 1 422 ? 1.784 3.802 -28.270 1.00 33.44 422 ARG A O 1
ATOM 3296 N N . ILE A 1 423 ? 2.148 5.796 -27.285 1.00 30.25 423 ILE A N 1
ATOM 3297 C CA . ILE A 1 423 ? 2.591 6.493 -28.484 1.00 30.25 423 ILE A CA 1
ATOM 3298 C C . ILE A 1 423 ? 3.950 5.902 -28.848 1.00 30.25 423 ILE A C 1
ATOM 3300 O O . ILE A 1 423 ? 4.958 6.157 -28.194 1.00 30.25 423 ILE A O 1
ATOM 3304 N N . ALA A 1 424 ? 3.962 5.094 -29.905 1.00 33.03 424 ALA A N 1
ATOM 3305 C CA . ALA A 1 424 ? 5.144 4.929 -30.727 1.00 33.03 424 ALA A CA 1
ATOM 3306 C C . ALA A 1 424 ? 5.500 6.312 -31.296 1.00 33.03 424 ALA A C 1
ATOM 3308 O O . ALA A 1 424 ? 4.645 6.971 -31.893 1.00 33.03 424 ALA A O 1
ATOM 3309 N N . ARG A 1 425 ? 6.741 6.750 -31.047 1.00 34.81 425 ARG A N 1
ATOM 3310 C CA . ARG A 1 425 ? 7.329 8.025 -31.487 1.00 34.81 425 ARG A CA 1
ATOM 3311 C C . ARG A 1 425 ? 6.949 8.336 -32.942 1.00 34.81 425 ARG A C 1
ATOM 3313 O O . ARG A 1 425 ? 7.327 7.601 -33.851 1.00 34.81 425 ARG A O 1
ATOM 3320 N N . GLY A 1 426 ? 6.229 9.437 -33.138 1.00 27.69 426 GLY A N 1
ATOM 3321 C CA . GLY A 1 426 ? 5.956 10.042 -34.437 1.00 27.69 426 GLY A CA 1
ATOM 3322 C C . GLY A 1 426 ? 6.511 11.461 -34.453 1.00 27.69 426 GLY A C 1
ATOM 3323 O O . GLY A 1 426 ? 6.056 12.314 -33.698 1.00 27.69 426 GLY A O 1
ATOM 3324 N N . THR A 1 427 ? 7.516 11.673 -35.293 1.00 38.47 427 THR A N 1
ATOM 3325 C CA . THR A 1 427 ? 8.054 12.966 -35.719 1.00 38.47 427 THR A CA 1
ATOM 3326 C C . THR A 1 427 ? 6.955 13.813 -36.370 1.00 38.47 427 THR A C 1
ATOM 3328 O O . THR A 1 427 ? 6.245 13.325 -37.248 1.00 38.47 427 THR A O 1
ATOM 3331 N N . GLY A 1 428 ? 6.813 15.074 -35.957 1.00 28.69 428 GLY A N 1
ATOM 3332 C CA . GLY A 1 428 ? 5.802 15.985 -36.495 1.00 28.69 428 GLY A CA 1
ATOM 3333 C C . GLY A 1 428 ? 6.120 17.447 -36.203 1.00 28.69 428 GLY A C 1
ATOM 3334 O O . GLY A 1 428 ? 6.149 17.853 -35.049 1.00 28.69 428 GLY A O 1
ATOM 3335 N N . ASP A 1 429 ? 6.374 18.171 -37.287 1.00 27.70 429 ASP A N 1
ATOM 3336 C CA . ASP A 1 429 ? 6.809 19.560 -37.424 1.00 27.70 429 ASP A CA 1
ATOM 3337 C C . ASP A 1 429 ? 5.970 20.630 -36.708 1.00 27.70 429 ASP A C 1
ATOM 3339 O O . ASP A 1 429 ? 4.747 20.543 -36.582 1.00 27.70 429 ASP A O 1
ATOM 3343 N N . LEU A 1 430 ? 6.680 21.701 -36.352 1.00 30.42 430 LEU A N 1
ATOM 3344 C CA . LEU A 1 430 ? 6.195 22.989 -35.866 1.00 30.42 430 LEU A CA 1
ATOM 3345 C C . LEU A 1 430 ? 5.644 23.849 -37.014 1.00 30.42 430 LEU A C 1
ATOM 3347 O O . LEU A 1 430 ? 6.332 24.066 -38.008 1.00 30.42 430 LEU A O 1
ATOM 3351 N N . SER A 1 431 ? 4.470 24.461 -36.824 1.00 29.48 431 SER A N 1
ATOM 3352 C CA . SER A 1 431 ? 4.210 25.812 -37.347 1.00 29.48 431 SER A CA 1
ATOM 3353 C C . SER A 1 431 ? 3.102 26.549 -36.574 1.00 29.48 431 SER A C 1
ATOM 3355 O O . SER A 1 431 ? 1.958 26.117 -36.515 1.00 29.48 431 SER A O 1
ATOM 3357 N N . ASP A 1 432 ? 3.535 27.677 -36.008 1.00 27.00 432 ASP A N 1
ATOM 3358 C CA . ASP A 1 432 ? 2.927 29.013 -35.966 1.00 27.00 432 ASP A CA 1
ATOM 3359 C C . ASP A 1 432 ? 1.663 29.412 -35.170 1.00 27.00 432 ASP A C 1
ATOM 3361 O O . ASP A 1 432 ? 0.605 28.794 -35.217 1.00 27.00 432 ASP A O 1
ATOM 3365 N N . ALA A 1 433 ? 1.824 30.629 -34.614 1.00 25.48 433 ALA A N 1
ATOM 3366 C CA . ALA A 1 433 ? 0.871 31.615 -34.077 1.00 25.48 433 ALA A CA 1
ATOM 3367 C C . ALA A 1 433 ? 0.237 31.323 -32.695 1.00 25.48 433 ALA A C 1
ATOM 3369 O O . ALA A 1 433 ? -0.315 30.264 -32.453 1.00 25.48 433 ALA A O 1
ATOM 3370 N N . GLY A 1 434 ? 0.206 32.235 -31.717 1.00 24.28 434 GLY A N 1
ATOM 3371 C CA . GLY A 1 434 ? 0.552 33.652 -31.683 1.00 24.28 434 GLY A CA 1
ATOM 3372 C C . GLY A 1 434 ? 0.095 34.296 -30.358 1.00 24.28 434 GLY A C 1
ATOM 3373 O O . GLY A 1 434 ? -0.847 33.842 -29.722 1.00 24.28 434 GLY A O 1
ATOM 3374 N N . THR A 1 435 ? 0.807 35.359 -29.983 1.00 26.88 435 THR A N 1
ATOM 3375 C CA . THR A 1 435 ? 0.374 36.558 -29.237 1.00 26.88 435 THR A CA 1
ATOM 3376 C C . THR A 1 435 ? -0.406 36.409 -27.918 1.00 26.88 435 THR A C 1
ATOM 3378 O O . THR A 1 435 ? -1.615 36.209 -27.873 1.00 26.88 435 THR A O 1
ATOM 3381 N N . ASN A 1 436 ? 0.315 36.689 -26.833 1.00 26.69 436 ASN A N 1
ATOM 3382 C CA . ASN A 1 436 ? -0.171 36.948 -25.479 1.00 26.69 436 ASN A CA 1
ATOM 3383 C C . ASN A 1 436 ? -0.775 38.371 -25.376 1.00 26.69 436 ASN A C 1
ATOM 3385 O O . ASN A 1 436 ? -0.214 39.302 -25.966 1.00 26.69 436 ASN A O 1
ATOM 3389 N N . PRO A 1 437 ? -1.825 38.588 -24.563 1.00 28.30 437 PRO A N 1
ATOM 3390 C CA . PRO A 1 437 ? -1.725 39.704 -23.630 1.00 28.30 437 PRO A CA 1
ATOM 3391 C C . PRO A 1 437 ? -2.151 39.351 -22.200 1.00 28.30 437 PRO A C 1
ATOM 3393 O O . PRO A 1 437 ? -3.043 38.550 -21.941 1.00 28.30 437 PRO A O 1
ATOM 3396 N N . ALA A 1 438 ? -1.465 40.035 -21.290 1.00 28.23 438 ALA A N 1
ATOM 3397 C CA . ALA A 1 438 ? -1.570 39.994 -19.845 1.00 28.23 438 ALA A CA 1
ATOM 3398 C C . ALA A 1 438 ? -2.997 40.131 -19.289 1.00 28.23 438 ALA A C 1
ATOM 3400 O O . ALA A 1 438 ? -3.746 41.019 -19.694 1.00 28.23 438 ALA A O 1
ATOM 3401 N N . ALA A 1 439 ? -3.286 39.353 -18.246 1.00 27.03 439 ALA A N 1
ATOM 3402 C CA . ALA A 1 439 ? -4.194 39.747 -17.180 1.00 27.03 439 ALA A CA 1
ATOM 3403 C C . ALA A 1 439 ? -3.780 39.076 -15.861 1.00 27.03 439 ALA A C 1
ATOM 3405 O O . ALA A 1 439 ? -3.484 37.884 -15.819 1.00 27.03 439 ALA A O 1
ATOM 3406 N N . ASP A 1 440 ? -3.716 39.921 -14.834 1.00 29.75 440 ASP A N 1
ATOM 3407 C CA . ASP A 1 440 ? -3.688 39.641 -13.402 1.00 29.75 440 ASP A CA 1
ATOM 3408 C C . ASP A 1 440 ? -4.379 38.336 -12.989 1.00 29.75 440 ASP A C 1
ATOM 3410 O O . ASP A 1 440 ? -5.554 38.146 -13.286 1.00 29.75 440 ASP A O 1
ATOM 3414 N N . ASP A 1 441 ? -3.702 37.533 -12.163 1.00 25.66 441 ASP A N 1
ATOM 3415 C CA . ASP A 1 441 ? -4.399 36.841 -11.080 1.00 25.66 441 ASP A CA 1
ATOM 3416 C C . ASP A 1 441 ? -3.477 36.608 -9.877 1.00 25.66 441 ASP A C 1
ATOM 3418 O O . ASP A 1 441 ? -2.537 35.807 -9.871 1.00 25.66 441 ASP A O 1
ATOM 3422 N N . ARG A 1 442 ? -3.753 37.384 -8.826 1.00 27.75 442 ARG A N 1
ATOM 3423 C CA . ARG A 1 442 ? -3.280 37.146 -7.466 1.00 27.75 442 ARG A CA 1
ATOM 3424 C C . ARG A 1 442 ? -4.187 36.094 -6.827 1.00 27.75 442 ARG A C 1
ATOM 3426 O O . ARG A 1 442 ? -5.399 36.180 -6.947 1.00 27.75 442 ARG A O 1
ATOM 3433 N N . ALA A 1 443 ? -3.563 35.244 -6.010 1.00 30.27 443 ALA A N 1
ATOM 3434 C CA . ALA A 1 443 ? -4.160 34.331 -5.028 1.00 30.27 443 ALA A CA 1
ATOM 3435 C C . ALA A 1 443 ? -4.531 32.916 -5.513 1.00 30.27 443 ALA A C 1
ATOM 3437 O O . ALA A 1 443 ? -5.697 32.575 -5.657 1.00 30.27 443 ALA A O 1
ATOM 3438 N N . ASN A 1 444 ? -3.525 32.035 -5.586 1.00 28.27 444 ASN A N 1
ATOM 3439 C CA . ASN A 1 444 ? -3.600 30.730 -4.914 1.00 28.27 444 ASN A CA 1
ATOM 3440 C C . ASN A 1 444 ? -2.210 30.079 -4.834 1.00 28.27 444 ASN A C 1
ATOM 3442 O O . ASN A 1 444 ? -1.782 29.342 -5.715 1.00 28.27 444 ASN A O 1
ATOM 3446 N N . ALA A 1 445 ? -1.482 30.377 -3.760 1.00 25.17 445 ALA A N 1
ATOM 3447 C CA . ALA A 1 445 ? -0.210 29.741 -3.443 1.00 25.17 445 ALA A CA 1
ATOM 3448 C C . ALA A 1 445 ? -0.253 29.272 -1.988 1.00 25.17 445 ALA A C 1
ATOM 3450 O O . ALA A 1 445 ? 0.057 30.053 -1.097 1.00 25.17 445 ALA A O 1
ATOM 3451 N N . ALA A 1 446 ? -0.678 28.024 -1.758 1.00 28.62 446 ALA A N 1
ATOM 3452 C CA . ALA A 1 446 ? -0.327 27.221 -0.578 1.00 28.62 446 ALA A CA 1
ATOM 3453 C C . ALA A 1 446 ? -1.008 25.838 -0.620 1.00 28.62 446 ALA A C 1
ATOM 3455 O O . ALA A 1 446 ? -2.010 25.620 0.049 1.00 28.62 446 ALA A O 1
ATOM 3456 N N . ALA A 1 447 ? -0.448 24.897 -1.385 1.00 25.81 447 ALA A N 1
ATOM 3457 C CA . ALA A 1 447 ? -0.546 23.454 -1.111 1.00 25.81 447 ALA A CA 1
ATOM 3458 C C . ALA A 1 447 ? 0.490 22.683 -1.951 1.00 25.81 447 ALA A C 1
ATOM 3460 O O . ALA A 1 447 ? 0.171 21.733 -2.660 1.00 25.81 447 ALA A O 1
ATOM 3461 N N . GLY A 1 448 ? 1.752 23.119 -1.907 1.00 24.36 448 GLY A N 1
ATOM 3462 C CA . GLY A 1 448 ? 2.857 22.282 -2.365 1.00 24.36 448 GLY A CA 1
ATOM 3463 C C . GLY A 1 448 ? 3.078 21.189 -1.328 1.00 24.36 448 GLY A C 1
ATOM 3464 O O . GLY A 1 448 ? 3.606 21.470 -0.253 1.00 24.36 448 GLY A O 1
ATOM 3465 N N . ALA A 1 449 ? 2.640 19.964 -1.619 1.00 26.92 449 ALA A N 1
ATOM 3466 C CA . ALA A 1 449 ? 3.048 18.806 -0.837 1.00 26.92 449 ALA A CA 1
ATOM 3467 C C . ALA A 1 449 ? 4.589 18.744 -0.849 1.00 26.92 449 ALA A C 1
ATOM 3469 O O . ALA A 1 449 ? 5.189 18.849 -1.924 1.00 26.92 449 ALA A O 1
ATOM 3470 N N . PRO A 1 450 ? 5.258 18.635 0.312 1.00 24.80 450 PRO A N 1
ATOM 3471 C CA . PRO A 1 450 ? 6.707 18.532 0.337 1.00 24.80 450 PRO A CA 1
ATOM 3472 C C . PRO A 1 450 ? 7.136 17.261 -0.411 1.00 24.80 450 PRO A C 1
ATOM 3474 O O . PRO A 1 450 ? 6.432 16.250 -0.343 1.00 24.80 450 PRO A O 1
ATOM 3477 N N . PRO A 1 451 ? 8.297 17.262 -1.093 1.00 31.53 451 PRO A N 1
ATOM 3478 C CA . PRO A 1 451 ? 8.864 16.018 -1.584 1.00 31.53 451 PRO A CA 1
ATOM 3479 C C . PRO A 1 451 ? 9.017 15.085 -0.384 1.00 31.53 451 PRO A C 1
ATOM 3481 O O . PRO A 1 451 ? 9.635 15.469 0.614 1.00 31.53 451 PRO A O 1
ATOM 3484 N N . LEU A 1 452 ? 8.441 13.883 -0.475 1.00 30.05 452 LEU A N 1
ATOM 3485 C CA . LEU A 1 452 ? 8.683 12.788 0.460 1.00 30.05 452 LEU A CA 1
ATOM 3486 C C . LEU A 1 452 ? 10.196 12.548 0.506 1.00 30.05 452 LEU A C 1
ATOM 3488 O O . LEU A 1 452 ? 10.768 11.829 -0.315 1.00 30.05 452 LEU A O 1
ATOM 3492 N N . ARG A 1 453 ? 10.870 13.217 1.445 1.00 28.97 453 ARG A N 1
ATOM 3493 C CA . ARG A 1 453 ? 12.233 12.895 1.832 1.00 28.97 453 ARG A CA 1
ATOM 3494 C C . ARG A 1 453 ? 12.130 11.550 2.528 1.00 28.97 453 ARG A C 1
ATOM 3496 O O . ARG A 1 453 ? 11.701 11.481 3.675 1.00 28.97 453 ARG A O 1
ATOM 3503 N N . LEU A 1 454 ? 12.486 10.494 1.803 1.00 31.41 454 LEU A N 1
ATOM 3504 C CA . LEU A 1 454 ? 12.849 9.221 2.408 1.00 31.41 454 LEU A CA 1
ATOM 3505 C C . LEU A 1 454 ? 13.900 9.539 3.473 1.00 31.41 454 LEU A C 1
ATOM 3507 O O . LEU A 1 454 ? 14.984 10.028 3.149 1.00 31.41 454 LEU A O 1
ATOM 3511 N N . VAL A 1 455 ? 13.534 9.354 4.739 1.00 25.58 455 VAL A N 1
ATOM 3512 C CA . VAL A 1 455 ? 14.497 9.332 5.836 1.00 25.58 455 VAL A CA 1
ATOM 3513 C C . VAL A 1 455 ? 15.393 8.131 5.542 1.00 25.58 455 VAL A C 1
ATOM 3515 O O . VAL A 1 455 ? 14.921 6.997 5.539 1.00 25.58 455 VAL A O 1
ATOM 3518 N N . THR A 1 456 ? 16.627 8.419 5.130 1.00 31.98 456 THR A N 1
ATOM 3519 C CA . THR A 1 456 ? 17.659 7.439 4.761 1.00 31.98 456 THR A CA 1
ATOM 3520 C C . THR A 1 456 ? 18.148 6.635 5.940 1.00 31.98 456 THR A C 1
ATOM 3522 O O . THR A 1 456 ? 18.310 7.267 7.010 1.00 31.98 456 THR A O 1
#

Radius of gyration: 33.09 Å; Cα contacts (8 Å, |Δi|>4): 672; chains: 1; bounding box: 77×62×106 Å

Solvent-accessible surface area (backbone atoms only — not comparable to full-atom values): 25798 Å² total; per-residue (Å²): 132,83,78,72,73,77,73,77,74,76,74,55,46,30,21,32,45,74,68,47,83,41,96,53,77,63,71,56,68,62,36,53,50,45,49,49,54,38,30,45,52,28,43,51,51,28,56,48,50,52,49,37,50,52,52,39,50,52,42,50,52,52,44,50,51,56,42,51,53,41,50,53,51,35,49,53,48,36,60,56,23,54,63,41,44,68,74,38,90,87,36,71,61,17,55,50,22,54,52,50,36,53,50,38,50,53,49,38,53,50,49,46,53,50,45,51,52,53,38,52,52,54,45,59,72,50,43,69,74,58,50,34,56,52,50,52,48,45,51,29,58,38,58,50,75,38,77,60,58,68,53,46,64,33,42,39,40,35,33,29,49,81,92,44,72,53,47,37,38,38,37,39,38,27,46,92,60,46,38,32,38,34,26,43,33,56,67,53,86,87,41,78,76,38,36,46,35,47,34,46,81,68,38,72,89,39,56,37,77,40,82,40,80,45,74,92,85,60,85,53,77,42,79,38,84,44,74,40,39,79,21,15,41,40,35,40,35,47,36,96,60,32,38,36,39,29,36,22,64,44,63,50,68,82,40,59,29,40,39,38,35,56,41,40,91,92,40,95,62,32,35,37,30,45,34,34,63,86,74,75,42,76,48,69,82,37,78,53,51,72,71,38,43,55,48,50,49,59,42,42,55,43,48,52,69,65,53,56,64,48,66,79,33,37,67,44,65,78,45,47,25,46,76,84,38,48,54,65,74,50,94,45,45,41,59,59,29,49,42,54,46,61,55,47,20,63,58,47,34,50,29,43,71,36,23,81,53,89,64,37,36,28,38,28,39,46,76,56,96,87,46,71,45,82,47,74,47,49,42,67,62,61,49,56,72,44,64,87,50,55,74,75,64,39,56,65,53,54,58,43,59,73,81,73,78,76,85,76,74,73,88,70,76,74,78,78,71,78,76,77,69,78,78,73,91,73,93,79,85,88,82,85,88,80,84,88,80,91,77,89,84,86,88,88,89,88,81,81,76,74,78,84,72,74,85,124